Protein AF-A0A7C6U4F6-F1 (afdb_monomer)

Structure (mmCIF, N/CA/C/O backbone):
data_AF-A0A7C6U4F6-F1
#
_entry.id   AF-A0A7C6U4F6-F1
#
loop_
_atom_site.group_PDB
_atom_site.id
_atom_site.type_symbol
_atom_site.label_atom_id
_atom_site.label_alt_id
_atom_site.label_comp_id
_atom_site.label_asym_id
_atom_site.label_entity_id
_atom_site.label_seq_id
_atom_site.pdbx_PDB_ins_code
_atom_site.Cartn_x
_atom_site.Cartn_y
_atom_site.Cartn_z
_atom_site.occupancy
_atom_site.B_iso_or_equiv
_atom_site.auth_seq_id
_atom_site.auth_comp_id
_atom_site.auth_asym_id
_atom_site.auth_atom_id
_atom_site.pdbx_PDB_model_num
ATOM 1 N N . MET A 1 1 ? -35.430 10.775 30.591 1.00 78.00 1 MET A N 1
ATOM 2 C CA . MET A 1 1 ? -34.133 11.196 30.000 1.00 78.00 1 MET A CA 1
ATOM 3 C C . MET A 1 1 ? -33.792 12.557 30.573 1.00 78.00 1 MET A C 1
ATOM 5 O O . MET A 1 1 ? -34.693 13.382 30.633 1.00 78.00 1 MET A O 1
ATOM 9 N N . LYS A 1 2 ? -32.553 12.790 31.022 1.00 88.31 2 LYS A N 1
ATOM 10 C CA . LYS A 1 2 ? -32.214 14.034 31.739 1.00 88.31 2 LYS A CA 1
ATOM 11 C C . LYS A 1 2 ? -32.029 15.222 30.793 1.00 88.31 2 LYS A C 1
ATOM 13 O O . LYS A 1 2 ? -31.572 15.020 29.666 1.00 88.31 2 LYS A O 1
ATOM 18 N N . LYS A 1 3 ? -32.261 16.458 31.260 1.00 86.94 3 LYS A N 1
ATOM 19 C CA . LYS A 1 3 ? -32.104 17.702 30.463 1.00 86.94 3 LYS A CA 1
ATOM 20 C C . LYS A 1 3 ? -30.784 17.754 29.678 1.00 86.94 3 LYS A C 1
ATOM 22 O O . LYS A 1 3 ? -30.763 17.918 28.460 1.00 86.94 3 LYS A O 1
ATOM 27 N N . ASN A 1 4 ? -29.665 17.559 30.377 1.00 88.06 4 ASN A N 1
ATOM 28 C CA . ASN A 1 4 ? -28.325 17.626 29.778 1.00 88.06 4 ASN A CA 1
ATOM 29 C C . ASN A 1 4 ? -28.086 16.537 28.725 1.00 88.06 4 ASN A C 1
ATOM 31 O O . ASN A 1 4 ? -27.311 16.727 27.788 1.00 88.06 4 ASN A O 1
ATOM 35 N N . GLU A 1 5 ? -28.730 15.384 28.884 1.00 89.62 5 GLU A N 1
ATOM 36 C CA . GLU A 1 5 ? -28.644 14.283 27.933 1.00 89.62 5 GLU A CA 1
ATOM 37 C C . GLU A 1 5 ? -29.470 14.580 26.677 1.00 89.62 5 GLU A C 1
ATOM 39 O O . GLU A 1 5 ? -28.942 14.434 25.574 1.00 89.62 5 GLU A O 1
ATOM 44 N N . TYR A 1 6 ? -30.685 15.114 26.855 1.00 90.81 6 TYR A N 1
ATOM 45 C CA . TYR A 1 6 ? -31.574 15.565 25.782 1.00 90.81 6 TYR A CA 1
ATOM 46 C C . TYR A 1 6 ? -30.906 16.605 24.877 1.00 90.81 6 TYR A C 1
ATOM 48 O O . TYR A 1 6 ? -30.760 16.392 23.672 1.00 90.81 6 TYR A O 1
ATOM 56 N N . LEU A 1 7 ? -30.432 17.712 25.459 1.00 90.75 7 LEU A N 1
ATOM 57 C CA . LEU A 1 7 ? -29.821 18.811 24.702 1.00 90.75 7 LEU A CA 1
ATOM 58 C C . LEU A 1 7 ? -28.530 18.366 24.006 1.00 90.75 7 LEU A C 1
ATOM 60 O O . LEU A 1 7 ? -28.239 18.777 22.880 1.00 90.75 7 LEU A O 1
ATOM 64 N N . ARG A 1 8 ? -27.757 17.478 24.641 1.00 93.12 8 ARG A N 1
ATOM 65 C CA . ARG A 1 8 ? -26.553 16.906 24.033 1.00 93.12 8 ARG A CA 1
ATOM 66 C C . ARG A 1 8 ? -26.897 16.037 22.828 1.00 93.12 8 ARG A C 1
ATOM 68 O O . ARG A 1 8 ? -26.242 16.174 21.796 1.00 93.12 8 ARG A O 1
ATOM 75 N N . GLU A 1 9 ? -27.881 15.151 22.943 1.00 91.38 9 GLU A N 1
ATOM 76 C CA . GLU A 1 9 ? -28.300 14.280 21.842 1.00 91.38 9 GLU A CA 1
ATOM 77 C C . GLU A 1 9 ? -28.848 15.100 20.669 1.00 91.38 9 GLU A C 1
ATOM 79 O O . GLU A 1 9 ? -28.415 14.914 19.529 1.00 91.38 9 GLU A O 1
ATOM 84 N N . LEU A 1 10 ? -29.692 16.090 20.957 1.00 90.81 10 LEU A N 1
ATOM 85 C CA . LEU A 1 10 ? -30.232 17.018 19.969 1.00 90.81 10 LEU A CA 1
ATOM 86 C C . LEU A 1 10 ? -29.111 17.775 19.232 1.00 90.81 10 LEU A C 1
ATOM 88 O O . LEU A 1 10 ? -29.056 17.786 17.999 1.00 90.81 10 LEU A O 1
ATOM 92 N N . LYS A 1 11 ? -28.126 18.305 19.969 1.00 91.50 11 LYS A N 1
ATOM 93 C CA . LYS A 1 11 ? -26.947 18.981 19.400 1.00 91.50 11 LYS A CA 1
ATOM 94 C C . LYS A 1 11 ? -26.103 18.050 18.527 1.00 91.50 11 LYS A C 1
ATOM 96 O O . LYS A 1 11 ? -25.573 18.471 17.495 1.00 91.50 11 LYS A O 1
ATOM 101 N N . VAL A 1 12 ? -25.960 16.784 18.921 1.00 91.25 12 VAL A N 1
ATOM 102 C CA . VAL A 1 12 ? -25.249 15.766 18.131 1.00 91.25 12 VAL A CA 1
ATOM 103 C C . VAL A 1 12 ? -25.990 15.477 16.826 1.00 91.25 12 VAL A C 1
ATOM 105 O O . VAL A 1 12 ? -25.338 15.402 15.783 1.00 91.25 12 VAL A O 1
ATOM 108 N N . ILE A 1 13 ? -27.321 15.371 16.851 1.00 90.12 13 ILE A N 1
ATOM 109 C CA . ILE A 1 13 ? -28.146 15.127 15.659 1.00 90.12 13 ILE A CA 1
ATOM 110 C C . ILE A 1 13 ? -28.022 16.284 14.661 1.00 90.12 13 ILE A C 1
ATOM 112 O O . ILE A 1 13 ? -27.715 16.042 13.490 1.00 90.12 13 ILE A O 1
ATOM 116 N N . PHE A 1 14 ? -28.172 17.534 15.103 1.00 89.19 14 PHE A N 1
ATOM 117 C CA . PHE A 1 14 ? -28.025 18.702 14.224 1.00 89.19 14 PHE A CA 1
ATOM 118 C C . PHE A 1 14 ? -26.619 18.795 13.613 1.00 89.19 14 PHE A C 1
ATOM 120 O O . PHE A 1 14 ? -26.462 18.983 12.402 1.00 89.19 14 PHE A O 1
ATOM 127 N N . LYS A 1 15 ? -25.576 18.547 14.416 1.00 85.25 15 LYS A N 1
ATOM 128 C CA . LYS A 1 15 ? -24.184 18.560 13.946 1.00 85.25 15 LYS A CA 1
ATOM 129 C C . LYS A 1 15 ? -23.877 17.423 12.968 1.00 85.25 15 LYS A C 1
ATOM 131 O O . LYS A 1 15 ? -23.161 17.646 11.992 1.00 85.25 15 LYS A O 1
ATOM 136 N N . LYS A 1 16 ? -24.410 16.218 13.205 1.00 86.00 16 LYS A N 1
ATOM 137 C CA . LYS A 1 16 ? -24.263 15.059 12.306 1.00 86.00 16 LYS A CA 1
ATOM 138 C C . LYS A 1 16 ? -24.880 15.336 10.933 1.00 86.00 16 LYS A C 1
ATOM 140 O O . LYS A 1 16 ? -24.339 14.890 9.927 1.00 86.00 16 LYS A O 1
ATOM 145 N N . ASN A 1 17 ? -25.959 16.113 10.894 1.00 85.31 17 ASN A N 1
ATOM 146 C CA . ASN A 1 17 ? -26.672 16.474 9.672 1.00 85.31 17 ASN A CA 1
ATOM 147 C C . ASN A 1 17 ? -26.213 17.804 9.040 1.00 85.31 17 ASN A C 1
ATOM 149 O O . ASN A 1 17 ? -26.905 18.337 8.178 1.00 85.31 17 ASN A O 1
ATOM 153 N N . ASN A 1 18 ? -25.041 18.330 9.420 1.00 81.75 18 ASN A N 1
ATOM 154 C CA . ASN A 1 18 ? -24.435 19.543 8.846 1.00 81.75 18 ASN A CA 1
ATOM 155 C C . ASN A 1 18 ? -25.292 20.820 8.943 1.00 81.75 18 ASN A C 1
ATOM 157 O O . ASN A 1 18 ? -25.179 21.699 8.088 1.00 81.75 18 ASN A O 1
ATOM 161 N N . VAL A 1 19 ? -26.118 20.949 9.979 1.00 86.31 19 VAL A N 1
ATOM 162 C CA . VAL A 1 19 ? -26.841 22.198 10.265 1.00 86.31 19 VAL A CA 1
ATOM 163 C C . VAL A 1 19 ? -25.849 23.290 10.675 1.00 86.31 19 VAL A C 1
ATOM 165 O O . VAL A 1 19 ? -24.764 22.996 11.204 1.00 86.31 19 VAL A O 1
ATOM 168 N N . ASP A 1 20 ? -26.148 24.549 10.353 1.00 87.25 20 ASP A N 1
ATOM 169 C CA . ASP A 1 20 ? -25.264 25.661 10.683 1.00 87.25 20 ASP A CA 1
ATOM 170 C C . ASP A 1 20 ? -25.001 25.734 12.192 1.00 87.25 20 ASP A C 1
ATOM 172 O O . ASP A 1 20 ? -25.862 25.441 13.017 1.00 87.25 20 ASP A O 1
ATOM 176 N N . SER A 1 21 ? -23.770 26.088 12.573 1.00 83.44 21 SER A N 1
ATOM 177 C CA . SER A 1 21 ? -23.377 26.095 13.987 1.00 83.44 21 SER A CA 1
ATOM 178 C C . SER A 1 21 ? -24.087 27.183 14.785 1.00 83.44 21 SER A C 1
ATOM 180 O O . SER A 1 21 ? -24.403 26.930 15.941 1.00 83.44 21 SER A O 1
ATOM 182 N N . LYS A 1 22 ? -24.359 28.350 14.184 1.00 84.81 22 LYS A N 1
ATOM 183 C CA . LYS A 1 22 ? -25.090 29.422 14.869 1.00 84.81 22 LYS A CA 1
ATOM 184 C C . LYS A 1 22 ? -26.554 29.044 15.041 1.00 84.81 22 LYS A C 1
ATOM 186 O O . LYS A 1 22 ? -27.099 29.226 16.117 1.00 84.81 22 LYS A O 1
ATOM 191 N N . GLU A 1 23 ? -27.151 28.456 14.010 1.00 87.62 23 GLU A N 1
ATOM 192 C CA . GLU A 1 23 ? -28.532 27.975 14.073 1.00 87.62 23 GLU A CA 1
ATOM 193 C C . GLU A 1 23 ? -28.688 26.806 15.053 1.00 87.62 23 GLU A C 1
ATOM 195 O O . GLU A 1 23 ? -29.620 26.782 15.845 1.00 87.62 23 GLU A O 1
ATOM 200 N N . THR A 1 24 ? -27.724 25.881 15.090 1.00 90.00 24 THR A N 1
ATOM 201 C CA . THR A 1 24 ? -27.700 24.809 16.096 1.00 90.00 24 THR A CA 1
ATOM 202 C C . THR A 1 24 ? -27.620 25.386 17.510 1.00 90.00 24 THR A C 1
ATOM 204 O O . THR A 1 24 ? -28.281 24.884 18.407 1.00 90.00 24 THR A O 1
ATOM 207 N N . GLU A 1 25 ? -26.800 26.413 17.745 1.00 91.38 25 GLU A N 1
ATOM 208 C CA . GLU A 1 25 ? -26.693 27.047 19.066 1.00 91.38 25 GLU A CA 1
ATOM 209 C C . GLU A 1 25 ? -27.966 27.800 19.459 1.00 91.38 25 GLU A C 1
ATOM 211 O O . GLU A 1 25 ? -28.375 27.692 20.610 1.00 91.38 25 GLU A O 1
ATOM 216 N N . GLN A 1 26 ? -28.617 28.477 18.509 1.00 91.12 26 GLN A N 1
ATOM 217 C CA . GLN A 1 26 ? -29.914 29.129 18.716 1.00 91.12 26 GLN A CA 1
ATOM 218 C C . GLN A 1 26 ? -30.995 28.112 19.088 1.00 91.12 26 GLN A C 1
ATOM 220 O O . GLN A 1 26 ? -31.576 28.215 20.158 1.00 91.12 26 GLN A O 1
ATOM 225 N N . ILE A 1 27 ? -31.166 27.055 18.289 1.00 91.81 27 ILE A N 1
ATOM 226 C CA . ILE A 1 27 ? -32.184 26.025 18.548 1.00 91.81 27 ILE A CA 1
ATOM 227 C C . ILE A 1 27 ? -31.942 25.328 19.889 1.00 91.81 27 ILE A C 1
ATOM 229 O O . ILE A 1 27 ? -32.884 25.019 20.610 1.00 91.81 27 ILE A O 1
ATOM 233 N N . ILE A 1 28 ? -30.685 25.058 20.248 1.00 94.06 28 ILE A N 1
ATOM 234 C CA . ILE A 1 28 ? -30.379 24.442 21.544 1.00 94.06 28 ILE A CA 1
ATOM 235 C C . ILE A 1 28 ? -30.697 25.390 22.704 1.00 94.06 28 ILE A C 1
ATOM 237 O O . ILE A 1 28 ? -31.162 24.904 23.731 1.00 94.06 28 ILE A O 1
ATOM 241 N N . ALA A 1 29 ? -30.481 26.699 22.549 1.00 92.25 29 ALA A N 1
ATOM 242 C CA . ALA A 1 29 ? -30.863 27.689 23.554 1.00 92.25 29 ALA A CA 1
ATOM 243 C C . ALA A 1 29 ? -32.391 27.780 23.704 1.00 92.25 29 ALA A C 1
ATOM 245 O O . ALA A 1 29 ? -32.885 27.708 24.827 1.00 92.25 29 ALA A O 1
ATOM 246 N N . ASP A 1 30 ? -33.130 27.813 22.592 1.00 93.25 30 ASP A N 1
ATOM 247 C CA . ASP A 1 30 ? -34.599 27.850 22.594 1.00 93.25 30 ASP A CA 1
ATOM 248 C C . ASP A 1 30 ? -35.182 26.597 23.278 1.00 93.25 30 ASP A C 1
ATOM 250 O O . ASP A 1 30 ? -36.063 26.677 24.132 1.00 93.25 30 ASP A O 1
ATOM 254 N N . TYR A 1 31 ? -34.647 25.410 22.965 1.00 92.44 31 TYR A N 1
ATOM 255 C CA . TYR A 1 31 ? -35.072 24.164 23.613 1.00 92.44 31 TYR A CA 1
ATOM 256 C C . TYR A 1 31 ? -34.629 24.060 25.073 1.00 92.44 31 TYR A C 1
ATOM 258 O O . TYR A 1 31 ? -35.284 23.371 25.852 1.00 92.44 31 TYR A O 1
ATOM 266 N N . GLU A 1 32 ? -33.524 24.695 25.460 1.00 93.56 32 GLU A N 1
ATOM 267 C CA . GLU A 1 32 ? -33.115 24.781 26.859 1.00 93.56 32 GLU A CA 1
ATOM 268 C C . GLU A 1 32 ? -34.092 25.637 27.674 1.00 93.56 32 GLU A C 1
ATOM 270 O O . GLU A 1 32 ? -34.448 25.240 28.787 1.00 93.56 32 GLU A O 1
ATOM 275 N N . GLU A 1 33 ? -34.553 26.756 27.117 1.00 92.69 33 GLU A N 1
ATOM 276 C CA . GLU A 1 33 ? -35.560 27.628 27.724 1.00 92.69 33 GLU A CA 1
ATOM 277 C C . GLU A 1 33 ? -36.896 26.896 27.893 1.00 92.69 33 GLU A C 1
ATOM 279 O O . GLU A 1 33 ? -37.379 26.776 29.019 1.00 92.69 33 GLU A O 1
ATOM 284 N N . LEU A 1 34 ? -37.409 26.263 26.832 1.00 91.50 34 LEU A N 1
ATOM 285 C CA . LEU A 1 34 ? -38.636 25.453 26.886 1.00 91.50 34 LEU A CA 1
ATOM 286 C C . LEU A 1 34 ? -38.556 24.312 27.910 1.00 91.50 34 LEU A C 1
ATOM 288 O O . LEU A 1 34 ? -39.544 23.964 28.560 1.00 91.50 34 LEU A O 1
ATOM 292 N N . PHE A 1 35 ? -37.376 23.703 28.058 1.00 91.31 35 PHE A N 1
ATOM 293 C CA . PHE A 1 35 ? -37.176 22.651 29.048 1.00 91.31 35 PHE A CA 1
ATOM 294 C C . PHE A 1 35 ? -37.247 23.211 30.475 1.00 91.31 35 PHE A C 1
ATOM 296 O O . PHE A 1 35 ? -37.861 22.589 31.340 1.00 91.31 35 PHE A O 1
ATOM 303 N N . ASN A 1 36 ? -36.639 24.377 30.723 1.00 91.25 36 ASN A N 1
ATOM 304 C CA . ASN A 1 36 ? -36.680 25.042 32.029 1.00 91.25 36 ASN A CA 1
ATOM 305 C C . ASN A 1 36 ? -38.102 25.488 32.389 1.00 91.25 36 ASN A C 1
ATOM 307 O O . ASN A 1 36 ? -38.543 25.221 33.502 1.00 91.25 36 ASN A O 1
ATOM 311 N N . GLU A 1 37 ? -38.848 26.062 31.443 1.00 91.19 37 GLU A N 1
ATOM 312 C C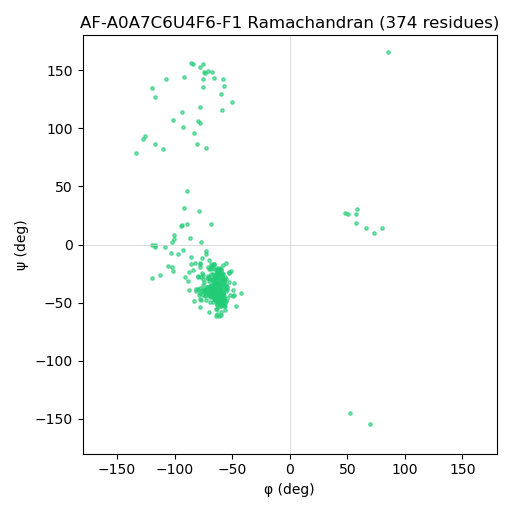A . GLU A 1 37 ? -40.251 26.447 31.652 1.00 91.19 37 GLU A CA 1
ATOM 313 C C . GLU A 1 37 ? -41.120 25.255 32.068 1.00 91.19 37 GLU A C 1
ATOM 315 O O . GLU A 1 37 ? -41.982 25.374 32.939 1.00 91.19 37 GLU A O 1
ATOM 320 N N . GLY A 1 38 ? -40.881 24.081 31.477 1.00 87.81 38 GLY A N 1
ATOM 321 C CA . GLY A 1 38 ? -41.577 22.858 31.865 1.00 87.81 38 GLY A CA 1
ATOM 322 C C . GLY A 1 38 ? -41.291 22.445 33.312 1.00 87.81 38 GLY A C 1
ATOM 323 O O . GLY A 1 38 ? -42.211 22.058 34.035 1.00 87.81 38 GLY A O 1
ATOM 324 N N . LEU A 1 39 ? -40.038 22.571 33.754 1.00 88.62 39 LEU A N 1
ATOM 325 C CA . LEU A 1 39 ? -39.646 22.289 35.138 1.00 88.62 39 LEU A CA 1
ATOM 326 C C . LEU A 1 39 ? -40.248 23.304 36.119 1.00 88.62 39 LEU A C 1
ATOM 328 O O . LEU A 1 39 ? -40.732 22.910 37.180 1.00 88.62 39 LEU A O 1
ATOM 332 N N . ASP A 1 40 ? -40.288 24.584 35.748 1.00 90.06 40 ASP A N 1
ATOM 333 C CA . ASP A 1 40 ? -40.878 25.655 36.561 1.00 90.06 40 ASP A CA 1
ATOM 334 C C . ASP A 1 40 ? -42.401 25.493 36.722 1.00 90.06 40 ASP A C 1
ATOM 336 O O . ASP A 1 40 ? -42.974 25.878 37.742 1.00 90.06 40 ASP A O 1
ATOM 340 N N . GLN A 1 41 ? -43.062 24.847 35.757 1.00 89.12 41 GLN A N 1
ATOM 341 C CA . GLN A 1 41 ? -44.472 24.439 35.835 1.00 89.12 41 GLN A CA 1
ATOM 342 C C . GLN A 1 41 ? -44.704 23.187 36.703 1.00 89.12 41 GLN A C 1
ATOM 344 O O . GLN A 1 41 ? -45.839 22.720 36.819 1.00 89.12 41 GLN A O 1
ATOM 349 N N . GLY A 1 42 ? -43.654 22.637 37.319 1.00 86.06 42 GLY A N 1
ATOM 350 C CA . GLY A 1 42 ? -43.724 21.463 38.189 1.00 86.06 42 GLY A CA 1
ATOM 351 C C . GLY A 1 42 ? -43.779 20.126 37.448 1.00 86.06 42 GLY A C 1
ATOM 352 O O . GLY A 1 42 ? -44.104 19.115 38.069 1.00 86.06 42 GLY A O 1
ATOM 353 N N . LEU A 1 43 ? -43.478 20.099 36.143 1.00 88.75 43 LEU A N 1
ATOM 354 C CA . LEU A 1 43 ? -43.376 18.853 35.383 1.00 88.75 43 LEU A CA 1
ATOM 355 C C . LEU A 1 43 ? -42.075 18.125 35.728 1.00 88.75 43 LEU A C 1
ATOM 357 O O . LEU A 1 43 ? -41.034 18.732 35.991 1.00 88.75 43 LEU A O 1
ATOM 361 N N . THR A 1 44 ? -42.115 16.802 35.664 1.00 89.19 44 THR A N 1
ATOM 362 C CA . THR A 1 44 ? -40.911 15.970 35.747 1.00 89.19 44 THR A CA 1
ATOM 363 C C . THR A 1 44 ? -40.117 16.024 34.435 1.00 89.19 44 THR A C 1
ATOM 365 O O . THR A 1 44 ? -40.675 16.252 33.361 1.00 89.19 44 THR A O 1
ATOM 368 N N . GLU A 1 45 ? -38.803 15.762 34.478 1.00 86.44 45 GLU A N 1
ATOM 369 C CA . GLU A 1 45 ? -37.953 15.761 33.269 1.00 86.44 45 GLU A CA 1
ATOM 370 C C . GLU A 1 45 ? -38.473 14.809 32.171 1.00 86.44 45 GLU A C 1
ATOM 372 O O . GLU A 1 45 ? -38.280 15.049 30.981 1.00 86.44 45 GLU A O 1
ATOM 377 N N . GLU A 1 46 ? -39.146 13.724 32.553 1.00 86.75 46 GLU A N 1
ATOM 378 C CA . GLU A 1 46 ? -39.722 12.742 31.629 1.00 86.75 46 GLU A CA 1
ATOM 379 C C . GLU A 1 46 ? -40.973 13.269 30.919 1.00 86.75 46 GLU A C 1
ATOM 381 O O . GLU A 1 46 ? -41.121 13.072 29.711 1.00 86.75 46 GLU A O 1
ATOM 386 N N . GLU A 1 47 ? -41.830 13.996 31.633 1.00 85.50 47 GLU A N 1
ATOM 387 C CA . GLU A 1 47 ? -43.020 14.643 31.071 1.00 85.50 47 GLU A CA 1
ATOM 388 C C . GLU A 1 47 ? -42.652 15.791 30.128 1.00 85.50 47 GLU A C 1
ATOM 390 O O . GLU A 1 47 ? -43.288 15.965 29.085 1.00 85.50 47 GLU A O 1
ATOM 395 N N . VAL A 1 48 ? -41.594 16.542 30.449 1.00 86.69 48 VAL A N 1
ATOM 396 C CA . VAL A 1 48 ? -41.064 17.595 29.571 1.00 86.69 48 VAL A CA 1
ATOM 397 C C . VAL A 1 48 ? -40.553 16.994 28.257 1.00 86.69 48 VAL A C 1
ATOM 399 O O . VAL A 1 48 ? -40.901 17.481 27.184 1.00 86.69 48 VAL A O 1
ATOM 402 N N . VAL A 1 49 ? -39.809 15.883 28.306 1.00 87.19 49 VAL A N 1
ATOM 403 C CA . VAL A 1 49 ? -39.347 15.178 27.093 1.00 87.19 49 VAL A CA 1
ATOM 404 C C . VAL A 1 49 ? -40.515 14.623 26.271 1.00 87.19 49 VAL A C 1
ATOM 406 O O . VAL A 1 49 ? -40.478 14.693 25.043 1.00 87.19 49 VAL A O 1
ATOM 409 N N . LEU A 1 50 ? -41.564 14.102 26.914 1.00 87.25 50 LEU A N 1
ATOM 410 C CA . LEU A 1 50 ? -42.772 13.642 26.220 1.00 87.25 50 LEU A CA 1
ATOM 411 C C . LEU A 1 50 ? -43.483 14.780 25.474 1.00 87.25 50 LEU A C 1
ATOM 413 O O . LEU A 1 50 ? -43.940 14.566 24.353 1.00 87.25 50 LEU A O 1
ATOM 417 N N . LYS A 1 51 ? -43.543 15.984 26.059 1.00 86.81 51 LYS A N 1
ATOM 418 C CA . LYS A 1 51 ? -44.147 17.168 25.424 1.00 86.81 51 LYS A CA 1
ATOM 419 C C . LYS A 1 51 ? -43.290 17.761 24.305 1.00 86.81 51 LYS A C 1
ATOM 421 O O . LYS A 1 51 ? -43.838 18.189 23.295 1.00 86.81 51 LYS A O 1
ATOM 426 N N . LEU A 1 52 ? -41.969 17.791 24.476 1.00 87.12 52 LEU A N 1
ATOM 427 C CA . LEU A 1 52 ? -41.038 18.331 23.476 1.00 87.12 52 LEU A CA 1
ATOM 428 C C . LEU A 1 52 ? -40.786 17.367 22.304 1.00 87.12 52 LEU A C 1
ATOM 430 O O . LEU A 1 52 ? -40.363 17.804 21.235 1.00 87.12 52 LEU A O 1
ATOM 434 N N . GLY A 1 53 ? -41.067 16.074 22.488 1.00 88.00 53 GLY A N 1
ATOM 435 C CA . GLY A 1 53 ? -40.791 15.019 21.515 1.00 88.00 53 GLY A CA 1
ATOM 436 C C . GLY A 1 53 ? -39.360 14.487 21.620 1.00 88.00 53 GLY A C 1
ATOM 437 O O . GLY A 1 53 ? -38.496 15.074 22.268 1.00 88.00 53 GLY A O 1
ATOM 438 N N . LYS A 1 54 ? -39.071 13.337 20.995 1.00 90.31 54 LYS A N 1
ATOM 439 C CA . LYS A 1 54 ? -37.706 12.786 21.021 1.00 90.31 54 LYS A CA 1
ATOM 440 C C . LYS A 1 54 ? -36.783 13.651 20.149 1.00 90.31 54 LYS A C 1
ATOM 442 O O . LYS A 1 54 ? -37.217 14.134 19.102 1.00 90.31 54 LYS A O 1
ATOM 447 N N . PRO A 1 55 ? -35.479 13.762 20.471 1.00 89.06 55 PRO A N 1
ATOM 448 C CA . PRO A 1 55 ? -34.537 14.579 19.697 1.00 89.06 55 PRO A CA 1
ATOM 449 C C . PRO A 1 55 ? -34.501 14.288 18.185 1.00 89.06 55 PRO A C 1
ATOM 451 O O . PRO A 1 55 ? -34.279 15.187 17.374 1.00 89.06 55 PRO A O 1
ATOM 454 N N . LYS A 1 56 ? -34.736 13.030 17.782 1.00 88.38 56 LYS A N 1
ATOM 455 C CA . LYS A 1 56 ? -34.832 12.638 16.365 1.00 88.38 56 LYS A CA 1
ATOM 456 C C . LYS A 1 56 ? -36.073 13.207 15.674 1.00 88.38 56 LYS A C 1
ATOM 458 O O . LYS A 1 56 ? -35.977 13.624 14.521 1.00 88.38 56 LYS A O 1
ATOM 463 N N . ASP A 1 57 ? -37.203 13.231 16.373 1.00 89.50 57 ASP A N 1
ATOM 464 C CA . ASP A 1 57 ? -38.484 13.702 15.843 1.00 89.50 57 ASP A CA 1
ATOM 465 C C . ASP A 1 57 ? -38.468 15.224 15.695 1.00 89.50 57 ASP A C 1
ATOM 467 O O . ASP A 1 57 ? -38.861 15.742 14.653 1.00 89.50 57 ASP A O 1
ATOM 471 N N . VAL A 1 58 ? -37.880 15.918 16.675 1.00 89.12 58 VAL A N 1
ATOM 472 C CA . VAL A 1 58 ? -37.604 17.363 16.622 1.00 89.12 58 VAL A CA 1
ATOM 473 C C . VAL A 1 58 ? -36.739 17.729 15.416 1.00 89.12 58 VAL A C 1
ATOM 475 O O . VAL A 1 58 ? -37.023 18.680 14.694 1.00 89.12 58 VAL A O 1
ATOM 478 N N . TYR A 1 59 ? -35.683 16.960 15.146 1.00 88.88 59 TYR A N 1
ATOM 479 C CA . TYR A 1 59 ? -34.884 17.189 13.945 1.00 88.88 59 TYR A CA 1
ATOM 480 C C . TYR A 1 59 ? -35.700 16.969 12.664 1.00 88.88 59 TYR A C 1
ATOM 482 O O . TYR A 1 59 ? -35.564 17.737 11.713 1.00 88.88 59 TYR A O 1
ATOM 490 N N . LYS A 1 60 ? -36.537 15.923 12.616 1.00 88.75 60 LYS A N 1
ATOM 491 C CA . LYS A 1 60 ? -37.347 15.589 11.436 1.00 88.75 60 LYS A CA 1
ATOM 492 C C . LYS A 1 60 ? -38.384 16.673 11.137 1.00 88.75 60 LYS A C 1
ATOM 494 O O . LYS A 1 60 ? -38.573 16.975 9.960 1.00 88.75 60 LYS A O 1
ATOM 499 N N . SER A 1 61 ? -39.006 17.257 12.163 1.00 88.56 61 SER A N 1
ATOM 500 C CA . SER A 1 61 ? -39.983 18.341 12.006 1.00 88.56 61 SER A CA 1
ATOM 501 C C . SER A 1 61 ? -39.327 19.640 11.548 1.00 88.56 61 SER A C 1
ATOM 503 O O . SER A 1 61 ? -39.816 20.264 10.614 1.00 88.56 61 SER A O 1
ATOM 505 N N . LEU A 1 62 ? -38.183 20.004 12.131 1.00 89.06 62 LEU A N 1
ATOM 506 C CA . LEU A 1 62 ? -37.483 21.242 11.783 1.00 89.06 62 LEU A CA 1
ATOM 507 C C . LEU A 1 62 ? -36.694 21.139 10.473 1.00 89.06 62 LEU A C 1
ATOM 509 O O . LEU A 1 62 ? -36.341 22.161 9.901 1.00 89.06 62 LEU A O 1
ATOM 513 N N . LYS A 1 63 ? -36.426 19.927 9.967 1.00 86.56 63 LYS A N 1
ATOM 514 C CA . LYS A 1 63 ? -35.533 19.646 8.826 1.00 86.56 63 LYS A CA 1
ATOM 515 C C . LYS A 1 63 ? -35.683 20.610 7.642 1.00 86.56 63 LYS A C 1
ATOM 517 O O . LYS A 1 63 ? -34.685 20.968 7.028 1.00 86.56 63 LYS A O 1
ATOM 522 N N . GLN A 1 64 ? -36.910 20.978 7.283 1.00 81.12 64 GLN A N 1
ATOM 523 C CA . GLN A 1 64 ? -37.169 21.815 6.107 1.00 81.12 64 GLN A CA 1
ATOM 524 C C . GLN A 1 64 ? -36.810 23.292 6.322 1.00 81.12 64 GLN A C 1
ATOM 526 O O . GLN A 1 64 ? -36.439 23.959 5.359 1.00 81.12 64 GLN A O 1
ATOM 531 N N . ASP A 1 65 ? -36.842 23.763 7.568 1.00 85.19 65 ASP A N 1
ATOM 532 C CA . ASP A 1 65 ? -36.638 25.169 7.931 1.00 85.19 65 ASP A CA 1
ATOM 533 C C . ASP A 1 65 ? -35.196 25.473 8.369 1.00 85.19 65 ASP A C 1
ATOM 535 O O . ASP A 1 65 ? -34.821 26.634 8.534 1.00 85.19 65 ASP A O 1
ATOM 539 N N . LEU A 1 66 ? -34.364 24.436 8.525 1.00 87.19 66 LEU A N 1
ATOM 540 C CA . LEU A 1 66 ? -32.968 24.565 8.943 1.00 87.19 66 LEU A CA 1
ATOM 541 C C . LEU A 1 66 ? -32.073 25.092 7.815 1.00 87.19 66 LEU A C 1
ATOM 543 O O . LEU A 1 66 ? -32.054 24.592 6.685 1.00 87.19 66 LEU A O 1
ATOM 547 N N . LYS A 1 67 ? -31.204 26.034 8.158 1.00 81.94 67 LYS A N 1
ATOM 548 C CA . LYS A 1 67 ? -30.039 26.448 7.380 1.00 81.94 67 LYS A CA 1
ATOM 549 C C . LYS A 1 67 ? -28.907 25.441 7.538 1.00 81.94 67 LYS A C 1
ATOM 551 O O . LYS A 1 67 ? -28.119 25.417 8.482 1.00 81.94 67 LYS A O 1
ATOM 556 N N . TYR A 1 68 ? -28.727 24.648 6.497 1.00 80.44 68 TYR A N 1
ATOM 557 C CA . TYR A 1 68 ? -27.567 23.777 6.381 1.00 80.44 68 TYR A CA 1
ATOM 558 C C . TYR A 1 68 ? -26.298 24.559 6.044 1.00 80.44 68 TYR A C 1
ATOM 560 O O . TYR A 1 68 ? -26.314 25.535 5.285 1.00 80.44 68 TYR A O 1
ATOM 568 N N . LYS A 1 69 ? -25.151 24.079 6.534 1.00 68.56 69 LYS A N 1
ATOM 569 C CA . LYS A 1 69 ? -23.855 24.539 6.032 1.00 68.56 69 LYS A CA 1
ATOM 570 C C . LYS A 1 69 ? -23.792 24.242 4.541 1.00 68.56 69 LYS A C 1
ATOM 572 O O . LYS A 1 69 ? -23.777 23.082 4.132 1.00 68.56 69 LYS A O 1
ATOM 577 N N . MET A 1 70 ? -23.723 25.299 3.731 1.00 51.00 70 MET A N 1
ATOM 578 C CA . MET A 1 70 ? -23.453 25.184 2.301 1.00 51.00 70 MET A CA 1
ATOM 579 C C . MET A 1 70 ? -22.222 24.303 2.092 1.00 51.00 70 MET A C 1
ATOM 581 O O . MET A 1 70 ? -21.139 24.587 2.612 1.00 51.00 70 MET A O 1
ATOM 585 N N . LYS A 1 71 ? -22.388 23.226 1.322 1.00 53.22 71 LYS A N 1
ATOM 586 C CA . LYS A 1 71 ? -21.301 22.320 0.959 1.00 53.22 71 LYS A CA 1
ATOM 587 C C . LYS A 1 71 ? -20.402 23.038 -0.056 1.00 53.22 71 LYS A C 1
ATOM 589 O O . LYS A 1 71 ? -20.556 22.885 -1.265 1.00 53.22 71 LYS A O 1
ATOM 594 N N . TYR A 1 72 ? -19.476 23.865 0.438 1.00 52.75 72 TYR A N 1
ATOM 595 C CA . TYR A 1 72 ? -18.493 24.614 -0.368 1.00 52.75 72 TYR A CA 1
ATOM 596 C C . TYR A 1 72 ? -17.644 23.713 -1.287 1.00 52.75 72 TYR A C 1
ATOM 598 O O . TYR A 1 72 ? -17.045 24.198 -2.245 1.00 52.75 72 TYR A O 1
ATOM 606 N N . GLU A 1 73 ? -17.650 22.403 -1.032 1.00 57.50 73 GLU A N 1
ATOM 607 C CA . GLU A 1 73 ? -17.000 21.354 -1.820 1.00 57.50 73 GLU A CA 1
ATOM 608 C C . GLU A 1 73 ? -17.366 21.405 -3.311 1.00 57.50 73 GLU A C 1
ATOM 610 O O . GLU A 1 73 ? -16.477 21.327 -4.153 1.00 57.50 73 GLU A O 1
ATOM 615 N N . GLY A 1 74 ? -18.642 21.608 -3.660 1.00 63.19 74 GLY A N 1
ATOM 616 C CA . GLY A 1 74 ? -19.071 21.579 -5.064 1.00 63.19 74 GLY A CA 1
ATOM 617 C C . GLY A 1 74 ? -18.614 22.795 -5.876 1.00 63.19 74 GLY A C 1
ATOM 618 O O . GLY A 1 74 ? -18.243 22.666 -7.040 1.00 63.19 74 GLY A O 1
ATOM 619 N N . LYS A 1 75 ? -18.594 23.983 -5.256 1.00 79.06 75 LYS A N 1
ATOM 620 C CA . LYS A 1 75 ? -18.263 25.238 -5.951 1.00 79.06 75 LYS A CA 1
ATOM 621 C C . LYS A 1 75 ? -16.777 25.336 -6.288 1.00 79.06 75 LYS A C 1
ATOM 623 O O . LYS A 1 75 ? -16.435 25.715 -7.403 1.00 79.06 75 LYS A O 1
ATOM 628 N N . ALA A 1 76 ? -15.906 24.974 -5.344 1.00 85.25 76 ALA A N 1
ATOM 629 C CA . ALA A 1 76 ? -14.459 25.003 -5.555 1.00 85.25 76 ALA A CA 1
ATOM 630 C C . ALA A 1 76 ? -14.023 23.994 -6.628 1.00 85.25 76 ALA A C 1
ATOM 632 O O . ALA A 1 76 ? -13.257 24.339 -7.524 1.00 85.25 76 ALA A O 1
ATOM 633 N N . VAL A 1 77 ? -14.560 22.769 -6.579 1.00 86.06 77 VAL A N 1
ATOM 634 C CA . VAL A 1 77 ? -14.279 21.738 -7.588 1.00 86.06 77 VAL A CA 1
ATOM 635 C C . VAL A 1 77 ? -14.804 22.162 -8.959 1.00 86.06 77 VAL A C 1
ATOM 637 O O . VAL A 1 77 ? -14.069 22.058 -9.936 1.00 86.06 77 VAL A O 1
ATOM 640 N N . GLY A 1 78 ? -16.023 22.709 -9.030 1.00 84.88 78 GLY A N 1
ATOM 641 C CA . GLY A 1 78 ? -16.599 23.220 -10.277 1.00 84.88 78 GLY A CA 1
ATOM 642 C C . GLY A 1 78 ? -15.758 24.329 -10.916 1.00 84.88 78 GLY A C 1
ATOM 643 O O . GLY A 1 78 ? -15.474 24.266 -12.108 1.00 84.88 78 GLY A O 1
ATOM 644 N N . LEU A 1 79 ? -15.281 25.299 -10.126 1.00 91.69 79 LEU A N 1
ATOM 645 C CA . LEU A 1 79 ? -14.366 26.342 -10.608 1.00 91.69 79 LEU A CA 1
ATOM 646 C C . LEU A 1 79 ? -13.050 25.744 -11.133 1.00 91.69 79 LEU A C 1
ATOM 648 O O . LEU A 1 79 ? -12.524 26.197 -12.151 1.00 91.69 79 LEU A O 1
ATOM 652 N N . MET A 1 80 ? -12.541 24.701 -10.468 1.00 94.62 80 MET A N 1
ATOM 653 C CA . MET A 1 80 ? -11.296 24.048 -10.864 1.00 94.62 80 MET A CA 1
ATOM 654 C C . MET A 1 80 ? -11.380 23.390 -12.240 1.00 94.62 80 MET A C 1
ATOM 656 O O . MET A 1 80 ? -10.375 23.351 -12.940 1.00 94.62 80 MET A O 1
ATOM 660 N N . VAL A 1 81 ? -12.557 22.911 -12.653 1.00 91.50 81 VAL A N 1
ATOM 661 C CA . VAL A 1 81 ? -12.757 22.351 -13.999 1.00 91.50 81 VAL A CA 1
ATOM 662 C C . VAL A 1 81 ? -12.466 23.405 -15.067 1.00 91.50 81 VAL A C 1
ATOM 664 O O . VAL A 1 81 ? -11.697 23.148 -15.991 1.00 91.50 81 VAL A O 1
ATOM 667 N N . PHE A 1 82 ? -13.017 24.613 -14.915 1.00 94.44 82 PHE A N 1
ATOM 668 C CA . PHE A 1 82 ? -12.761 25.714 -15.847 1.00 94.44 82 PHE A CA 1
ATOM 669 C C . PHE A 1 82 ? -11.296 26.141 -15.826 1.00 94.44 82 PHE A C 1
ATOM 671 O O . PHE A 1 82 ? -10.696 26.331 -16.881 1.00 94.44 82 PHE A O 1
ATOM 678 N N . PHE A 1 83 ? -10.697 26.240 -14.637 1.00 95.62 83 PHE A N 1
ATOM 679 C CA . PHE A 1 83 ? -9.283 26.585 -14.517 1.00 95.62 83 PHE A CA 1
ATOM 680 C C . PHE A 1 83 ? -8.371 25.537 -15.174 1.00 95.62 83 PHE A C 1
ATOM 682 O O . PHE A 1 83 ? -7.454 25.898 -15.906 1.00 95.62 83 PHE A O 1
ATOM 689 N N . ALA A 1 84 ? -8.647 24.246 -14.969 1.00 95.94 84 ALA A N 1
ATOM 690 C CA . ALA A 1 84 ? -7.911 23.146 -15.588 1.00 95.94 84 ALA A CA 1
ATOM 691 C C . ALA A 1 84 ? -8.029 23.163 -17.119 1.00 95.94 84 ALA A C 1
ATOM 693 O O . ALA A 1 84 ? -7.031 22.949 -17.801 1.00 95.94 84 ALA A O 1
ATOM 694 N N . LEU A 1 85 ? -9.216 23.461 -17.658 1.00 95.19 85 LEU A N 1
ATOM 695 C CA . LEU A 1 85 ? -9.434 23.611 -19.101 1.00 95.19 85 LEU A CA 1
ATOM 696 C C . LEU A 1 85 ? -8.650 24.789 -19.684 1.00 95.19 85 LEU A C 1
ATOM 698 O O . LEU A 1 85 ? -7.990 24.639 -20.709 1.00 95.19 85 LEU A O 1
ATOM 702 N N . ILE A 1 86 ? -8.697 25.951 -19.027 1.00 96.31 86 ILE A N 1
ATOM 703 C CA . ILE A 1 86 ? -7.926 27.125 -19.454 1.00 96.31 86 ILE A CA 1
ATOM 704 C C . ILE A 1 86 ? -6.434 26.787 -19.450 1.00 96.31 86 ILE A C 1
ATOM 706 O O . ILE A 1 86 ? -5.752 27.033 -20.442 1.00 96.31 86 ILE A O 1
ATOM 710 N N . LEU A 1 87 ? -5.938 26.171 -18.374 1.00 96.31 87 LEU A N 1
ATOM 711 C CA . LEU A 1 87 ? -4.535 25.784 -18.255 1.00 96.31 87 LEU A CA 1
ATOM 712 C C . LEU A 1 87 ? -4.127 24.774 -19.338 1.00 96.31 87 LEU A C 1
ATOM 714 O O . LEU A 1 87 ? -3.077 24.943 -19.950 1.00 96.31 87 LEU A O 1
ATOM 718 N N . PHE A 1 88 ? -4.977 23.787 -19.632 1.00 95.88 88 PHE A N 1
ATOM 719 C CA . PHE A 1 88 ? -4.764 22.812 -20.703 1.00 95.88 88 PHE A CA 1
ATOM 720 C C . PHE A 1 88 ? -4.560 23.491 -22.065 1.00 95.88 88 PHE A C 1
ATOM 722 O O . PHE A 1 88 ? -3.572 23.217 -22.742 1.00 95.88 88 PHE A O 1
ATOM 729 N N . PHE A 1 89 ? -5.441 24.417 -22.457 1.00 96.31 89 PHE A N 1
ATOM 730 C CA . PHE A 1 89 ? -5.310 25.113 -23.742 1.00 96.31 89 PHE A CA 1
ATOM 731 C C . PHE A 1 89 ? -4.152 26.112 -23.765 1.00 96.31 89 PHE A C 1
ATOM 733 O O . PHE A 1 89 ? -3.482 26.232 -24.787 1.00 96.31 89 PHE A O 1
ATOM 740 N N . VAL A 1 90 ? -3.885 26.810 -22.659 1.00 96.25 90 VAL A N 1
ATOM 741 C CA . VAL A 1 90 ? -2.749 27.738 -22.567 1.00 96.25 90 VAL A CA 1
ATOM 742 C C . VAL A 1 90 ? -1.427 26.984 -22.708 1.00 96.25 90 VAL A C 1
ATOM 744 O O . VAL A 1 90 ? -0.572 27.415 -23.477 1.00 96.25 90 VAL A O 1
ATOM 747 N N . LEU A 1 91 ? -1.264 25.846 -22.029 1.00 95.06 91 LEU A N 1
ATOM 748 C CA . LEU A 1 91 ? -0.064 25.012 -22.140 1.00 95.06 91 LEU A CA 1
ATOM 749 C C . LEU A 1 91 ? 0.059 24.361 -23.526 1.00 95.06 91 LEU A C 1
ATOM 751 O O . LEU A 1 91 ? 1.132 24.409 -24.127 1.00 95.06 91 LEU A O 1
ATOM 755 N N . GLY A 1 92 ? -1.032 23.811 -24.059 1.00 94.19 92 GLY A N 1
ATOM 756 C CA . GLY A 1 92 ? -1.031 23.107 -25.340 1.00 94.19 92 GLY A CA 1
ATOM 757 C C . GLY A 1 92 ? -0.838 24.051 -26.520 1.00 94.19 92 GLY A C 1
ATOM 758 O O . GLY A 1 92 ? 0.126 23.933 -27.269 1.00 94.19 92 GLY A O 1
ATOM 759 N N . GLN A 1 93 ? -1.725 25.034 -26.667 1.00 92.50 93 GLN A N 1
ATOM 760 C CA . GLN A 1 93 ? -1.701 25.959 -27.800 1.00 92.50 93 GLN A CA 1
ATOM 761 C C . GLN A 1 93 ? -0.656 27.067 -27.632 1.00 92.50 93 GLN A C 1
ATOM 763 O O . GLN A 1 93 ? -0.031 27.465 -28.611 1.00 92.50 93 GLN A O 1
ATOM 768 N N . GLY A 1 94 ? -0.482 27.589 -26.414 1.00 94.38 94 GLY A N 1
ATOM 769 C CA . GLY A 1 94 ? 0.421 28.712 -26.151 1.00 94.38 94 GLY A CA 1
ATOM 770 C C . GLY A 1 94 ? 1.895 28.311 -26.105 1.00 94.38 94 GLY A C 1
ATOM 771 O O . GLY A 1 94 ? 2.738 29.060 -26.591 1.00 94.38 94 GLY A O 1
ATOM 772 N N . PHE A 1 95 ? 2.203 27.130 -25.558 1.00 92.56 95 PHE A N 1
ATOM 773 C CA . PHE A 1 95 ? 3.582 26.656 -25.371 1.00 92.56 95 PHE A CA 1
ATOM 774 C C . PHE A 1 95 ? 3.919 25.382 -26.160 1.00 92.56 95 PHE A C 1
ATOM 776 O O . PHE A 1 95 ? 5.056 24.923 -26.107 1.00 92.56 95 PHE A O 1
ATOM 783 N N . GLY A 1 96 ? 2.963 24.796 -26.891 1.00 93.38 96 GLY A N 1
ATOM 784 C CA . GLY A 1 96 ? 3.175 23.550 -27.637 1.00 93.38 96 GLY A CA 1
ATOM 785 C C . GLY A 1 96 ? 3.267 22.297 -26.757 1.00 93.38 96 GLY A C 1
ATOM 786 O O . GLY A 1 96 ? 3.620 21.233 -27.255 1.00 93.38 96 GLY A O 1
ATOM 787 N N . LEU A 1 97 ? 2.953 22.389 -25.460 1.00 92.94 97 LEU A N 1
ATOM 788 C CA . LEU A 1 97 ? 3.168 21.329 -24.466 1.00 92.94 97 LEU A CA 1
ATOM 789 C C . LEU A 1 97 ? 1.970 20.373 -24.360 1.00 92.94 97 LEU A C 1
ATOM 791 O O . LEU A 1 97 ? 1.505 20.068 -23.257 1.00 92.94 97 LEU A O 1
ATOM 795 N N . TRP A 1 98 ? 1.428 19.911 -25.487 1.00 92.12 98 TRP A N 1
ATOM 796 C CA . TRP A 1 98 ? 0.239 19.042 -25.509 1.00 92.12 98 TRP A CA 1
ATOM 797 C C . TRP A 1 98 ? 0.413 17.773 -24.667 1.00 92.12 98 TRP A C 1
ATOM 799 O O . TRP A 1 98 ? -0.497 17.400 -23.924 1.00 92.12 98 TRP A O 1
ATOM 809 N N . ASP A 1 99 ? 1.613 17.196 -24.689 1.00 87.88 99 ASP A N 1
ATOM 810 C CA . ASP A 1 99 ? 1.960 15.975 -23.958 1.00 87.88 99 ASP A CA 1
ATOM 811 C C . ASP A 1 99 ? 1.890 16.131 -22.428 1.00 87.88 99 ASP A C 1
ATOM 813 O O . ASP A 1 99 ? 1.635 15.161 -21.715 1.00 87.88 99 ASP A O 1
ATOM 817 N N . TYR A 1 100 ? 2.056 17.354 -21.913 1.00 90.69 100 TYR A N 1
ATOM 818 C CA . TYR A 1 100 ? 1.957 17.676 -20.482 1.00 90.69 100 TYR A CA 1
ATOM 819 C C . TYR A 1 100 ? 0.628 18.312 -20.103 1.00 90.69 100 TYR A C 1
ATOM 821 O O . TYR A 1 100 ? 0.218 18.266 -18.943 1.00 90.69 100 TYR A O 1
ATOM 829 N N . SER A 1 101 ? -0.053 18.923 -21.070 1.00 92.81 101 SER A N 1
ATOM 830 C CA . SER A 1 101 ? -1.225 19.758 -20.822 1.00 92.81 101 SER A CA 1
ATOM 831 C C . SER A 1 101 ? -2.330 18.995 -20.101 1.00 92.81 101 SER A C 1
ATOM 833 O O . SER A 1 101 ? -2.996 19.568 -19.236 1.00 92.81 101 SER A O 1
ATOM 835 N N . TRP A 1 102 ? -2.496 17.696 -20.383 1.00 91.25 102 TRP A N 1
ATOM 836 C CA . TRP A 1 102 ? -3.507 16.849 -19.741 1.00 91.25 102 TRP A CA 1
ATOM 837 C C . TRP A 1 102 ? -3.323 16.726 -18.218 1.00 91.25 102 TRP A C 1
ATOM 839 O O . TRP A 1 102 ? -4.311 16.541 -17.504 1.00 91.25 102 TRP A O 1
ATOM 849 N N . LEU A 1 103 ? -2.104 16.911 -17.687 1.00 93.94 103 LEU A N 1
ATOM 850 C CA . LEU A 1 103 ? -1.853 16.940 -16.239 1.00 93.94 103 LEU A CA 1
ATOM 851 C C . LEU A 1 103 ? -2.622 18.077 -15.548 1.00 93.94 103 LEU A C 1
ATOM 853 O O . LEU A 1 103 ? -2.893 17.992 -14.353 1.00 93.94 103 LEU A O 1
ATOM 857 N N . SER A 1 104 ? -3.063 19.103 -16.283 1.00 95.25 104 SER A N 1
ATOM 858 C CA . SER A 1 104 ? -3.943 20.156 -15.757 1.00 95.25 104 SER A CA 1
ATOM 859 C C . SER A 1 104 ? -5.243 19.592 -15.172 1.00 95.25 104 SER A C 1
ATOM 861 O O . SER A 1 104 ? -5.751 20.117 -14.183 1.00 95.25 104 SER A O 1
ATOM 863 N N . PHE A 1 105 ? -5.767 18.488 -15.715 1.00 95.25 105 PHE A N 1
ATOM 864 C CA . PHE A 1 105 ? -7.006 17.873 -15.228 1.00 95.25 105 PHE A CA 1
ATOM 865 C C . PHE A 1 105 ? -6.859 17.209 -13.855 1.00 95.25 105 PHE A C 1
ATOM 867 O O . PHE A 1 105 ? -7.850 17.081 -13.136 1.00 95.25 105 PHE A O 1
ATOM 874 N N . ILE A 1 106 ? -5.636 16.870 -13.432 1.00 95.25 106 ILE A N 1
ATOM 875 C CA . ILE A 1 106 ? -5.350 16.354 -12.083 1.00 95.25 106 ILE A CA 1
ATOM 876 C C . ILE A 1 106 ? -5.693 17.388 -10.997 1.00 95.25 106 ILE A C 1
ATOM 878 O O . ILE A 1 106 ? -6.005 17.027 -9.859 1.00 95.25 106 ILE A O 1
ATOM 882 N N . LEU A 1 107 ? -5.727 18.676 -11.337 1.00 94.62 107 LEU A N 1
ATOM 883 C CA . LEU A 1 107 ? -6.133 19.720 -10.404 1.00 94.62 107 LEU A CA 1
ATOM 884 C C . LEU A 1 107 ? -7.560 19.528 -9.872 1.00 94.62 107 LEU A C 1
ATOM 886 O O . LEU A 1 107 ? -7.841 19.906 -8.736 1.00 94.62 107 LEU A O 1
ATOM 890 N N . ILE A 1 108 ? -8.452 18.917 -10.656 1.00 91.75 108 ILE A N 1
ATOM 891 C CA . ILE A 1 108 ? -9.850 18.681 -10.276 1.00 91.75 108 ILE A CA 1
ATOM 892 C C . ILE A 1 108 ? -9.934 17.741 -9.057 1.00 91.75 108 ILE A C 1
ATOM 894 O O . ILE A 1 108 ? -10.440 18.172 -8.014 1.00 91.75 108 ILE A O 1
ATOM 898 N N . PRO A 1 109 ? -9.420 16.493 -9.109 1.00 91.50 109 PRO A N 1
ATOM 899 C CA . PRO A 1 109 ? -9.440 15.608 -7.951 1.00 91.50 109 PRO A CA 1
ATOM 900 C C . PRO A 1 109 ? -8.533 16.090 -6.805 1.00 91.50 109 PRO A C 1
ATOM 902 O O . PRO A 1 109 ? -8.887 15.874 -5.645 1.00 91.50 109 PRO A O 1
ATOM 905 N N . ILE A 1 110 ? -7.426 16.800 -7.079 1.00 94.44 110 ILE A N 1
ATOM 906 C CA . ILE A 1 110 ? -6.620 17.447 -6.023 1.00 94.44 110 ILE A CA 1
ATOM 907 C C . ILE A 1 110 ? -7.483 18.428 -5.223 1.00 94.44 110 ILE A C 1
ATOM 909 O O . ILE A 1 110 ? -7.543 18.338 -3.994 1.00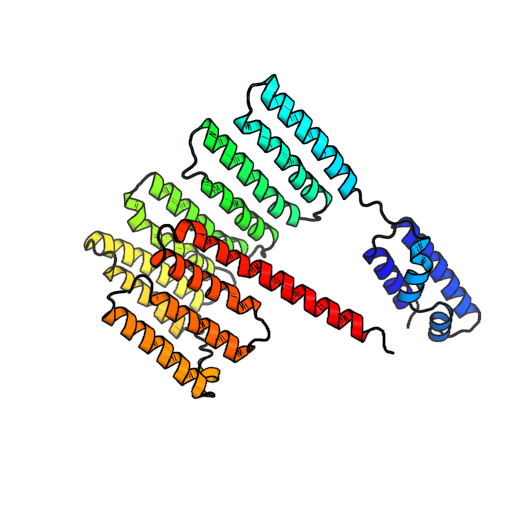 94.44 110 ILE A O 1
ATOM 913 N N . THR A 1 111 ? -8.185 19.337 -5.902 1.00 91.75 111 THR A N 1
ATOM 914 C CA . THR A 1 111 ? -9.066 20.314 -5.251 1.00 91.75 111 THR A CA 1
ATOM 915 C C . THR A 1 111 ? -10.192 19.613 -4.496 1.00 91.75 111 THR A C 1
ATOM 917 O O . THR A 1 111 ? -10.479 19.975 -3.354 1.00 91.75 111 THR A O 1
ATOM 920 N N . ALA A 1 112 ? -10.771 18.551 -5.062 1.00 87.50 112 ALA A N 1
ATOM 921 C CA . ALA A 1 112 ? -11.785 17.755 -4.375 1.00 87.50 112 ALA A CA 1
ATOM 922 C C . ALA A 1 112 ? -11.263 17.174 -3.054 1.00 87.50 112 ALA A C 1
ATOM 924 O O . ALA A 1 112 ? -11.949 17.265 -2.038 1.00 87.50 112 ALA A O 1
ATOM 925 N N . ILE A 1 113 ? -10.041 16.642 -3.022 1.00 87.12 113 ILE A N 1
ATOM 926 C CA . ILE A 1 113 ? -9.430 16.095 -1.801 1.00 87.12 113 ILE A CA 1
ATOM 927 C C . ILE A 1 113 ? -9.103 17.194 -0.795 1.00 87.12 113 ILE A C 1
ATOM 929 O O . ILE A 1 113 ? -9.379 17.031 0.392 1.00 87.12 113 ILE A O 1
ATOM 933 N N . ILE A 1 114 ? -8.542 18.319 -1.243 1.00 91.12 114 ILE A N 1
ATOM 934 C CA . ILE A 1 114 ? -8.181 19.436 -0.357 1.00 91.12 114 ILE A CA 1
ATOM 935 C C . ILE A 1 114 ? -9.411 19.966 0.381 1.00 91.12 114 ILE A C 1
ATOM 937 O O . ILE A 1 114 ? -9.316 20.292 1.568 1.00 91.12 114 ILE A O 1
ATOM 941 N N . VAL A 1 115 ? -10.549 20.038 -0.313 1.00 86.69 115 VAL A N 1
ATOM 942 C CA . VAL A 1 115 ? -11.780 20.623 0.224 1.00 86.69 115 VAL A CA 1
ATOM 943 C C . VAL A 1 115 ? -12.622 19.594 0.989 1.00 86.69 115 VAL A C 1
ATOM 945 O O . VAL A 1 115 ? -13.152 19.931 2.046 1.00 86.69 115 VAL A O 1
ATOM 948 N N . SER A 1 116 ? -12.721 18.345 0.515 1.00 79.12 116 SER A N 1
ATOM 949 C CA . SER A 1 116 ? -13.585 17.319 1.133 1.00 79.12 116 SER A CA 1
ATOM 950 C C . SER A 1 116 ? -12.898 16.509 2.239 1.00 79.12 116 SER A C 1
ATOM 952 O O . SER A 1 116 ? -13.543 16.110 3.213 1.00 79.12 116 SER A O 1
ATOM 954 N N . VAL A 1 117 ? -11.580 16.286 2.155 1.00 81.56 117 VAL A N 1
ATOM 955 C CA . VAL A 1 117 ? -10.864 15.423 3.102 1.00 81.56 117 VAL A CA 1
ATOM 956 C C . VAL A 1 117 ? -10.273 16.246 4.243 1.00 81.56 117 VAL A C 1
ATOM 958 O O . VAL A 1 117 ? -9.346 17.04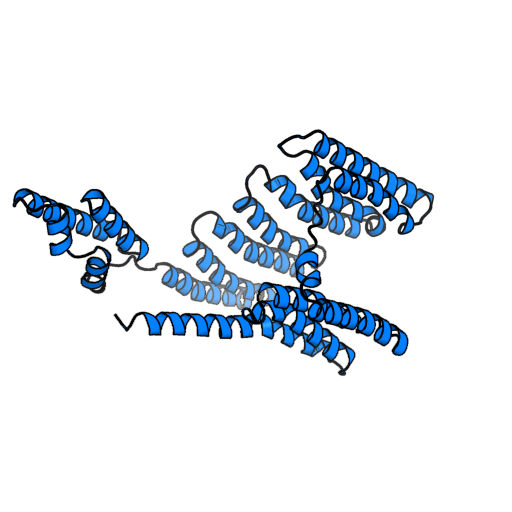8 4.090 1.00 81.56 117 VAL A O 1
ATOM 961 N N . LYS A 1 118 ? -10.792 16.007 5.449 1.00 79.00 118 LYS A N 1
ATOM 962 C CA . LYS A 1 118 ? -10.319 16.654 6.676 1.00 79.00 118 LYS A CA 1
ATOM 963 C C . LYS A 1 118 ? -9.131 15.914 7.291 1.00 79.00 118 LYS A C 1
ATOM 965 O O . LYS A 1 118 ? -8.946 14.711 7.126 1.00 79.00 118 LYS A O 1
ATOM 970 N N . GLY A 1 119 ? -8.342 16.654 8.069 1.00 84.81 119 GLY A N 1
ATOM 971 C CA . GLY A 1 119 ? -7.241 16.093 8.848 1.00 84.81 119 GLY A CA 1
ATOM 972 C C . GLY A 1 119 ? -6.074 15.603 7.992 1.00 84.81 119 GLY A C 1
ATOM 973 O O . GLY A 1 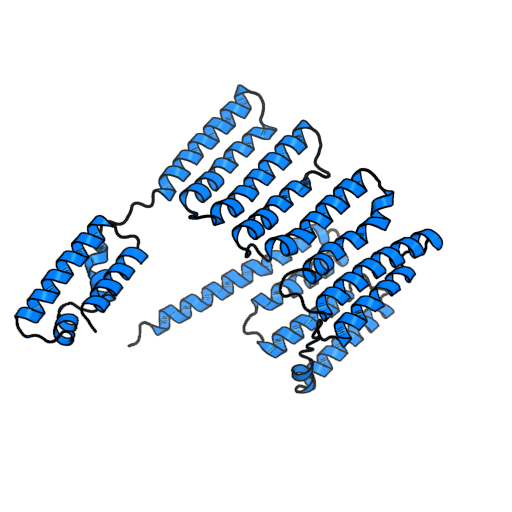119 ? -5.829 16.109 6.899 1.00 84.81 119 GLY A O 1
ATOM 974 N N . LYS A 1 120 ? -5.319 14.639 8.524 1.00 85.25 120 LYS A N 1
ATOM 975 C CA . LYS A 1 120 ? -4.078 14.148 7.908 1.00 85.25 120 LYS A CA 1
ATOM 976 C C . LYS A 1 120 ? -4.316 13.183 6.741 1.00 85.25 120 LYS A C 1
ATOM 978 O O . LYS A 1 120 ? -3.426 13.002 5.921 1.00 85.25 120 LYS A O 1
ATOM 983 N N . ASN A 1 121 ? -5.521 12.632 6.605 1.00 81.75 121 ASN A N 1
ATOM 984 C CA . ASN A 1 121 ? -5.835 11.653 5.558 1.00 81.75 121 ASN A CA 1
ATOM 985 C C . ASN A 1 121 ? -5.775 12.254 4.147 1.00 81.75 121 ASN A C 1
ATOM 987 O O . ASN A 1 121 ? -5.539 11.534 3.180 1.00 81.75 121 ASN A O 1
ATOM 991 N N . LYS A 1 122 ? -5.891 13.585 4.023 1.00 89.81 122 LYS A N 1
ATOM 992 C CA . LYS A 1 122 ? -5.698 14.275 2.743 1.00 89.81 122 LYS A CA 1
ATOM 993 C C . LYS A 1 122 ? -4.293 14.065 2.172 1.00 89.81 122 LYS A C 1
ATOM 995 O O . LYS A 1 122 ? -4.145 14.025 0.959 1.00 89.81 122 LYS A O 1
ATOM 1000 N N . PHE A 1 123 ? -3.272 13.891 3.019 1.00 91.00 123 PHE A N 1
ATOM 1001 C CA . PHE A 1 123 ? -1.893 13.691 2.563 1.00 91.00 123 PHE A CA 1
ATOM 1002 C C . PHE A 1 123 ? -1.723 12.371 1.806 1.00 91.00 123 PHE A C 1
ATOM 1004 O O . PHE A 1 123 ? -0.996 12.335 0.821 1.00 91.00 123 PHE A O 1
ATOM 1011 N N . THR A 1 124 ? -2.432 11.315 2.215 1.00 86.88 124 THR A N 1
ATOM 1012 C CA . THR A 1 124 ? -2.432 10.027 1.505 1.00 86.88 124 THR A CA 1
ATOM 1013 C C . THR A 1 124 ? -3.136 10.126 0.151 1.00 86.88 124 THR A C 1
ATOM 1015 O O . THR A 1 124 ? -2.692 9.521 -0.813 1.00 86.88 124 THR A O 1
ATOM 1018 N N . GLY A 1 125 ? -4.209 10.916 0.048 1.00 86.44 125 GLY A N 1
ATOM 1019 C CA . GLY A 1 125 ? -4.866 11.166 -1.240 1.00 86.44 125 GLY A CA 1
ATOM 1020 C C . GLY A 1 125 ? -4.016 12.028 -2.179 1.00 86.44 125 GLY A C 1
ATOM 1021 O O . GLY A 1 125 ? -3.899 11.737 -3.365 1.00 86.44 125 GLY A O 1
ATOM 1022 N N . LEU A 1 126 ? -3.374 13.070 -1.647 1.00 93.50 126 LEU A N 1
ATOM 1023 C CA . LEU A 1 126 ? -2.530 13.982 -2.423 1.00 93.50 126 LEU A CA 1
ATOM 1024 C C . LEU A 1 126 ? -1.225 13.336 -2.907 1.00 93.50 126 LEU A C 1
ATOM 1026 O O . LEU A 1 126 ? -0.732 13.712 -3.970 1.00 93.50 126 LEU A O 1
ATOM 1030 N N . SER A 1 127 ? -0.677 12.359 -2.176 1.00 93.75 127 SER A N 1
ATOM 1031 C CA . SER A 1 127 ? 0.547 11.658 -2.587 1.00 93.75 127 SER A CA 1
ATOM 1032 C C . SER A 1 127 ? 0.369 10.849 -3.872 1.00 93.75 127 SER A C 1
ATOM 1034 O O . SER A 1 127 ? 1.330 10.713 -4.627 1.00 93.75 127 SER A O 1
ATOM 1036 N N . VAL A 1 128 ? -0.853 10.391 -4.179 1.00 93.38 128 VAL A N 1
ATOM 1037 C CA . VAL A 1 128 ? -1.183 9.742 -5.460 1.00 93.38 128 VAL A CA 1
ATOM 1038 C C . VAL A 1 128 ? -0.917 10.696 -6.619 1.00 93.38 128 VAL A C 1
ATOM 1040 O O . VAL A 1 128 ? -0.157 10.377 -7.529 1.00 93.38 128 VAL A O 1
ATOM 1043 N N . PHE A 1 129 ? -1.485 11.899 -6.559 1.00 94.69 129 PHE A N 1
ATOM 1044 C CA . PHE A 1 129 ? -1.337 12.888 -7.624 1.00 94.69 129 PHE A CA 1
ATOM 1045 C C . PHE A 1 129 ? 0.078 13.441 -7.707 1.00 94.69 129 PHE A C 1
ATOM 1047 O O . PHE A 1 129 ? 0.607 13.586 -8.805 1.00 94.69 129 PHE A O 1
ATOM 1054 N N . LEU A 1 130 ? 0.724 13.671 -6.561 1.00 95.38 130 LEU A N 1
ATOM 1055 C CA . LEU A 1 130 ? 2.134 14.043 -6.529 1.00 95.38 130 LEU A CA 1
ATOM 1056 C C . LEU A 1 130 ? 3.008 12.977 -7.209 1.00 95.38 130 LEU A C 1
ATOM 1058 O O . LEU A 1 130 ? 3.896 13.326 -7.982 1.00 95.38 130 LEU A O 1
ATOM 1062 N N . SER A 1 131 ? 2.724 11.691 -6.973 1.00 95.31 131 SER A N 1
ATOM 1063 C CA . SER A 1 131 ? 3.452 10.592 -7.615 1.00 95.31 131 SER A CA 1
ATOM 1064 C C . SER A 1 131 ? 3.264 10.581 -9.124 1.00 95.31 131 SER A C 1
ATOM 1066 O O . SER A 1 131 ? 4.243 10.441 -9.848 1.00 95.31 131 SER A O 1
ATOM 1068 N N . ILE A 1 132 ? 2.026 10.764 -9.596 1.00 94.06 132 ILE A N 1
ATOM 1069 C CA . ILE A 1 132 ? 1.706 10.819 -11.029 1.00 94.06 132 ILE A CA 1
ATOM 1070 C C . ILE A 1 132 ? 2.452 11.978 -11.694 1.00 94.06 132 ILE A C 1
ATOM 1072 O O . ILE A 1 132 ? 3.087 11.772 -12.724 1.00 94.06 132 ILE A O 1
ATOM 1076 N N . ILE A 1 133 ? 2.420 13.170 -11.091 1.00 94.62 133 ILE A N 1
ATOM 1077 C CA . ILE A 1 133 ? 3.097 14.358 -11.627 1.00 94.62 133 ILE A CA 1
ATOM 1078 C C . ILE A 1 133 ? 4.602 14.106 -11.742 1.00 94.62 133 ILE A C 1
ATOM 1080 O O . ILE A 1 133 ? 5.165 14.287 -12.816 1.00 94.62 133 ILE A O 1
ATOM 1084 N N . ILE A 1 134 ? 5.252 13.646 -10.668 1.00 95.25 134 ILE A N 1
ATOM 1085 C CA . ILE A 1 134 ? 6.696 13.369 -10.682 1.00 95.25 134 ILE A CA 1
ATOM 1086 C C . ILE A 1 134 ? 7.025 12.278 -11.709 1.00 95.25 134 ILE A C 1
ATOM 1088 O O . ILE A 1 134 ? 7.955 12.444 -12.494 1.00 95.25 134 ILE A O 1
ATOM 1092 N N . PHE A 1 135 ? 6.264 11.182 -11.728 1.00 94.88 135 PHE A N 1
ATOM 1093 C CA . PHE A 1 135 ? 6.505 10.061 -12.633 1.00 94.88 135 PHE A CA 1
ATOM 1094 C C . PHE A 1 135 ? 6.414 10.475 -14.105 1.00 94.88 135 PHE A C 1
ATOM 1096 O O . PHE A 1 135 ? 7.316 10.159 -14.875 1.00 94.88 135 PHE A O 1
ATOM 1103 N N . TYR A 1 136 ? 5.375 11.221 -14.487 1.00 93.19 136 TYR A N 1
ATOM 1104 C CA . TYR A 1 136 ? 5.196 11.654 -15.873 1.00 93.19 136 TYR A CA 1
ATOM 1105 C C . TYR A 1 136 ? 6.167 12.755 -16.283 1.00 93.19 136 TYR A C 1
ATOM 1107 O O . TYR A 1 136 ? 6.756 12.655 -17.353 1.00 93.19 136 TYR A O 1
ATOM 1115 N N . VAL A 1 137 ? 6.373 13.778 -15.448 1.00 92.81 137 VAL A N 1
ATOM 1116 C CA . VAL A 1 137 ? 7.278 14.887 -15.793 1.00 92.81 137 VAL A CA 1
ATOM 1117 C C . VAL A 1 137 ? 8.695 14.363 -16.010 1.00 92.81 137 VAL A C 1
ATOM 1119 O O . VAL A 1 137 ? 9.291 14.619 -17.049 1.00 92.81 137 VAL A O 1
ATOM 1122 N N . PHE A 1 138 ? 9.226 13.563 -15.084 1.00 93.56 138 PHE A N 1
ATOM 1123 C CA . PHE A 1 138 ? 10.581 13.033 -15.240 1.00 93.56 138 PHE A CA 1
ATOM 1124 C C . PHE A 1 138 ? 10.665 11.869 -16.240 1.00 93.56 138 PHE A C 1
ATOM 1126 O O . PHE A 1 138 ? 11.712 11.671 -16.857 1.00 93.56 138 PHE A O 1
ATOM 1133 N N . GLY A 1 139 ? 9.589 11.097 -16.411 1.00 92.81 139 GLY A N 1
ATOM 1134 C CA . GLY A 1 139 ? 9.511 10.044 -17.422 1.00 92.81 139 GLY A CA 1
ATOM 1135 C C . GLY A 1 139 ? 9.598 10.601 -18.842 1.00 92.81 139 GLY A C 1
ATOM 1136 O O . GLY A 1 139 ? 10.349 10.072 -19.655 1.00 92.81 139 GLY A O 1
ATOM 1137 N N . MET A 1 140 ? 8.896 11.700 -19.119 1.00 89.56 140 MET A N 1
ATOM 1138 C CA . MET A 1 140 ? 8.870 12.328 -20.442 1.00 89.56 140 MET A CA 1
ATOM 1139 C C . MET A 1 140 ? 10.131 13.161 -20.714 1.00 89.56 140 MET A C 1
ATOM 1141 O O . MET A 1 140 ? 10.756 12.975 -21.753 1.00 89.56 140 MET A O 1
ATOM 1145 N N . GLU A 1 141 ? 10.557 14.011 -19.770 1.00 91.00 141 GLU A N 1
ATOM 1146 C CA . GLU A 1 141 ? 11.721 14.898 -19.956 1.00 91.00 141 GLU A CA 1
ATOM 1147 C C . GLU A 1 141 ? 13.055 14.139 -20.003 1.00 91.00 141 GLU A C 1
ATOM 1149 O O . GLU A 1 141 ? 13.959 14.489 -20.758 1.00 91.00 141 GLU A O 1
ATOM 1154 N N . PHE A 1 142 ? 13.200 13.093 -19.183 1.00 91.94 142 PHE A N 1
ATOM 1155 C CA . PHE A 1 142 ? 14.484 12.411 -18.990 1.00 91.94 142 PHE A CA 1
ATOM 1156 C C . PHE A 1 142 ? 14.461 10.930 -19.388 1.00 91.94 142 PHE A C 1
ATOM 1158 O O . PHE A 1 142 ? 15.471 10.243 -19.230 1.00 91.94 142 PHE A O 1
ATOM 1165 N N . GLY A 1 143 ? 13.326 10.396 -19.855 1.00 92.38 143 GLY A N 1
ATOM 1166 C CA . GLY A 1 143 ? 13.187 8.970 -20.169 1.00 92.38 143 GLY A CA 1
ATOM 1167 C C . GLY A 1 143 ? 13.286 8.051 -18.944 1.00 92.38 143 GLY A C 1
ATOM 1168 O O . GLY A 1 143 ? 13.464 6.842 -19.095 1.00 92.38 143 GLY A O 1
ATOM 1169 N N . LEU A 1 144 ? 13.192 8.592 -17.722 1.00 90.50 144 LEU A N 1
ATOM 1170 C CA . LEU A 1 144 ? 13.526 7.893 -16.473 1.00 90.50 144 LEU A CA 1
ATOM 1171 C C . LEU A 1 144 ? 12.441 6.922 -15.982 1.00 90.50 144 LEU A C 1
ATOM 1173 O O . LEU A 1 144 ? 12.356 6.661 -14.790 1.00 90.50 144 LEU A O 1
ATOM 1177 N N . TRP A 1 145 ? 11.627 6.335 -16.857 1.00 90.50 145 TRP A N 1
ATOM 1178 C CA . TRP A 1 145 ? 10.518 5.436 -16.491 1.00 90.50 145 TRP A CA 1
ATOM 1179 C C . TRP A 1 145 ? 10.924 4.326 -15.506 1.00 90.50 145 TRP A C 1
ATOM 1181 O O . TRP A 1 145 ? 10.212 4.030 -14.539 1.00 90.50 145 TRP A O 1
ATOM 1191 N N . HIS A 1 146 ? 12.125 3.776 -15.695 1.00 88.62 146 HIS A N 1
ATOM 1192 C CA . HIS A 1 146 ? 12.775 2.869 -14.758 1.00 88.62 146 HIS A CA 1
ATOM 1193 C C . HIS A 1 146 ? 14.078 3.500 -14.242 1.00 88.62 146 HIS A C 1
ATOM 1195 O O . HIS A 1 146 ? 14.907 3.896 -15.058 1.00 88.62 146 HIS A O 1
ATOM 1201 N N . PRO A 1 147 ? 14.296 3.591 -12.913 1.00 91.94 147 PRO A N 1
ATOM 1202 C CA . PRO A 1 147 ? 13.496 3.043 -11.808 1.00 91.94 147 PRO A CA 1
ATOM 1203 C C . PRO A 1 147 ? 12.461 4.020 -11.204 1.00 91.94 147 PRO A C 1
ATOM 1205 O O . PRO A 1 147 ? 11.976 3.776 -10.099 1.00 91.94 147 PRO A O 1
ATOM 1208 N N . LEU A 1 148 ? 12.115 5.128 -11.872 1.00 94.06 148 LEU A N 1
ATOM 1209 C CA . LEU A 1 148 ? 11.309 6.204 -11.273 1.00 94.06 148 LEU A CA 1
ATOM 1210 C C . LEU A 1 148 ? 9.904 5.785 -10.824 1.00 94.06 148 LEU A C 1
ATOM 1212 O O . LEU A 1 148 ? 9.343 6.423 -9.937 1.00 94.06 148 LEU A O 1
ATOM 1216 N N . TRP A 1 149 ? 9.345 4.690 -11.344 1.00 93.75 149 TRP A N 1
ATOM 1217 C CA . TRP A 1 149 ? 8.091 4.126 -10.824 1.00 93.75 149 TRP A CA 1
ATOM 1218 C C . TRP A 1 149 ? 8.110 3.907 -9.296 1.00 93.75 149 TRP A C 1
ATOM 1220 O O . TRP A 1 149 ? 7.056 3.916 -8.661 1.00 93.75 149 TRP A O 1
ATOM 1230 N N . LEU A 1 150 ? 9.290 3.789 -8.670 1.00 94.88 150 LEU A N 1
ATOM 1231 C CA . LEU A 1 150 ? 9.456 3.766 -7.213 1.00 94.88 150 LEU A CA 1
ATOM 1232 C C . LEU A 1 150 ? 8.789 4.950 -6.492 1.00 94.88 150 LEU A C 1
ATOM 1234 O O . LEU A 1 150 ? 8.430 4.820 -5.322 1.00 94.88 150 LEU A O 1
ATOM 1238 N N . VAL A 1 151 ? 8.574 6.083 -7.166 1.00 96.38 151 VAL A N 1
ATOM 1239 C CA . VAL A 1 151 ? 7.846 7.236 -6.617 1.00 96.38 151 VAL A CA 1
ATOM 1240 C C . VAL A 1 151 ? 6.427 6.854 -6.171 1.00 96.38 151 VAL A C 1
ATOM 1242 O O . VAL A 1 151 ? 5.944 7.389 -5.173 1.00 96.38 151 VAL A O 1
ATOM 1245 N N . PHE A 1 152 ? 5.781 5.866 -6.800 1.00 94.81 152 PHE A N 1
ATOM 1246 C CA . PHE A 1 152 ? 4.465 5.378 -6.365 1.00 94.81 152 PHE A CA 1
ATOM 1247 C C . PHE A 1 152 ? 4.480 4.746 -4.965 1.00 94.81 152 PHE A C 1
ATOM 1249 O O . PHE A 1 152 ? 3.444 4.716 -4.299 1.00 94.81 152 PHE A O 1
ATOM 1256 N N . LEU A 1 153 ? 5.642 4.318 -4.453 1.00 95.88 153 LEU A N 1
ATOM 1257 C CA . LEU A 1 153 ? 5.767 3.849 -3.069 1.00 95.88 153 LEU A CA 1
ATOM 1258 C C . LEU A 1 153 ? 5.525 4.971 -2.050 1.00 95.88 153 LEU A C 1
ATOM 1260 O O . LEU A 1 153 ? 5.222 4.685 -0.891 1.00 95.88 153 LEU A O 1
ATOM 1264 N N . THR A 1 154 ? 5.577 6.244 -2.455 1.00 94.69 154 THR A N 1
ATOM 1265 C CA . THR A 1 154 ? 5.206 7.359 -1.571 1.00 94.69 154 THR A CA 1
ATOM 1266 C C . THR A 1 154 ? 3.741 7.285 -1.124 1.00 94.69 154 THR A C 1
ATOM 1268 O O . THR A 1 154 ? 3.420 7.751 -0.030 1.00 94.69 154 THR A O 1
ATOM 1271 N N . ILE A 1 155 ? 2.855 6.632 -1.884 1.00 93.50 155 ILE A N 1
ATOM 1272 C CA . ILE A 1 155 ? 1.439 6.448 -1.531 1.00 93.50 155 ILE A CA 1
ATOM 1273 C C . ILE A 1 155 ? 1.290 5.595 -0.257 1.00 93.50 155 ILE A C 1
ATOM 1275 O O . ILE A 1 155 ? 0.812 6.116 0.757 1.00 93.50 155 ILE A O 1
ATOM 1279 N N . PRO A 1 156 ? 1.738 4.324 -0.218 1.00 93.81 156 PRO A N 1
ATOM 1280 C CA . PRO A 1 156 ? 1.676 3.533 1.007 1.00 93.81 156 PRO A CA 1
ATOM 1281 C C . PRO A 1 156 ? 2.575 4.093 2.120 1.00 93.81 156 PRO A C 1
ATOM 1283 O O . PRO A 1 156 ? 2.176 4.048 3.282 1.00 93.81 156 PRO A O 1
ATOM 1286 N N . ILE A 1 157 ? 3.733 4.692 1.801 1.00 96.50 157 ILE A N 1
ATOM 1287 C CA . ILE A 1 157 ? 4.606 5.333 2.804 1.00 96.50 157 ILE A CA 1
ATOM 1288 C C . ILE A 1 157 ? 3.870 6.473 3.519 1.00 96.50 157 ILE A C 1
ATOM 1290 O O . ILE A 1 157 ? 3.856 6.520 4.750 1.00 96.50 157 ILE A O 1
ATOM 1294 N N . THR A 1 158 ? 3.220 7.377 2.780 1.00 93.88 158 THR A N 1
ATOM 1295 C CA . THR A 1 158 ? 2.427 8.462 3.384 1.00 93.88 158 THR A CA 1
ATOM 1296 C C . THR A 1 158 ? 1.242 7.916 4.171 1.00 93.88 158 THR A C 1
ATOM 1298 O O . THR A 1 158 ? 0.985 8.392 5.275 1.00 93.88 158 THR A O 1
ATOM 1301 N N . GLY A 1 159 ? 0.565 6.880 3.666 1.00 91.88 159 GLY A N 1
ATOM 1302 C CA . GLY A 1 159 ? -0.477 6.160 4.400 1.00 91.88 159 GLY A CA 1
ATOM 1303 C C . GLY A 1 159 ? 0.004 5.637 5.757 1.00 91.88 159 GLY A C 1
ATOM 1304 O O . GLY A 1 159 ? -0.659 5.860 6.770 1.00 91.88 159 GLY A O 1
ATOM 1305 N N . ILE A 1 160 ? 1.181 5.014 5.802 1.00 94.12 160 ILE A N 1
ATOM 1306 C CA . ILE A 1 160 ? 1.784 4.485 7.032 1.00 94.12 160 ILE A CA 1
ATOM 1307 C C . ILE A 1 160 ? 2.166 5.613 7.987 1.00 94.12 160 ILE A C 1
ATOM 1309 O O . ILE A 1 160 ? 1.800 5.577 9.158 1.00 94.12 160 ILE A O 1
ATOM 1313 N N . VAL A 1 161 ? 2.864 6.639 7.500 1.00 95.12 161 VAL A N 1
ATOM 1314 C CA . VAL A 1 161 ? 3.317 7.764 8.335 1.00 95.12 161 VAL A CA 1
ATOM 1315 C C . VAL A 1 161 ? 2.139 8.514 8.965 1.00 95.12 161 VAL A C 1
ATOM 1317 O O . VAL A 1 161 ? 2.251 9.012 10.087 1.00 95.12 161 VAL A O 1
ATOM 1320 N N . VAL A 1 162 ? 1.009 8.597 8.260 1.00 91.31 162 VAL A N 1
ATOM 1321 C CA . VAL A 1 162 ? -0.195 9.279 8.744 1.00 91.31 162 VAL A CA 1
ATOM 1322 C C . VAL A 1 162 ? -0.991 8.428 9.736 1.00 91.31 162 VAL A C 1
ATOM 1324 O O . VAL A 1 162 ? -1.453 8.975 10.740 1.00 91.31 162 VAL A O 1
ATOM 1327 N N . ASN A 1 163 ? -1.163 7.130 9.462 1.00 89.25 163 ASN A N 1
ATOM 1328 C CA . ASN A 1 163 ? -2.147 6.291 10.158 1.00 89.25 163 ASN A CA 1
ATOM 1329 C C . ASN A 1 163 ? -1.551 5.313 11.182 1.00 89.25 163 ASN A C 1
ATOM 1331 O O . ASN A 1 163 ? -2.282 4.823 12.039 1.00 89.25 163 ASN A O 1
ATOM 1335 N N . VAL A 1 164 ? -0.251 5.011 11.120 1.00 91.12 164 VAL A N 1
ATOM 1336 C CA . VAL A 1 164 ? 0.394 4.043 12.023 1.00 91.12 164 VAL A CA 1
ATOM 1337 C C . VAL A 1 164 ? 0.958 4.746 13.257 1.00 91.12 164 VAL A C 1
ATOM 1339 O O . VAL A 1 164 ? 1.474 5.864 13.200 1.00 91.12 164 VAL A O 1
ATOM 1342 N N . GLU A 1 165 ? 0.894 4.075 14.408 1.00 89.94 165 GLU A N 1
ATOM 1343 C CA . GLU A 1 165 ? 1.500 4.570 15.641 1.00 89.94 165 GLU A CA 1
ATOM 1344 C C . GLU A 1 165 ? 3.003 4.819 15.475 1.00 89.94 165 GLU A C 1
ATOM 1346 O O . GLU A 1 165 ? 3.736 3.961 14.983 1.00 89.94 165 GLU A O 1
ATOM 1351 N N . LYS A 1 166 ? 3.509 5.947 15.997 1.00 87.81 166 LYS A N 1
ATOM 1352 C CA . LYS A 1 166 ? 4.925 6.354 15.872 1.00 87.81 166 LYS A CA 1
ATOM 1353 C C . LYS A 1 166 ? 5.937 5.250 16.215 1.00 87.81 166 LYS A C 1
ATOM 1355 O O . LYS A 1 166 ? 7.010 5.206 15.625 1.00 87.81 166 LYS A O 1
ATOM 1360 N N . LYS A 1 167 ? 5.610 4.364 17.165 1.00 86.69 167 LYS A N 1
ATOM 1361 C CA . LYS A 1 167 ? 6.481 3.250 17.585 1.00 86.69 167 LYS A CA 1
ATOM 1362 C C . LYS A 1 167 ? 6.595 2.138 16.534 1.00 86.69 167 LYS A C 1
ATOM 1364 O O . LYS A 1 167 ? 7.601 1.438 16.518 1.00 86.69 167 LYS A O 1
ATOM 1369 N N . GLN A 1 168 ? 5.579 1.969 15.692 1.00 90.00 168 GLN A N 1
ATOM 1370 C CA . GLN A 1 168 ? 5.484 0.908 14.686 1.00 90.00 168 GLN A CA 1
ATOM 1371 C C . GLN A 1 168 ? 5.800 1.406 13.270 1.00 90.00 168 GLN A C 1
ATOM 1373 O O . GLN A 1 168 ? 6.163 0.595 12.421 1.00 90.00 168 GLN A O 1
ATOM 1378 N N . VAL A 1 169 ? 5.736 2.726 13.029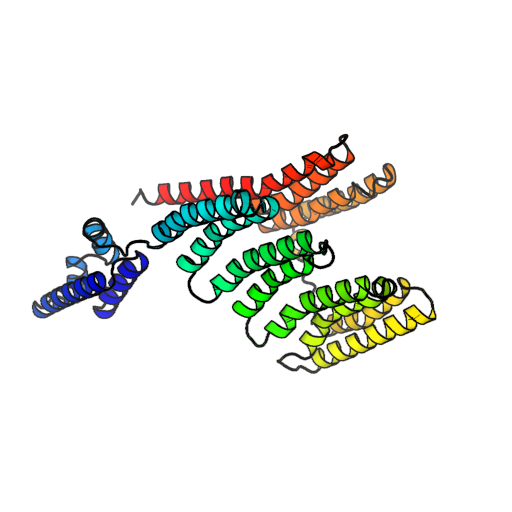 1.00 93.94 169 VAL A N 1
ATOM 1379 C CA . VAL A 1 169 ? 6.051 3.348 11.727 1.00 93.94 169 VAL A CA 1
ATOM 1380 C C . VAL A 1 169 ? 7.393 2.858 11.185 1.00 93.94 169 VAL A C 1
ATOM 1382 O O . VAL A 1 169 ? 7.475 2.489 10.021 1.00 93.94 169 VAL A O 1
ATOM 1385 N N . LEU A 1 170 ? 8.429 2.780 12.028 1.00 93.12 170 LEU A N 1
ATOM 1386 C CA . LEU A 1 170 ? 9.751 2.329 11.589 1.00 93.12 170 LEU A CA 1
ATOM 1387 C C . LEU A 1 170 ? 9.712 0.915 10.988 1.00 93.12 170 LEU A C 1
ATOM 1389 O O . LEU A 1 170 ? 10.261 0.700 9.916 1.00 93.12 170 LEU A O 1
ATOM 1393 N N . VAL A 1 171 ? 9.038 -0.031 11.650 1.00 93.56 171 VAL A N 1
ATOM 1394 C CA . VAL A 1 171 ? 8.913 -1.421 11.175 1.00 93.56 171 VAL A CA 1
ATOM 1395 C C . VAL A 1 171 ? 8.067 -1.480 9.907 1.00 93.56 171 VAL A C 1
ATOM 1397 O O . VAL A 1 171 ? 8.439 -2.159 8.955 1.00 93.56 171 VAL A O 1
ATOM 1400 N N . ALA A 1 172 ? 6.960 -0.736 9.875 1.00 94.19 172 ALA A N 1
ATOM 1401 C CA . ALA A 1 172 ? 6.043 -0.701 8.740 1.00 94.19 172 ALA A CA 1
ATOM 1402 C C . ALA A 1 172 ? 6.684 -0.123 7.464 1.00 94.19 172 ALA A C 1
ATOM 1404 O O . ALA A 1 172 ? 6.299 -0.503 6.361 1.00 94.19 172 ALA A O 1
ATOM 1405 N N . LEU A 1 173 ? 7.681 0.759 7.596 1.00 96.56 173 LEU A N 1
ATOM 1406 C CA . LEU A 1 173 ? 8.412 1.334 6.463 1.00 96.56 173 LEU A CA 1
ATOM 1407 C C . LEU A 1 173 ? 9.529 0.430 5.915 1.00 96.56 173 LEU A C 1
ATOM 1409 O O . LEU A 1 173 ? 9.981 0.659 4.792 1.00 96.56 173 LEU A O 1
ATOM 1413 N N . MET A 1 174 ? 9.964 -0.596 6.657 1.00 96.44 174 MET A N 1
ATOM 1414 C CA . MET A 1 174 ? 11.086 -1.452 6.244 1.00 96.44 174 MET A CA 1
ATOM 1415 C C . MET A 1 174 ? 10.879 -2.152 4.895 1.00 96.44 174 MET A C 1
ATOM 1417 O O . MET A 1 174 ? 11.809 -2.098 4.095 1.00 96.44 174 MET A O 1
ATOM 1421 N N . PRO A 1 175 ? 9.707 -2.735 4.564 1.00 95.88 175 PRO A N 1
ATOM 1422 C CA . PRO A 1 175 ? 9.508 -3.358 3.256 1.00 95.88 175 PRO A CA 1
ATOM 1423 C C . PRO A 1 175 ? 9.737 -2.380 2.099 1.00 95.88 175 PRO A C 1
ATOM 1425 O O . PRO A 1 175 ? 10.401 -2.722 1.127 1.00 95.88 175 PRO A O 1
ATOM 1428 N N . PHE A 1 176 ? 9.252 -1.141 2.223 1.00 96.44 176 PHE A N 1
ATOM 1429 C CA . PHE A 1 176 ? 9.414 -0.111 1.194 1.00 96.44 176 PHE A CA 1
ATOM 1430 C C . PHE A 1 176 ? 10.867 0.326 1.058 1.00 96.44 176 PHE A C 1
ATOM 1432 O O . PHE A 1 176 ? 11.371 0.442 -0.056 1.00 96.44 176 PHE A O 1
ATOM 1439 N N . LEU A 1 177 ? 11.558 0.508 2.185 1.00 96.19 177 LEU A N 1
ATOM 1440 C CA . LEU A 1 177 ? 12.982 0.817 2.186 1.00 96.19 177 LEU A CA 1
ATOM 1441 C C . LEU A 1 177 ? 13.794 -0.311 1.533 1.00 96.19 177 LEU A C 1
ATOM 1443 O O . LEU A 1 177 ? 14.640 -0.034 0.685 1.00 96.19 177 LEU A O 1
ATOM 1447 N N . SER A 1 178 ? 13.502 -1.572 1.865 1.00 96.19 178 SER A N 1
ATOM 1448 C CA . SER A 1 178 ? 14.137 -2.740 1.249 1.00 96.19 178 SER A CA 1
ATOM 1449 C C . SER A 1 178 ? 13.905 -2.776 -0.259 1.00 96.19 178 SER A C 1
ATOM 1451 O O . SER A 1 178 ? 14.858 -3.000 -0.994 1.00 96.19 178 SER A O 1
ATOM 1453 N N . ILE A 1 179 ? 12.682 -2.508 -0.729 1.00 95.69 179 ILE A N 1
ATOM 1454 C CA . ILE A 1 179 ? 12.340 -2.466 -2.162 1.00 95.69 179 ILE A CA 1
ATOM 1455 C C . ILE A 1 179 ? 13.115 -1.353 -2.879 1.00 95.69 179 ILE A C 1
ATOM 1457 O O . ILE A 1 179 ? 13.717 -1.607 -3.921 1.00 95.69 179 ILE A O 1
ATOM 1461 N N . ILE A 1 180 ? 13.143 -0.142 -2.312 1.00 96.06 180 ILE A N 1
ATOM 1462 C CA . ILE A 1 180 ? 13.858 1.008 -2.885 1.00 96.06 180 ILE A CA 1
ATOM 1463 C C . ILE A 1 180 ? 15.350 0.697 -3.008 1.00 96.06 180 ILE A C 1
ATOM 1465 O O . ILE A 1 180 ? 15.915 0.841 -4.091 1.00 96.06 180 ILE A O 1
ATOM 1469 N N . ILE A 1 181 ? 15.984 0.230 -1.927 1.00 96.00 181 ILE A N 1
ATOM 1470 C CA . ILE A 1 181 ? 17.409 -0.127 -1.939 1.00 96.00 181 ILE A CA 1
ATOM 1471 C C . ILE A 1 181 ? 17.650 -1.266 -2.929 1.00 96.00 181 ILE A C 1
ATOM 1473 O O . ILE A 1 181 ? 18.563 -1.180 -3.746 1.00 96.00 181 ILE A O 1
ATOM 1477 N N . TYR A 1 182 ? 16.823 -2.313 -2.891 1.00 95.88 182 TYR A N 1
ATOM 1478 C CA . TYR A 1 182 ? 16.967 -3.469 -3.767 1.00 95.88 182 TYR A CA 1
ATOM 1479 C C . TYR A 1 182 ? 16.957 -3.062 -5.239 1.00 95.88 182 TYR A C 1
ATOM 1481 O O . TYR A 1 182 ? 17.863 -3.443 -5.975 1.00 95.88 182 TYR A O 1
ATOM 1489 N N . ILE A 1 183 ? 15.991 -2.247 -5.660 1.00 95.19 183 ILE A N 1
ATOM 1490 C CA . ILE A 1 183 ? 15.853 -1.837 -7.059 1.00 95.19 183 ILE A CA 1
ATOM 1491 C C . ILE A 1 183 ? 16.930 -0.836 -7.459 1.00 95.19 183 ILE A C 1
ATOM 1493 O O . ILE A 1 183 ? 17.568 -1.044 -8.485 1.00 95.19 183 ILE A O 1
ATOM 1497 N N . LEU A 1 184 ? 17.175 0.215 -6.671 1.00 94.88 184 LEU A N 1
ATOM 1498 C CA . LEU A 1 184 ? 18.161 1.240 -7.032 1.00 94.88 184 LEU A CA 1
ATOM 1499 C C . LEU A 1 184 ? 19.580 0.670 -7.089 1.00 94.88 184 LEU A C 1
ATOM 1501 O O . LEU A 1 184 ? 20.312 0.931 -8.041 1.00 94.88 184 LEU A O 1
ATOM 1505 N N . VAL A 1 185 ? 19.964 -0.147 -6.106 1.00 95.88 185 VAL A N 1
ATOM 1506 C CA . VAL A 1 185 ? 21.296 -0.760 -6.092 1.00 95.88 185 VAL A CA 1
ATOM 1507 C C . VAL A 1 185 ? 21.406 -1.829 -7.179 1.00 95.88 185 VAL A C 1
ATOM 1509 O O . VAL A 1 185 ? 22.437 -1.878 -7.838 1.00 95.88 185 VAL A O 1
ATOM 1512 N N . SER A 1 186 ? 20.362 -2.629 -7.438 1.00 94.81 186 SER A N 1
ATOM 1513 C CA . SER A 1 186 ? 20.382 -3.606 -8.547 1.00 94.81 186 SER A CA 1
ATOM 1514 C C . SER A 1 186 ? 20.424 -2.941 -9.921 1.00 94.81 186 SER A C 1
ATOM 1516 O O . SER A 1 186 ? 21.022 -3.493 -10.840 1.00 94.81 186 SER A O 1
ATOM 1518 N N . TYR A 1 187 ? 19.810 -1.765 -10.062 1.00 92.75 187 TYR A N 1
ATOM 1519 C CA . TYR A 1 187 ? 19.838 -0.984 -11.296 1.00 92.75 187 TYR A CA 1
ATOM 1520 C C . TYR A 1 187 ? 21.253 -0.485 -11.617 1.00 92.75 187 TYR A C 1
ATOM 1522 O O . TYR A 1 187 ? 21.668 -0.517 -12.770 1.00 92.75 187 TYR A O 1
ATOM 1530 N N . ILE A 1 188 ? 22.018 -0.080 -10.597 1.00 94.31 188 ILE A N 1
ATOM 1531 C CA . ILE A 1 188 ? 23.410 0.376 -10.755 1.00 94.31 188 ILE A CA 1
ATOM 1532 C C . ILE A 1 188 ? 24.381 -0.817 -10.832 1.00 94.31 188 ILE A C 1
ATOM 1534 O O . ILE A 1 188 ? 25.336 -0.798 -11.604 1.00 94.31 188 ILE A O 1
ATOM 1538 N N . TYR A 1 189 ? 24.134 -1.868 -10.047 1.00 95.00 189 TYR A N 1
ATOM 1539 C CA . TYR A 1 189 ? 24.992 -3.045 -9.915 1.00 95.00 189 TYR A CA 1
ATOM 1540 C C . TYR A 1 189 ? 24.193 -4.330 -10.192 1.00 95.00 189 TYR A C 1
ATOM 1542 O O . TYR A 1 189 ? 23.646 -4.920 -9.259 1.00 95.00 189 TYR A O 1
ATOM 1550 N N . PRO A 1 190 ? 24.175 -4.849 -11.435 1.00 90.25 190 PRO A N 1
ATOM 1551 C CA . PRO A 1 190 ? 23.361 -6.015 -11.802 1.00 90.25 190 PRO A CA 1
ATOM 1552 C C . PRO A 1 190 ? 23.631 -7.274 -10.964 1.00 90.25 190 PRO A C 1
ATOM 1554 O O . PRO A 1 190 ? 22.725 -8.062 -10.694 1.00 90.25 190 PRO A O 1
ATOM 1557 N N . PHE A 1 191 ? 24.868 -7.457 -10.485 1.00 89.06 191 PHE A N 1
ATOM 1558 C CA . PHE A 1 191 ? 25.219 -8.567 -9.592 1.00 89.06 191 PHE A CA 1
ATOM 1559 C C . PHE A 1 191 ? 24.479 -8.506 -8.244 1.00 89.06 191 PHE A C 1
ATOM 1561 O O . PHE A 1 191 ? 24.185 -9.544 -7.644 1.00 89.06 191 PHE A O 1
ATOM 1568 N N . PHE A 1 192 ? 24.111 -7.303 -7.792 1.00 91.69 192 PHE A N 1
ATOM 1569 C CA . PHE A 1 192 ? 23.370 -7.102 -6.552 1.00 91.69 192 PHE A CA 1
ATOM 1570 C C . PHE A 1 192 ? 21.984 -7.749 -6.584 1.00 91.69 192 PHE A C 1
ATOM 1572 O O . PHE A 1 192 ? 21.484 -8.129 -5.532 1.00 91.69 192 PHE A O 1
ATOM 1579 N N . TYR A 1 193 ? 21.400 -7.994 -7.761 1.00 88.25 193 TYR A N 1
ATOM 1580 C CA . TYR A 1 193 ? 20.117 -8.692 -7.872 1.00 88.25 193 TYR A CA 1
ATOM 1581 C C . TYR A 1 193 ? 20.125 -10.054 -7.153 1.00 88.25 193 TYR A C 1
ATOM 1583 O O . TYR A 1 193 ? 19.146 -10.407 -6.489 1.00 88.25 193 TYR A O 1
ATOM 1591 N N . LYS A 1 194 ? 21.248 -10.790 -7.225 1.00 86.31 194 LYS A N 1
ATOM 1592 C CA . LYS A 1 194 ? 21.443 -12.084 -6.541 1.00 86.31 194 LYS A CA 1
ATOM 1593 C C . LYS A 1 194 ? 21.681 -11.916 -5.036 1.00 86.31 194 LYS A C 1
ATOM 1595 O O . LYS A 1 194 ? 21.180 -12.700 -4.233 1.00 86.31 194 LYS A O 1
ATOM 1600 N N . LEU A 1 195 ? 22.426 -10.878 -4.659 1.00 88.31 195 LEU A N 1
ATOM 1601 C CA . LEU A 1 195 ? 22.834 -10.602 -3.279 1.00 88.31 195 LEU A CA 1
ATOM 1602 C C . LEU A 1 195 ? 21.799 -9.844 -2.448 1.00 88.31 195 LEU A C 1
ATOM 1604 O O . LEU A 1 195 ? 21.889 -9.875 -1.228 1.00 88.31 195 LEU A O 1
ATOM 1608 N N . GLY A 1 196 ? 20.875 -9.124 -3.077 1.00 90.00 196 GLY A N 1
ATOM 1609 C CA . GLY A 1 196 ? 20.061 -8.103 -2.425 1.00 90.00 196 GLY A CA 1
ATOM 1610 C C . GLY A 1 196 ? 18.799 -8.630 -1.745 1.00 90.00 196 GLY A C 1
ATOM 1611 O O . GLY A 1 196 ? 18.251 -7.950 -0.885 1.00 90.00 196 GLY A O 1
ATOM 1612 N N . TRP A 1 197 ? 18.346 -9.846 -2.064 1.00 89.12 197 TRP A N 1
ATOM 1613 C CA . TRP A 1 197 ? 17.144 -10.448 -1.462 1.00 89.12 197 TRP A CA 1
ATOM 1614 C C . TRP A 1 197 ? 17.150 -10.524 0.081 1.00 89.12 197 TRP A C 1
ATOM 1616 O O . TRP A 1 197 ? 16.103 -10.298 0.690 1.00 89.12 197 TRP A O 1
ATOM 1626 N N . PRO A 1 198 ? 18.281 -10.754 0.773 1.00 93.31 198 PRO A N 1
ATOM 1627 C CA . PRO A 1 198 ? 18.339 -10.678 2.227 1.00 93.31 198 PRO A CA 1
ATOM 1628 C C . PRO A 1 198 ? 17.927 -9.323 2.828 1.00 93.31 198 PRO A C 1
ATOM 1630 O O . PRO A 1 198 ? 17.581 -9.284 4.008 1.00 93.31 198 PRO A O 1
ATOM 1633 N N . LEU A 1 199 ? 17.888 -8.227 2.053 1.00 94.62 199 LEU A N 1
ATOM 1634 C CA . LEU A 1 199 ? 17.369 -6.929 2.514 1.00 94.62 199 LEU A CA 1
ATOM 1635 C C . LEU A 1 199 ? 15.930 -7.014 3.026 1.00 94.62 199 LEU A C 1
ATOM 1637 O O . LEU A 1 199 ? 15.543 -6.228 3.890 1.00 94.62 199 LEU A O 1
ATOM 1641 N N . PHE A 1 200 ? 15.122 -7.953 2.537 1.00 94.25 200 PHE A N 1
ATOM 1642 C CA . PHE A 1 200 ? 13.744 -8.115 3.003 1.00 94.25 200 PHE A CA 1
ATOM 1643 C C . PHE A 1 200 ? 13.661 -8.608 4.459 1.00 94.25 200 PHE A C 1
ATOM 1645 O O . PHE A 1 200 ? 12.652 -8.373 5.130 1.00 94.25 200 PHE A O 1
ATOM 1652 N N . PHE A 1 201 ? 14.745 -9.176 5.008 1.00 94.12 201 PHE A N 1
ATOM 1653 C CA . PHE A 1 201 ? 14.845 -9.483 6.437 1.00 94.12 201 PHE A CA 1
ATOM 1654 C C . PHE A 1 201 ? 15.029 -8.242 7.322 1.00 94.12 201 PHE A C 1
ATOM 1656 O O . PHE A 1 201 ? 14.900 -8.364 8.540 1.00 94.12 201 PHE A O 1
ATOM 1663 N N . LEU A 1 202 ? 15.241 -7.041 6.765 1.00 93.88 202 LEU A N 1
ATOM 1664 C CA . LEU A 1 202 ? 15.256 -5.804 7.557 1.00 93.88 202 LEU A CA 1
ATOM 1665 C C . LEU A 1 202 ? 13.970 -5.635 8.371 1.00 93.88 202 LEU A C 1
ATOM 1667 O O . LEU A 1 202 ? 14.034 -5.221 9.524 1.00 93.88 202 LEU A O 1
ATOM 1671 N N . THR A 1 203 ? 12.819 -6.030 7.823 1.00 93.12 203 THR A N 1
ATOM 1672 C CA . THR A 1 203 ? 11.533 -5.947 8.528 1.00 93.12 203 THR A CA 1
ATOM 1673 C C . THR A 1 203 ? 11.525 -6.773 9.822 1.00 93.12 203 THR A C 1
ATOM 1675 O O . THR A 1 203 ? 11.376 -6.178 10.894 1.00 93.12 203 THR A O 1
ATOM 1678 N N . PRO A 1 204 ? 11.728 -8.109 9.795 1.00 92.38 204 PRO A N 1
ATOM 1679 C CA . PRO A 1 204 ? 11.775 -8.900 11.024 1.00 92.38 204 PRO A CA 1
ATOM 1680 C C . PRO A 1 204 ? 12.981 -8.570 11.919 1.00 92.38 204 PRO A C 1
ATOM 1682 O O . PRO A 1 204 ? 12.859 -8.665 13.143 1.00 92.38 204 PRO A O 1
ATOM 1685 N N . ILE A 1 205 ? 14.119 -8.136 11.361 1.00 94.38 205 ILE A N 1
ATOM 1686 C CA . ILE A 1 205 ? 15.280 -7.693 12.150 1.00 94.38 205 ILE A CA 1
ATOM 1687 C C . ILE A 1 205 ? 14.914 -6.453 12.969 1.00 94.38 205 ILE A C 1
ATOM 1689 O O . ILE A 1 205 ? 15.015 -6.481 14.192 1.00 94.38 205 ILE A O 1
ATOM 1693 N N . VAL A 1 206 ? 14.422 -5.387 12.337 1.00 93.88 206 VAL A N 1
ATOM 1694 C CA . VAL A 1 206 ? 14.038 -4.157 13.046 1.00 93.88 206 VAL A CA 1
ATOM 1695 C C . VAL A 1 206 ? 12.899 -4.435 14.024 1.00 93.88 206 VAL A C 1
ATOM 1697 O O . VAL A 1 206 ? 12.970 -4.001 15.174 1.00 93.88 206 VAL A O 1
ATOM 1700 N N . ALA A 1 207 ? 11.902 -5.235 13.629 1.00 91.12 207 ALA A N 1
ATOM 1701 C CA . ALA A 1 207 ? 10.814 -5.654 14.514 1.00 91.12 207 ALA A CA 1
ATOM 1702 C C . ALA A 1 207 ? 11.326 -6.339 15.794 1.00 91.12 207 ALA A C 1
ATOM 1704 O O . ALA A 1 207 ? 10.824 -6.058 16.886 1.00 91.12 207 ALA A O 1
ATOM 1705 N N . SER A 1 208 ? 12.361 -7.175 15.684 1.00 91.69 208 SER A N 1
ATOM 1706 C CA . SER A 1 208 ? 12.975 -7.890 16.812 1.00 91.69 208 SER A CA 1
ATOM 1707 C C . SER A 1 208 ? 13.602 -6.959 17.856 1.00 91.69 208 SER A C 1
ATOM 1709 O O . SER A 1 208 ? 13.656 -7.302 19.039 1.00 91.69 208 SER A O 1
ATOM 1711 N N . PHE A 1 209 ? 14.022 -5.760 17.450 1.00 90.38 209 PHE A N 1
ATOM 1712 C CA . PHE A 1 209 ? 14.603 -4.750 18.337 1.00 90.38 209 PHE A CA 1
ATOM 1713 C C . PHE A 1 209 ? 13.616 -3.646 18.742 1.00 90.38 209 PHE A C 1
ATOM 1715 O O . PHE A 1 209 ? 13.994 -2.728 19.466 1.00 90.38 209 PHE A O 1
ATOM 1722 N N . THR A 1 210 ? 12.341 -3.733 18.350 1.00 88.81 210 THR A N 1
ATOM 1723 C CA . THR A 1 210 ? 11.306 -2.789 18.808 1.00 88.81 210 THR A CA 1
ATOM 1724 C C . THR A 1 210 ? 10.706 -3.160 20.166 1.00 88.81 210 THR A C 1
ATOM 1726 O O . THR A 1 210 ? 10.703 -4.320 20.584 1.00 88.81 210 THR A O 1
ATOM 1729 N N . LYS A 1 211 ? 10.178 -2.156 20.881 1.00 81.69 211 LYS A N 1
ATOM 1730 C CA . LYS A 1 211 ? 9.533 -2.348 22.189 1.00 81.69 211 LYS A CA 1
ATOM 1731 C C . LYS A 1 211 ? 8.236 -3.175 22.060 1.00 81.69 211 LYS A C 1
ATOM 1733 O O . LYS A 1 211 ? 7.485 -2.953 21.114 1.00 81.69 211 LYS A O 1
ATOM 1738 N N . PRO A 1 212 ? 7.913 -4.055 23.030 1.00 84.75 212 PRO A N 1
ATOM 1739 C CA . PRO A 1 212 ? 8.699 -4.385 24.221 1.00 84.75 212 PRO A CA 1
ATOM 1740 C C . PRO A 1 212 ? 9.902 -5.280 23.893 1.00 84.75 212 PRO A C 1
ATOM 1742 O O . PRO A 1 212 ? 9.804 -6.191 23.070 1.00 84.75 212 PRO A O 1
ATOM 1745 N N . HIS A 1 213 ? 11.023 -5.028 24.573 1.00 85.44 213 HIS A N 1
ATOM 1746 C CA . HIS A 1 213 ? 12.239 -5.825 24.433 1.00 85.44 213 HIS A CA 1
ATOM 1747 C C . HIS A 1 213 ? 12.110 -7.111 25.252 1.00 85.44 213 HIS A C 1
ATOM 1749 O O . HIS A 1 213 ? 12.194 -7.098 26.478 1.00 85.44 213 HIS A O 1
ATOM 1755 N N . THR A 1 214 ? 11.906 -8.233 24.571 1.00 89.88 214 THR A N 1
ATOM 1756 C CA . THR A 1 214 ? 11.901 -9.566 25.185 1.00 89.88 214 THR A CA 1
ATOM 1757 C C . THR A 1 214 ? 13.176 -10.297 24.783 1.00 89.88 214 THR A C 1
ATOM 1759 O O . THR A 1 214 ? 13.585 -10.202 23.626 1.00 89.88 214 THR A O 1
ATOM 1762 N N . LYS A 1 215 ? 13.777 -11.080 25.695 1.00 90.38 215 LYS A N 1
ATOM 1763 C CA . LYS A 1 215 ? 14.970 -11.903 25.394 1.00 90.38 215 LYS A CA 1
ATOM 1764 C C . LYS A 1 215 ? 14.788 -12.714 24.107 1.00 90.38 215 LYS A C 1
ATOM 1766 O O . LYS A 1 215 ? 15.665 -12.727 23.255 1.00 90.38 215 LYS A O 1
ATOM 1771 N N . VAL A 1 216 ? 13.609 -13.313 23.941 1.00 90.00 216 VAL A N 1
ATOM 1772 C CA . VAL A 1 216 ? 13.247 -14.104 22.760 1.00 90.00 216 VAL A CA 1
ATOM 1773 C C . VAL A 1 216 ? 13.348 -13.288 21.465 1.00 90.00 216 VAL A C 1
ATOM 1775 O O . VAL A 1 216 ? 13.964 -13.753 20.508 1.00 90.00 216 VAL A O 1
ATOM 1778 N N . LYS A 1 217 ? 12.798 -12.065 21.437 1.00 89.12 217 LYS A N 1
ATOM 1779 C CA . LYS A 1 217 ? 12.852 -11.181 20.263 1.00 89.12 217 LYS A CA 1
ATOM 1780 C C . LYS A 1 217 ? 14.287 -10.788 19.923 1.00 89.12 217 LYS A C 1
ATOM 1782 O O . LYS A 1 217 ? 14.692 -10.937 18.780 1.00 89.12 217 LYS A O 1
ATOM 1787 N N . ILE A 1 218 ? 15.076 -10.382 20.920 1.00 92.31 218 ILE A N 1
ATOM 1788 C CA . ILE A 1 218 ? 16.483 -9.998 20.720 1.00 92.31 218 ILE A CA 1
ATOM 1789 C C . ILE A 1 218 ? 17.275 -11.154 20.095 1.00 92.31 218 ILE A C 1
ATOM 1791 O O . ILE A 1 218 ? 17.945 -10.963 19.083 1.00 92.31 218 ILE A O 1
ATOM 1795 N N . TRP A 1 219 ? 17.140 -12.365 20.641 1.00 93.75 219 TRP A N 1
ATOM 1796 C CA . TRP A 1 219 ? 17.773 -13.558 20.073 1.00 93.75 219 TRP A CA 1
ATOM 1797 C C . TRP A 1 219 ? 17.293 -13.863 18.652 1.00 93.75 219 TRP A C 1
ATOM 1799 O O . TRP A 1 219 ? 18.106 -14.232 17.812 1.00 93.75 219 TRP A O 1
ATOM 1809 N N . THR A 1 220 ? 16.010 -13.644 18.353 1.00 92.00 220 THR A N 1
ATOM 1810 C CA . THR A 1 220 ? 15.471 -13.800 16.987 1.00 92.00 220 THR A CA 1
ATOM 1811 C C . THR A 1 220 ? 16.176 -12.855 16.015 1.00 92.00 220 THR A C 1
ATOM 1813 O O . THR A 1 220 ? 16.636 -13.287 14.961 1.00 92.00 220 THR A O 1
ATOM 1816 N N . GLY A 1 221 ? 16.336 -11.584 16.398 1.00 93.19 221 GLY A N 1
ATOM 1817 C CA . GLY A 1 221 ? 17.052 -10.586 15.603 1.00 93.19 221 GLY A CA 1
ATOM 1818 C C . GLY A 1 221 ? 18.521 -10.952 15.374 1.00 93.19 221 GLY A C 1
ATOM 1819 O O . GLY A 1 221 ? 18.996 -10.884 14.243 1.00 93.19 221 GLY A O 1
ATOM 1820 N N . ILE A 1 222 ? 19.227 -11.401 16.418 1.00 95.12 222 ILE A N 1
ATOM 1821 C CA . ILE A 1 222 ? 20.632 -11.837 16.321 1.00 95.12 222 ILE A CA 1
ATOM 1822 C C . ILE A 1 222 ? 20.768 -13.045 15.385 1.00 95.12 222 ILE A C 1
ATOM 1824 O O . ILE A 1 222 ? 21.608 -13.031 14.487 1.00 95.12 222 ILE A O 1
ATOM 1828 N N . ILE A 1 223 ? 19.928 -14.071 15.554 1.00 95.50 223 ILE A N 1
ATOM 1829 C CA . ILE A 1 223 ? 19.954 -15.277 14.714 1.00 95.50 223 ILE A CA 1
ATOM 1830 C C . ILE A 1 223 ? 19.653 -14.922 13.254 1.00 95.50 223 ILE A C 1
ATOM 1832 O O . ILE A 1 223 ? 20.315 -15.444 12.359 1.00 95.50 223 ILE A O 1
ATOM 1836 N N . LEU A 1 224 ? 18.710 -14.009 12.994 1.00 95.12 224 LEU A N 1
ATOM 1837 C CA . LEU A 1 224 ? 18.424 -13.525 11.640 1.00 95.12 224 LEU A CA 1
ATOM 1838 C C . LEU A 1 224 ? 19.632 -12.823 11.011 1.00 95.12 224 LEU A C 1
ATOM 1840 O O . LEU A 1 224 ? 19.982 -13.140 9.877 1.00 95.12 224 LEU A O 1
ATOM 1844 N N . ILE A 1 225 ? 20.305 -11.928 11.741 1.00 96.06 225 ILE A N 1
ATOM 1845 C CA . ILE A 1 225 ? 21.511 -11.235 11.253 1.00 96.06 225 ILE A CA 1
ATOM 1846 C C . ILE A 1 225 ? 22.623 -12.242 10.932 1.00 96.06 225 ILE A C 1
ATOM 1848 O O . ILE A 1 225 ? 23.209 -12.192 9.849 1.00 96.06 225 ILE A O 1
ATOM 1852 N N . LEU A 1 226 ? 22.879 -13.194 11.834 1.00 96.44 226 LEU A N 1
ATOM 1853 C CA . LEU A 1 226 ? 23.869 -14.253 11.614 1.00 96.44 226 LEU A CA 1
ATOM 1854 C C . LEU A 1 226 ? 23.508 -15.129 10.410 1.00 96.44 226 LEU A C 1
ATOM 1856 O O . LEU A 1 226 ? 24.387 -15.490 9.632 1.00 96.44 226 LEU A O 1
ATOM 1860 N N . SER A 1 227 ? 22.222 -15.423 10.218 1.00 95.44 227 SER A N 1
ATOM 1861 C CA . SER A 1 227 ? 21.735 -16.206 9.077 1.00 95.44 227 SER A CA 1
ATOM 1862 C C . SER A 1 227 ? 21.929 -15.466 7.757 1.00 95.44 227 SER A C 1
ATOM 1864 O O . SER A 1 227 ? 22.350 -16.076 6.781 1.00 95.44 227 SER A O 1
ATOM 1866 N N . VAL A 1 228 ? 21.694 -14.150 7.722 1.00 94.94 228 VAL A N 1
ATOM 1867 C CA . VAL A 1 228 ? 21.966 -13.308 6.544 1.00 94.94 228 VAL A CA 1
ATOM 1868 C C . VAL A 1 228 ? 23.462 -13.284 6.216 1.00 94.94 228 VAL A C 1
ATOM 1870 O O . VAL A 1 228 ? 23.840 -13.464 5.053 1.00 94.94 228 VAL A O 1
ATOM 1873 N N . ALA A 1 229 ? 24.321 -13.121 7.226 1.00 94.62 229 ALA A N 1
ATOM 1874 C CA . ALA A 1 229 ? 25.772 -13.135 7.045 1.00 94.62 229 ALA A CA 1
ATOM 1875 C C . ALA A 1 229 ? 26.266 -14.501 6.537 1.00 94.62 229 ALA A C 1
ATOM 1877 O O . ALA A 1 229 ? 27.023 -14.568 5.567 1.00 94.62 229 ALA A O 1
ATOM 1878 N N . LEU A 1 230 ? 25.784 -15.590 7.142 1.00 94.44 230 LEU A N 1
ATOM 1879 C CA . LEU A 1 230 ? 26.138 -16.957 6.766 1.00 94.44 230 LEU A CA 1
ATOM 1880 C C . LEU A 1 230 ? 25.629 -17.317 5.363 1.00 94.44 230 LEU A C 1
ATOM 1882 O O . LEU A 1 230 ? 26.387 -17.877 4.573 1.00 94.44 230 LEU A O 1
ATOM 1886 N N . TYR A 1 231 ? 24.389 -16.949 5.024 1.00 93.75 231 TYR A N 1
ATOM 1887 C CA . TYR A 1 231 ? 23.835 -17.105 3.676 1.00 93.75 231 TYR A CA 1
ATOM 1888 C C . TYR A 1 231 ? 24.729 -16.424 2.640 1.00 93.75 231 TYR A C 1
ATOM 1890 O O . TYR A 1 231 ? 25.106 -17.045 1.647 1.00 93.75 231 TYR A O 1
ATOM 1898 N N . THR A 1 232 ? 25.120 -15.174 2.891 1.00 91.94 232 THR A N 1
ATOM 1899 C CA . THR A 1 232 ? 25.948 -14.397 1.959 1.00 91.94 232 THR A CA 1
ATOM 1900 C C . THR A 1 232 ? 27.333 -15.019 1.793 1.00 91.94 232 THR A C 1
ATOM 1902 O O . THR A 1 232 ? 27.780 -15.242 0.669 1.00 91.94 232 THR A O 1
ATOM 1905 N N . ALA A 1 233 ? 27.994 -15.375 2.898 1.00 92.88 233 ALA A N 1
ATOM 1906 C CA . ALA A 1 233 ? 29.329 -15.966 2.875 1.00 92.88 233 ALA A CA 1
ATOM 1907 C C . ALA A 1 233 ? 29.363 -17.331 2.164 1.00 92.88 233 ALA A C 1
ATOM 1909 O O . ALA A 1 233 ? 30.245 -17.581 1.342 1.00 92.88 233 ALA A O 1
ATOM 1910 N N . LEU A 1 234 ? 28.392 -18.210 2.443 1.00 92.94 234 LEU A N 1
ATOM 1911 C CA . LEU A 1 234 ? 28.311 -19.522 1.797 1.00 92.94 234 LEU A CA 1
ATOM 1912 C C . LEU A 1 234 ? 27.936 -19.408 0.317 1.00 92.94 234 LEU A C 1
ATOM 1914 O O . LEU A 1 234 ? 28.493 -20.139 -0.501 1.00 92.94 234 LEU A O 1
ATOM 1918 N N . SER A 1 235 ? 27.035 -18.484 -0.033 1.00 91.38 235 SER A N 1
ATOM 1919 C CA . SER A 1 235 ? 26.609 -18.285 -1.426 1.00 91.38 235 SER A CA 1
ATOM 1920 C C . SER A 1 235 ? 27.762 -17.790 -2.292 1.00 91.38 235 SER A C 1
ATOM 1922 O O . SER A 1 235 ? 27.933 -18.281 -3.401 1.00 91.38 235 SER A O 1
ATOM 1924 N N . LEU A 1 236 ? 28.605 -16.894 -1.765 1.00 90.19 236 LEU A N 1
ATOM 1925 C CA . LEU A 1 236 ? 29.811 -16.431 -2.457 1.00 90.19 236 LEU A CA 1
ATOM 1926 C C . LEU A 1 236 ? 30.889 -17.518 -2.563 1.00 90.19 236 LEU A C 1
ATOM 1928 O O . LEU A 1 236 ? 31.591 -17.580 -3.567 1.00 90.19 236 LEU A O 1
ATOM 1932 N N . LYS A 1 237 ? 31.030 -18.380 -1.548 1.00 93.31 237 LYS A N 1
ATOM 1933 C CA . LYS A 1 237 ? 32.062 -19.428 -1.530 1.00 93.31 237 LYS A CA 1
ATOM 1934 C C . LYS A 1 237 ? 31.758 -20.599 -2.471 1.00 93.31 237 LYS A C 1
ATOM 1936 O O . LYS A 1 237 ? 32.679 -21.128 -3.083 1.00 93.31 237 LYS A O 1
ATOM 1941 N N . TYR A 1 238 ? 30.502 -21.042 -2.532 1.00 90.50 238 TYR A N 1
ATOM 1942 C CA . TYR A 1 238 ? 30.107 -22.266 -3.246 1.00 90.50 238 TYR A CA 1
ATOM 1943 C C . TYR A 1 238 ? 29.320 -22.007 -4.541 1.00 90.50 238 TYR A C 1
ATOM 1945 O O . TYR A 1 238 ? 28.922 -22.968 -5.193 1.00 90.50 238 TYR A O 1
ATOM 1953 N N . ASP A 1 239 ? 29.041 -20.740 -4.873 1.00 87.38 239 ASP A N 1
ATOM 1954 C CA . ASP A 1 239 ? 28.198 -20.291 -6.000 1.00 87.38 239 ASP A CA 1
ATOM 1955 C C . ASP A 1 239 ? 26.837 -21.013 -6.108 1.00 87.38 239 ASP A C 1
ATOM 1957 O O . ASP A 1 239 ? 26.227 -21.135 -7.170 1.00 87.38 239 ASP A O 1
ATOM 1961 N N . ASN A 1 240 ? 26.322 -21.505 -4.977 1.00 86.50 240 ASN A N 1
ATOM 1962 C CA . ASN A 1 240 ? 25.058 -22.230 -4.914 1.00 86.50 240 ASN A CA 1
ATOM 1963 C C . ASN A 1 240 ? 24.042 -21.487 -4.050 1.00 86.50 240 ASN A C 1
ATOM 1965 O O . ASN A 1 240 ? 23.870 -21.763 -2.868 1.00 86.50 240 ASN A O 1
ATOM 1969 N N . TRP A 1 241 ? 23.326 -20.572 -4.691 1.00 84.56 241 TRP A N 1
ATOM 1970 C CA . TRP A 1 241 ? 22.326 -19.697 -4.078 1.00 84.56 241 TRP A CA 1
ATOM 1971 C C . TRP A 1 241 ? 21.067 -20.425 -3.599 1.00 84.56 241 TRP A C 1
ATOM 1973 O O . TRP A 1 241 ? 20.328 -19.902 -2.773 1.00 84.56 241 TRP A O 1
ATOM 1983 N N . ARG A 1 242 ? 20.787 -21.622 -4.130 1.00 86.25 242 ARG A N 1
ATOM 1984 C CA . ARG A 1 242 ? 19.569 -22.376 -3.800 1.00 86.25 242 ARG A CA 1
ATOM 1985 C C . ARG A 1 242 ? 19.740 -23.171 -2.514 1.00 86.25 242 ARG A C 1
ATOM 1987 O O . ARG A 1 242 ? 18.883 -23.100 -1.640 1.00 86.25 242 ARG A O 1
ATOM 1994 N N . LEU A 1 243 ? 20.842 -23.911 -2.384 1.00 85.69 243 LEU A N 1
ATOM 1995 C CA . LEU A 1 243 ? 21.096 -24.722 -1.188 1.00 85.69 243 LEU A CA 1
ATOM 1996 C C . LEU A 1 243 ? 21.395 -23.858 0.039 1.00 85.69 243 LEU A C 1
ATOM 1998 O O . LEU A 1 243 ? 21.027 -24.226 1.152 1.00 85.69 243 LEU A O 1
ATOM 2002 N N . THR A 1 244 ? 22.009 -22.691 -0.143 1.00 88.94 244 THR A N 1
ATOM 2003 C CA . THR A 1 244 ? 22.318 -21.781 0.967 1.00 88.94 244 THR A CA 1
ATOM 2004 C C . THR A 1 244 ? 21.077 -21.165 1.602 1.00 88.94 244 THR A C 1
ATOM 2006 O O . THR A 1 244 ? 21.142 -20.773 2.767 1.00 88.94 244 THR A O 1
ATOM 2009 N N . LEU A 1 245 ? 19.921 -21.159 0.923 1.00 88.19 245 LEU A N 1
ATOM 2010 C CA . LEU A 1 245 ? 18.643 -20.756 1.525 1.00 88.19 245 LEU A CA 1
ATOM 2011 C C . LEU A 1 245 ? 18.277 -21.604 2.750 1.00 88.19 245 LEU A C 1
ATOM 2013 O O . LEU A 1 245 ? 17.588 -21.109 3.642 1.00 88.19 245 LEU A O 1
ATOM 2017 N N . LEU A 1 246 ? 18.777 -22.843 2.843 1.00 90.56 246 LEU A N 1
ATOM 2018 C CA . LEU A 1 246 ? 18.562 -23.717 4.000 1.00 90.56 246 LEU A CA 1
ATOM 2019 C C . LEU A 1 246 ? 19.092 -23.113 5.309 1.00 90.56 246 LEU A C 1
ATOM 2021 O O . LEU A 1 246 ? 18.604 -23.470 6.377 1.00 90.56 246 LEU A O 1
ATOM 2025 N N . VAL A 1 247 ? 20.021 -22.152 5.251 1.00 93.12 247 VAL A N 1
ATOM 2026 C CA . VAL A 1 247 ? 20.482 -21.397 6.429 1.00 93.12 247 VAL A CA 1
ATOM 2027 C C . VAL A 1 247 ? 19.315 -20.715 7.151 1.00 93.12 247 VAL A C 1
ATOM 2029 O O . VAL A 1 247 ? 19.288 -20.675 8.381 1.00 93.12 247 VAL A O 1
ATOM 2032 N N . TYR A 1 248 ? 18.303 -20.244 6.418 1.00 92.62 248 TYR A N 1
ATOM 2033 C CA . TYR A 1 248 ? 17.131 -19.589 7.003 1.00 92.62 248 TYR A CA 1
ATOM 2034 C C . TYR A 1 248 ? 16.167 -20.552 7.716 1.00 92.62 248 TYR A C 1
ATOM 2036 O O . TYR A 1 248 ? 15.255 -20.095 8.407 1.00 92.62 248 TYR A O 1
ATOM 2044 N N . LEU A 1 249 ? 16.397 -21.870 7.654 1.00 91.00 249 LEU A N 1
ATOM 2045 C CA . LEU A 1 249 ? 15.689 -22.823 8.513 1.00 91.00 249 LEU A CA 1
ATOM 2046 C C . LEU A 1 249 ? 16.031 -22.613 9.994 1.00 91.00 249 LEU A C 1
ATOM 2048 O O . LEU A 1 249 ? 15.174 -22.826 10.846 1.00 91.00 249 LEU A O 1
ATOM 2052 N N . ILE A 1 250 ? 17.241 -22.142 10.313 1.00 92.88 250 ILE A N 1
ATOM 2053 C CA . ILE A 1 250 ? 17.680 -21.880 11.693 1.00 92.88 250 ILE A CA 1
ATOM 2054 C C . ILE A 1 250 ? 16.776 -20.838 12.387 1.00 92.88 250 ILE A C 1
ATOM 2056 O O . ILE A 1 250 ? 16.169 -21.173 13.410 1.00 92.88 250 ILE A O 1
ATOM 2060 N N . PRO A 1 251 ? 16.618 -19.599 11.867 1.00 92.25 251 PRO A N 1
ATOM 2061 C CA . PRO A 1 251 ? 15.729 -18.609 12.472 1.00 92.25 251 PRO A CA 1
ATOM 2062 C C . PRO A 1 251 ? 14.264 -19.046 12.427 1.00 92.25 251 PRO A C 1
ATOM 2064 O O . PRO A 1 251 ? 13.524 -18.748 13.362 1.00 92.25 251 PRO A O 1
ATOM 2067 N N . PHE A 1 252 ? 13.846 -19.782 11.391 1.00 88.38 252 PHE A N 1
ATOM 2068 C CA . PHE A 1 252 ? 12.486 -20.309 11.288 1.00 88.38 252 PHE A CA 1
ATOM 2069 C C . PHE A 1 252 ? 12.158 -21.297 12.418 1.00 88.38 252 PHE A C 1
ATOM 2071 O O . PHE A 1 252 ? 11.179 -21.104 13.141 1.00 88.38 252 PHE A O 1
ATOM 2078 N N . PHE A 1 253 ? 12.996 -22.317 12.629 1.00 89.44 253 PHE A N 1
ATOM 2079 C CA . PHE A 1 253 ? 12.796 -23.283 13.709 1.00 89.44 253 PHE A CA 1
ATOM 2080 C C . PHE A 1 253 ? 12.890 -22.617 15.079 1.00 89.44 253 PHE A C 1
ATOM 2082 O O . PHE A 1 253 ? 12.062 -22.893 15.944 1.00 89.44 253 PHE A O 1
ATOM 2089 N N . TYR A 1 254 ? 13.828 -21.687 15.275 1.00 89.81 254 TYR A N 1
ATOM 2090 C CA . TYR A 1 254 ? 13.904 -20.916 16.515 1.00 89.81 254 TYR A CA 1
ATOM 2091 C C . TYR A 1 254 ? 12.608 -20.130 16.790 1.00 89.81 254 TYR A C 1
ATOM 2093 O O . TYR A 1 254 ? 12.081 -20.165 17.906 1.00 89.81 254 TYR A O 1
ATOM 2101 N N . ALA A 1 255 ? 12.042 -19.468 15.777 1.00 86.81 255 ALA A N 1
ATOM 2102 C CA . ALA A 1 255 ? 10.774 -18.747 15.896 1.00 86.81 255 ALA A CA 1
ATOM 2103 C C . ALA A 1 255 ? 9.582 -19.681 16.198 1.00 86.81 255 ALA A C 1
ATOM 2105 O O . ALA A 1 255 ? 8.678 -19.305 16.951 1.00 86.81 255 ALA A O 1
ATOM 2106 N N . LEU A 1 256 ? 9.599 -20.910 15.668 1.00 85.75 256 LEU A N 1
ATOM 2107 C CA . LEU A 1 256 ? 8.600 -21.943 15.956 1.00 85.75 256 LEU A CA 1
ATOM 2108 C C . LEU A 1 256 ? 8.709 -22.454 17.404 1.00 85.75 256 LEU A C 1
ATOM 2110 O O . LEU A 1 256 ? 7.717 -22.454 18.134 1.00 85.75 256 LEU A O 1
ATOM 2114 N N . PHE A 1 257 ? 9.915 -22.822 17.856 1.00 87.75 257 PHE A N 1
ATOM 2115 C CA . PHE A 1 257 ? 10.165 -23.298 19.226 1.00 87.75 257 PHE A CA 1
ATOM 2116 C C . PHE A 1 257 ? 9.801 -22.256 20.282 1.00 87.75 257 PHE A C 1
ATOM 2118 O O . PHE A 1 257 ? 9.295 -22.586 21.354 1.00 87.75 257 PHE A O 1
ATOM 2125 N N . THR A 1 258 ? 10.021 -20.984 19.966 1.00 86.44 258 THR A N 1
ATOM 2126 C CA . THR A 1 258 ? 9.719 -19.868 20.864 1.00 86.44 258 THR A CA 1
ATOM 2127 C C . THR A 1 258 ? 8.278 -19.365 20.765 1.00 86.44 258 THR A C 1
ATOM 2129 O O . THR A 1 258 ? 7.930 -18.388 21.430 1.00 86.44 258 THR A O 1
ATOM 2132 N N . LYS A 1 259 ? 7.425 -20.043 19.981 1.00 82.94 259 LYS A N 1
ATOM 2133 C CA . LYS A 1 259 ? 6.001 -19.724 19.774 1.00 82.94 259 LYS A CA 1
ATOM 2134 C C . LYS A 1 259 ? 5.747 -18.308 19.238 1.00 82.94 259 LYS A C 1
ATOM 2136 O O . LYS A 1 259 ? 4.673 -17.755 19.458 1.00 82.94 259 LYS A O 1
ATOM 2141 N N . GLN A 1 260 ? 6.709 -17.717 18.526 1.00 78.00 260 GLN A N 1
ATOM 2142 C CA . GLN A 1 260 ? 6.483 -16.456 17.808 1.00 78.00 260 GLN A CA 1
ATOM 2143 C C . GLN A 1 260 ? 5.643 -16.667 16.549 1.00 78.00 260 GLN A C 1
ATOM 2145 O O . GLN A 1 260 ? 4.864 -15.796 16.173 1.00 78.00 260 GLN A O 1
ATOM 2150 N N . ILE A 1 261 ? 5.785 -17.835 15.920 1.00 76.31 261 ILE A N 1
ATOM 2151 C CA . ILE A 1 261 ? 4.940 -18.268 14.812 1.00 76.31 261 ILE A CA 1
ATOM 2152 C C . ILE A 1 261 ? 3.918 -19.252 15.375 1.00 76.31 261 ILE A C 1
ATOM 2154 O O . ILE A 1 261 ? 4.250 -20.386 15.724 1.00 76.31 261 ILE A O 1
ATOM 2158 N N . LEU A 1 262 ? 2.667 -18.808 15.474 1.00 72.81 262 LEU A N 1
ATOM 2159 C CA . LEU A 1 262 ? 1.538 -19.673 15.794 1.00 72.81 262 LEU A CA 1
ATOM 2160 C C . LEU A 1 262 ? 0.923 -20.150 14.485 1.00 72.81 262 LEU A C 1
ATOM 2162 O O . LEU A 1 262 ? 0.179 -19.421 13.832 1.00 72.81 262 LEU A O 1
ATOM 2166 N N . ILE A 1 263 ? 1.237 -21.381 14.095 1.00 66.81 263 ILE A N 1
ATOM 2167 C CA . ILE A 1 263 ? 0.587 -22.004 12.947 1.00 66.81 263 ILE A CA 1
ATOM 2168 C C . ILE A 1 263 ? -0.764 -22.537 13.421 1.00 66.81 263 ILE A C 1
ATOM 2170 O O . ILE A 1 263 ? -0.888 -23.680 13.861 1.00 66.81 263 ILE A O 1
ATOM 2174 N N . ASN A 1 264 ? -1.777 -21.673 13.395 1.00 64.94 264 ASN A N 1
ATOM 2175 C CA . ASN A 1 264 ? -3.142 -22.094 13.660 1.00 64.94 264 ASN A CA 1
ATOM 2176 C C . ASN A 1 264 ? -3.728 -22.649 12.365 1.00 64.94 264 ASN A C 1
ATOM 2178 O O . ASN A 1 264 ? -4.185 -21.899 11.509 1.00 64.94 264 ASN A O 1
ATOM 2182 N N . PHE A 1 265 ? -3.685 -23.967 12.200 1.00 62.00 265 PHE A N 1
ATOM 2183 C CA . PHE A 1 265 ? -4.400 -24.598 11.106 1.00 62.00 265 PHE A CA 1
ATOM 2184 C C . PHE A 1 265 ? -5.890 -24.694 11.465 1.00 62.00 265 PHE A C 1
ATOM 2186 O O . PHE A 1 265 ? -6.237 -25.457 12.375 1.00 62.00 265 PHE A O 1
ATOM 2193 N N . PRO A 1 266 ? -6.806 -24.057 10.708 1.00 62.53 266 PRO A N 1
ATOM 2194 C CA . PRO A 1 266 ? -8.248 -24.294 10.834 1.00 62.53 266 PRO A CA 1
ATOM 2195 C C . PRO A 1 266 ? -8.666 -25.703 10.353 1.00 62.53 266 PRO A C 1
ATOM 2197 O O . PRO A 1 266 ? -9.840 -25.992 10.142 1.00 62.53 266 PRO A O 1
ATOM 2200 N N . ILE A 1 267 ? -7.718 -26.641 10.233 1.00 63.41 267 ILE A N 1
ATOM 2201 C CA . ILE A 1 267 ? -7.936 -28.044 9.866 1.00 63.41 267 ILE A CA 1
ATOM 2202 C C . ILE A 1 267 ? -8.886 -28.745 10.848 1.00 63.41 267 ILE A C 1
ATOM 2204 O O . ILE A 1 267 ? -9.604 -29.655 10.444 1.00 63.41 267 ILE A O 1
ATOM 2208 N N . LYS A 1 268 ? -8.976 -28.304 12.114 1.00 66.12 268 LYS A N 1
ATOM 2209 C CA . LYS A 1 268 ? -9.945 -28.864 13.078 1.00 66.12 268 LYS A CA 1
ATOM 2210 C C . LYS A 1 268 ? -11.394 -28.764 12.595 1.00 66.12 268 LYS A C 1
ATOM 2212 O O . LYS A 1 268 ? -12.197 -29.622 12.951 1.00 66.12 268 LYS A O 1
ATOM 2217 N N . TYR A 1 269 ? -11.736 -27.746 11.808 1.00 67.94 269 TYR A N 1
ATOM 2218 C CA . TYR A 1 269 ? -13.081 -27.596 11.259 1.00 67.94 269 TYR A CA 1
ATOM 2219 C C . TYR A 1 269 ? -13.321 -28.537 10.067 1.00 67.94 269 TYR A C 1
ATOM 2221 O O . TYR A 1 269 ? -14.366 -29.182 9.993 1.00 67.94 269 TYR A O 1
ATOM 2229 N N . LEU A 1 270 ? -12.322 -28.699 9.191 1.00 65.56 270 LEU A N 1
ATOM 2230 C CA . LEU A 1 270 ? -12.356 -29.654 8.074 1.00 65.56 270 LEU A CA 1
ATOM 2231 C C . LEU A 1 270 ? -12.379 -31.116 8.548 1.00 65.56 270 LEU A C 1
ATOM 2233 O O . LEU A 1 270 ? -13.156 -31.912 8.033 1.00 65.56 270 LEU A O 1
ATOM 2237 N N . LEU A 1 271 ? -11.598 -31.463 9.577 1.00 66.38 271 LEU A N 1
ATOM 2238 C CA . LEU A 1 271 ? -11.564 -32.804 10.182 1.00 66.38 271 LEU A CA 1
ATOM 2239 C C . LEU A 1 271 ? -12.919 -33.236 10.759 1.00 66.38 271 LEU A C 1
ATOM 2241 O O . LEU A 1 271 ? -13.221 -34.424 10.785 1.00 66.38 271 LEU A O 1
ATOM 2245 N N . LYS A 1 272 ? -13.749 -32.285 11.207 1.00 77.69 272 LYS A N 1
ATOM 2246 C CA . LYS A 1 272 ? -15.102 -32.568 11.716 1.00 77.69 272 LYS A CA 1
ATOM 2247 C C . LYS A 1 272 ? -16.120 -32.856 10.606 1.00 77.69 272 LYS A C 1
ATOM 2249 O O . LYS A 1 272 ? -17.230 -33.284 10.909 1.00 77.69 272 LYS A O 1
ATOM 2254 N N . ARG A 1 273 ? -15.780 -32.600 9.338 1.00 81.62 273 ARG A N 1
ATOM 2255 C CA . ARG A 1 273 ? -16.676 -32.735 8.181 1.00 81.62 273 ARG A CA 1
ATOM 2256 C C . ARG A 1 273 ? -16.016 -33.616 7.114 1.00 81.62 273 ARG A C 1
ATOM 2258 O O . ARG A 1 273 ? -15.335 -33.089 6.233 1.00 81.62 273 ARG A O 1
ATOM 2265 N N . PRO A 1 274 ? -16.237 -34.945 7.144 1.00 82.88 274 PRO A N 1
ATOM 2266 C CA . PRO A 1 274 ? -15.509 -35.888 6.291 1.00 82.88 274 PRO A CA 1
ATOM 2267 C C . PRO A 1 274 ? -15.691 -35.611 4.792 1.00 82.88 274 PRO A C 1
ATOM 2269 O O . PRO A 1 274 ? -14.767 -35.827 4.018 1.00 82.88 274 PRO A O 1
ATOM 2272 N N . TYR A 1 275 ? -16.836 -35.052 4.384 1.00 86.00 275 TYR A N 1
ATOM 2273 C CA . TYR A 1 275 ? -17.093 -34.677 2.992 1.00 86.00 275 TYR A CA 1
ATOM 2274 C C . TYR A 1 275 ? -16.204 -33.519 2.496 1.00 86.00 275 TYR A C 1
ATOM 2276 O O . TYR A 1 275 ? -15.752 -33.549 1.356 1.00 86.00 275 TYR A O 1
ATOM 2284 N N . LEU A 1 276 ? -15.898 -32.522 3.340 1.00 85.25 276 LEU A N 1
ATOM 2285 C CA . LEU A 1 276 ? -14.994 -31.422 2.968 1.00 85.25 276 LEU A CA 1
ATOM 2286 C C . LEU A 1 276 ? -13.546 -31.900 2.882 1.00 85.25 276 LEU A C 1
ATOM 2288 O O . LEU A 1 276 ? -12.799 -31.470 2.007 1.00 85.25 276 LEU A O 1
ATOM 2292 N N . LEU A 1 277 ? -13.160 -32.809 3.778 1.00 84.31 277 LEU A N 1
ATOM 2293 C CA . LEU A 1 277 ? -11.839 -33.425 3.767 1.00 84.31 277 LEU A CA 1
ATOM 2294 C C . LEU A 1 277 ? -11.656 -34.323 2.534 1.00 84.31 277 LEU A C 1
ATOM 2296 O O . LEU A 1 277 ? -10.610 -34.264 1.892 1.00 84.31 277 LEU A O 1
ATOM 2300 N N . ALA A 1 278 ? -12.688 -35.078 2.146 1.00 88.62 278 ALA A N 1
ATOM 2301 C CA . ALA A 1 278 ? -12.701 -35.813 0.885 1.00 88.62 278 ALA A CA 1
ATOM 2302 C C . ALA A 1 278 ? -12.565 -34.870 -0.322 1.00 88.62 278 ALA A C 1
ATOM 2304 O O . ALA A 1 278 ? -11.741 -35.135 -1.193 1.00 88.62 278 ALA A O 1
ATOM 2305 N N . LEU A 1 279 ? -13.290 -33.740 -0.351 1.00 89.62 279 LEU A N 1
ATOM 2306 C CA . LEU A 1 279 ? -13.164 -32.758 -1.436 1.00 89.62 279 LEU A CA 1
ATOM 2307 C C . LEU A 1 279 ? -11.746 -32.171 -1.519 1.00 89.62 279 LEU A C 1
ATOM 2309 O O . LEU A 1 279 ? -11.200 -32.043 -2.610 1.00 89.62 279 LEU A O 1
ATOM 2313 N N . LEU A 1 280 ? -11.125 -31.865 -0.375 1.00 89.50 280 LEU A N 1
ATOM 2314 C CA . LEU A 1 280 ? -9.743 -31.386 -0.315 1.00 89.50 280 LEU A CA 1
ATOM 2315 C C . LEU A 1 280 ? -8.764 -32.411 -0.904 1.00 89.50 280 LEU A C 1
ATOM 2317 O O . LEU A 1 280 ? -7.904 -32.050 -1.706 1.00 89.50 280 LEU A O 1
ATOM 2321 N N . ILE A 1 281 ? -8.907 -33.687 -0.534 1.00 90.12 281 ILE A N 1
ATOM 2322 C CA . ILE A 1 281 ? -8.086 -34.770 -1.089 1.00 90.12 281 ILE A CA 1
ATOM 2323 C C . ILE A 1 281 ? -8.313 -34.879 -2.598 1.00 90.12 281 ILE A C 1
ATOM 2325 O O . ILE A 1 281 ? -7.341 -34.965 -3.340 1.00 90.12 281 ILE A O 1
ATOM 2329 N N . ILE A 1 282 ? -9.562 -34.813 -3.066 1.00 93.56 282 ILE A N 1
ATOM 2330 C CA . ILE A 1 282 ? -9.892 -34.849 -4.498 1.00 93.56 282 ILE A CA 1
ATOM 2331 C C . ILE A 1 282 ? -9.227 -33.687 -5.247 1.00 93.56 282 ILE A C 1
ATOM 2333 O O . ILE A 1 282 ? -8.640 -33.911 -6.302 1.00 93.56 282 ILE A O 1
ATOM 2337 N N . ILE A 1 283 ? -9.243 -32.467 -4.704 1.00 93.31 283 ILE A N 1
ATOM 2338 C CA . ILE A 1 283 ? -8.567 -31.304 -5.302 1.00 93.31 283 ILE A CA 1
ATOM 2339 C C . ILE A 1 283 ? -7.060 -31.560 -5.424 1.00 93.31 283 ILE A C 1
ATOM 2341 O O . ILE A 1 283 ? -6.489 -31.379 -6.496 1.00 93.31 283 ILE A O 1
ATOM 2345 N N . ILE A 1 284 ? -6.414 -32.047 -4.361 1.00 92.00 284 ILE A N 1
ATOM 2346 C CA . ILE A 1 284 ? -4.971 -32.333 -4.373 1.00 92.00 284 ILE A CA 1
ATOM 2347 C C . ILE A 1 284 ? -4.644 -33.456 -5.368 1.00 92.00 284 ILE A C 1
ATOM 2349 O O . ILE A 1 284 ? -3.729 -33.318 -6.179 1.00 92.00 284 ILE A O 1
ATOM 2353 N N . VAL A 1 285 ? -5.404 -34.553 -5.339 1.00 93.69 285 VAL A N 1
ATOM 2354 C CA . VAL A 1 285 ? -5.217 -35.697 -6.241 1.00 93.69 285 VAL A CA 1
ATOM 2355 C C . VAL A 1 285 ? -5.440 -35.279 -7.692 1.00 93.69 285 VAL A C 1
ATOM 2357 O O . VAL A 1 285 ? -4.620 -35.614 -8.541 1.00 93.69 285 VAL A O 1
ATOM 2360 N N . SER A 1 286 ? -6.493 -34.511 -7.983 1.00 91.62 286 SER A N 1
ATOM 2361 C CA . SER A 1 286 ? -6.778 -34.011 -9.333 1.00 91.62 286 SER A CA 1
ATOM 2362 C C . SER A 1 286 ? -5.683 -33.076 -9.848 1.00 91.62 286 SER A C 1
ATOM 2364 O O . SER A 1 286 ? -5.274 -33.223 -10.997 1.00 91.62 286 SER A O 1
ATOM 2366 N N . TYR A 1 287 ? -5.130 -32.198 -9.001 1.00 92.81 287 TYR A N 1
ATOM 2367 C CA . TYR A 1 287 ? -3.979 -31.368 -9.358 1.00 92.81 287 TYR A CA 1
ATOM 2368 C C . TYR A 1 287 ? -2.785 -32.224 -9.794 1.00 92.81 287 TYR A C 1
ATOM 2370 O O . TYR A 1 287 ? -2.261 -32.019 -10.889 1.00 92.81 287 TYR A O 1
ATOM 2378 N N . PHE A 1 288 ? -2.368 -33.204 -8.987 1.00 93.00 288 PHE A N 1
ATOM 2379 C CA . PHE A 1 288 ? -1.229 -34.057 -9.338 1.00 93.00 288 PHE A CA 1
ATOM 2380 C C . PHE A 1 288 ? -1.519 -34.943 -10.552 1.00 93.00 288 PHE A C 1
ATOM 2382 O O . PHE A 1 288 ? -0.691 -35.017 -11.457 1.00 93.00 288 PHE A O 1
ATOM 2389 N N . ALA A 1 289 ? -2.696 -35.569 -10.609 1.00 93.06 289 ALA A N 1
ATOM 2390 C CA . ALA A 1 289 ? -3.090 -36.431 -11.718 1.00 93.06 289 ALA A CA 1
ATOM 2391 C C . ALA A 1 289 ? -3.087 -35.667 -13.048 1.00 93.06 289 ALA A C 1
ATOM 2393 O O . ALA A 1 289 ? -2.430 -36.093 -13.994 1.00 93.06 289 ALA A O 1
ATOM 2394 N N . LEU A 1 290 ? -3.742 -34.504 -13.111 1.00 91.00 290 LEU A N 1
ATOM 2395 C CA . LEU A 1 290 ? -3.796 -33.692 -14.328 1.00 91.00 290 LEU A CA 1
ATOM 2396 C C . LEU A 1 290 ? -2.426 -33.106 -14.689 1.00 91.00 290 LEU A C 1
ATOM 2398 O O . LEU A 1 290 ? -2.063 -33.091 -15.864 1.00 91.00 290 LEU A O 1
ATOM 2402 N N . SER A 1 291 ? -1.631 -32.688 -13.697 1.00 92.12 291 SER A N 1
ATOM 2403 C CA . SER A 1 291 ? -0.277 -32.167 -13.942 1.00 92.12 291 SER A CA 1
ATOM 2404 C C . SER A 1 291 ? 0.649 -33.218 -14.550 1.00 92.12 291 SER A C 1
ATOM 2406 O O . SER A 1 291 ? 1.437 -32.891 -15.434 1.00 92.12 291 SER A O 1
ATOM 2408 N N . ILE A 1 292 ? 0.541 -34.475 -14.111 1.00 92.00 292 ILE A N 1
ATOM 2409 C CA . ILE A 1 292 ? 1.356 -35.585 -14.619 1.00 92.00 292 ILE A CA 1
ATOM 2410 C C . ILE A 1 292 ? 0.851 -36.050 -15.990 1.00 92.00 292 ILE A C 1
ATOM 2412 O O . ILE A 1 292 ? 1.654 -36.172 -16.911 1.00 92.00 292 ILE A O 1
ATOM 2416 N N . ILE A 1 293 ? -0.460 -36.270 -16.150 1.00 93.94 293 ILE A N 1
ATOM 2417 C CA . ILE A 1 293 ? -1.053 -36.792 -17.396 1.00 93.94 293 ILE A CA 1
ATOM 2418 C C . ILE A 1 293 ? -0.821 -35.831 -18.567 1.00 93.94 293 ILE A C 1
ATOM 2420 O O . ILE A 1 293 ? -0.465 -36.265 -19.659 1.00 93.94 293 ILE A O 1
ATOM 2424 N N . PHE A 1 294 ? -0.997 -34.527 -18.342 1.00 89.38 294 PHE A N 1
ATOM 2425 C CA . PHE A 1 294 ? -0.936 -33.517 -19.402 1.00 89.38 294 PHE A CA 1
ATOM 2426 C C . PHE A 1 294 ? 0.377 -32.726 -19.429 1.00 89.38 294 PHE A C 1
ATOM 2428 O O . PHE A 1 294 ? 0.504 -31.797 -20.221 1.00 89.38 294 PHE A O 1
ATOM 2435 N N . SER A 1 295 ? 1.343 -33.038 -18.551 1.00 86.19 295 SER A N 1
ATOM 2436 C CA . SER A 1 295 ? 2.548 -32.209 -18.328 1.00 86.19 295 SER A CA 1
ATOM 2437 C C . SER A 1 295 ? 2.227 -30.721 -18.079 1.00 86.19 295 SER A C 1
ATOM 2439 O O . SER A 1 295 ? 3.033 -29.833 -18.348 1.00 86.19 295 SER A O 1
ATOM 2441 N N . GLY A 1 296 ? 1.024 -30.444 -17.565 1.00 81.12 296 GLY A N 1
ATOM 2442 C CA . GLY A 1 296 ? 0.361 -29.139 -17.589 1.00 81.12 296 GLY A CA 1
ATOM 2443 C C . GLY A 1 296 ? 0.610 -28.251 -16.373 1.00 81.12 296 GLY A C 1
ATOM 2444 O O . GLY A 1 296 ? -0.275 -27.483 -16.007 1.00 81.12 296 GLY A O 1
ATOM 2445 N N . TRP A 1 297 ? 1.785 -28.340 -15.738 1.00 86.25 297 TRP A N 1
ATOM 2446 C CA . TRP A 1 297 ? 2.107 -27.641 -14.478 1.00 86.25 297 TRP A CA 1
ATOM 2447 C C . TRP A 1 297 ? 1.844 -26.124 -14.502 1.00 86.25 297 TRP A C 1
ATOM 2449 O O . TRP A 1 297 ? 1.652 -25.509 -13.455 1.00 86.25 297 TRP A O 1
ATOM 2459 N N . THR A 1 298 ? 1.828 -25.514 -15.689 1.00 84.12 298 THR A N 1
ATOM 2460 C CA . THR A 1 298 ? 1.616 -24.077 -15.906 1.00 84.12 298 THR A CA 1
ATOM 2461 C C . THR A 1 298 ? 0.182 -23.608 -15.667 1.00 84.12 298 THR A C 1
ATOM 2463 O O . THR A 1 298 ? -0.007 -22.459 -15.267 1.00 84.12 298 THR A O 1
ATOM 2466 N N . TRP A 1 299 ? -0.820 -24.467 -15.871 1.00 87.12 299 TRP A N 1
ATOM 2467 C CA . TRP A 1 299 ? -2.240 -24.115 -15.733 1.00 87.12 299 TRP A CA 1
ATOM 2468 C C . TRP A 1 299 ? -2.957 -24.951 -14.673 1.00 87.12 299 TRP A C 1
ATOM 2470 O O . TRP A 1 299 ? -3.888 -24.459 -14.035 1.00 87.12 299 TRP A O 1
ATOM 2480 N N . THR A 1 300 ? -2.515 -26.185 -14.420 1.00 92.12 300 THR A N 1
ATOM 2481 C CA . THR A 1 300 ? -3.165 -27.096 -13.464 1.00 92.12 300 THR A CA 1
ATOM 2482 C C . THR A 1 300 ? -3.111 -26.590 -12.029 1.00 92.12 300 THR A C 1
ATOM 2484 O O . THR A 1 300 ? -4.000 -26.905 -11.244 1.00 92.12 300 THR A O 1
ATOM 2487 N N . TRP A 1 301 ? -2.126 -25.763 -11.665 1.00 91.25 301 TRP A N 1
ATOM 2488 C CA . TRP A 1 301 ? -2.037 -25.180 -10.320 1.00 91.25 301 TRP A CA 1
ATOM 2489 C C . TRP A 1 301 ? -3.264 -24.332 -9.953 1.00 91.25 301 TRP A C 1
ATOM 2491 O O . TRP A 1 301 ? -3.558 -24.187 -8.768 1.00 91.25 301 TRP A O 1
ATOM 2501 N N . THR A 1 302 ? -4.023 -23.835 -10.938 1.00 93.50 302 THR A N 1
ATOM 2502 C CA . THR A 1 302 ? -5.292 -23.121 -10.705 1.00 93.50 302 THR A CA 1
ATOM 2503 C C . THR A 1 302 ? -6.313 -23.977 -9.949 1.00 93.50 302 THR A C 1
ATOM 2505 O O . THR A 1 302 ? -7.114 -23.438 -9.191 1.00 93.50 302 THR A O 1
ATOM 2508 N N . ILE A 1 303 ? -6.226 -25.310 -10.040 1.00 93.56 303 ILE A N 1
ATOM 2509 C CA . ILE A 1 303 ? -7.038 -26.260 -9.261 1.00 93.56 303 ILE A CA 1
ATOM 2510 C C . ILE A 1 303 ? -6.818 -26.071 -7.752 1.00 93.56 303 ILE A C 1
ATOM 2512 O O . ILE A 1 303 ? -7.745 -26.211 -6.956 1.00 93.56 303 ILE A O 1
ATOM 2516 N N . LEU A 1 304 ? -5.612 -25.687 -7.329 1.00 93.25 304 LEU A N 1
ATOM 2517 C CA . LEU A 1 304 ? -5.315 -25.449 -5.915 1.00 93.25 304 LEU A CA 1
ATOM 2518 C C . LEU A 1 304 ? -6.068 -24.232 -5.356 1.00 93.25 304 LEU A C 1
ATOM 2520 O O . LEU A 1 304 ? -6.237 -24.137 -4.141 1.00 93.25 304 LEU A O 1
ATOM 2524 N N . LEU A 1 305 ? -6.588 -23.338 -6.206 1.00 94.19 305 LEU A N 1
ATOM 2525 C CA . LEU A 1 305 ? -7.415 -22.203 -5.779 1.00 94.19 305 LEU A CA 1
ATOM 2526 C C . LEU A 1 305 ? -8.799 -22.632 -5.267 1.00 94.19 305 LEU A C 1
ATOM 2528 O O . LEU A 1 305 ? -9.445 -21.865 -4.556 1.00 94.19 305 LEU A O 1
ATOM 2532 N N . PHE A 1 306 ? -9.224 -23.878 -5.503 1.00 93.56 306 PHE A N 1
ATOM 2533 C CA . PHE A 1 306 ? -10.409 -24.433 -4.844 1.00 93.56 306 PHE A CA 1
ATOM 2534 C C . PHE A 1 306 ? -10.191 -24.708 -3.347 1.00 93.56 306 PHE A C 1
ATOM 2536 O O . PHE A 1 306 ? -11.162 -24.786 -2.597 1.00 93.56 306 PHE A O 1
ATOM 2543 N N . ILE A 1 307 ? -8.942 -24.816 -2.876 1.00 90.62 307 ILE A N 1
ATOM 2544 C CA . ILE A 1 307 ? -8.627 -25.012 -1.452 1.00 90.62 307 ILE A CA 1
ATOM 2545 C C . ILE A 1 307 ? -9.092 -23.817 -0.599 1.00 90.62 307 ILE A C 1
ATOM 2547 O O . ILE A 1 307 ? -9.859 -24.032 0.340 1.00 90.62 307 ILE A O 1
ATOM 2551 N N . PRO A 1 308 ? -8.695 -22.560 -0.874 1.00 89.50 308 PRO A N 1
ATOM 2552 C CA . PRO A 1 308 ? -9.209 -21.418 -0.121 1.00 89.50 308 PRO A CA 1
ATOM 2553 C C . PRO A 1 308 ? -10.726 -21.239 -0.287 1.00 89.50 308 PRO A C 1
ATOM 2555 O O . PRO A 1 308 ? -11.396 -20.930 0.694 1.00 89.50 308 PRO A O 1
ATOM 2558 N N . MET A 1 309 ? -11.298 -21.528 -1.464 1.00 90.88 309 MET A N 1
ATOM 2559 C CA . MET A 1 309 ? -12.759 -21.522 -1.651 1.00 90.88 309 MET A CA 1
ATOM 2560 C C . MET A 1 309 ? -13.464 -22.538 -0.739 1.00 90.88 309 MET A C 1
ATOM 2562 O O . MET A 1 309 ? -14.507 -22.235 -0.163 1.00 90.88 309 MET A O 1
ATOM 2566 N N . LEU A 1 310 ? -12.880 -23.724 -0.549 1.00 89.62 310 LEU A N 1
ATOM 2567 C CA . LEU A 1 310 ? -13.367 -24.717 0.407 1.00 89.62 310 LEU A CA 1
ATOM 2568 C C . LEU A 1 310 ? -13.348 -24.202 1.847 1.00 89.62 310 LEU A C 1
ATOM 2570 O O . LEU A 1 310 ? -14.284 -24.480 2.595 1.00 89.62 310 LEU A O 1
ATOM 2574 N N . PHE A 1 311 ? -12.299 -23.479 2.243 1.00 85.44 311 PHE A N 1
ATOM 2575 C CA . PHE A 1 311 ? -12.210 -22.881 3.577 1.00 85.44 311 PHE A CA 1
ATOM 2576 C C . PHE A 1 311 ? -13.283 -21.809 3.790 1.00 85.44 311 PHE A C 1
ATOM 2578 O O . PHE A 1 311 ? -13.959 -21.836 4.816 1.00 85.44 311 PHE A O 1
ATOM 2585 N N . ILE A 1 312 ? -13.518 -20.945 2.799 1.00 86.25 312 ILE A N 1
ATOM 2586 C CA . ILE A 1 312 ? -14.599 -19.945 2.846 1.00 86.25 312 ILE A CA 1
ATOM 2587 C C . ILE A 1 312 ? -15.957 -20.643 2.971 1.00 86.25 312 ILE A C 1
ATOM 2589 O O . ILE A 1 312 ? -16.770 -20.293 3.826 1.00 86.25 312 ILE A O 1
ATOM 2593 N N . TYR A 1 313 ? -16.184 -21.698 2.184 1.00 87.12 313 TYR A N 1
ATOM 2594 C CA . TYR A 1 313 ? -17.410 -22.489 2.268 1.00 87.12 313 TYR A CA 1
ATOM 2595 C C . TYR A 1 313 ? -17.582 -23.159 3.632 1.00 87.12 313 TYR A C 1
ATOM 2597 O O . TYR A 1 313 ? -18.697 -23.286 4.147 1.00 87.12 313 TYR A O 1
ATOM 2605 N N . ALA A 1 314 ? -16.477 -23.591 4.232 1.00 83.38 314 ALA A N 1
ATOM 2606 C CA . ALA A 1 314 ? -16.480 -24.185 5.548 1.00 83.38 314 ALA A CA 1
ATOM 2607 C C . ALA A 1 314 ? -16.957 -23.168 6.602 1.00 83.38 314 ALA A C 1
ATOM 2609 O O . ALA A 1 314 ? -17.847 -23.502 7.386 1.00 83.38 314 ALA A O 1
ATOM 2610 N N . GLU A 1 315 ? -16.429 -21.946 6.589 1.00 81.50 315 GLU A N 1
ATOM 2611 C CA . GLU A 1 315 ? -16.717 -20.911 7.590 1.00 81.50 315 GLU A CA 1
ATOM 2612 C C . GLU A 1 315 ? -18.072 -20.223 7.374 1.00 81.50 315 GLU A C 1
ATOM 2614 O O . GLU A 1 315 ? -18.915 -20.226 8.272 1.00 81.50 315 GLU A O 1
ATOM 2619 N N . GLU A 1 316 ? -18.322 -19.693 6.177 1.00 82.31 316 GLU A N 1
ATOM 2620 C CA . GLU A 1 316 ? -19.456 -18.796 5.903 1.00 82.31 316 GLU A CA 1
ATOM 2621 C C . GLU A 1 316 ? -20.458 -19.366 4.885 1.00 82.31 316 GLU A C 1
ATOM 2623 O O . GLU A 1 316 ? -21.490 -18.748 4.602 1.00 82.31 316 GLU A O 1
ATOM 2628 N N . LYS A 1 317 ? -20.209 -20.572 4.350 1.00 84.19 317 LYS A N 1
ATOM 2629 C CA . LYS A 1 317 ? -20.953 -21.141 3.209 1.00 84.19 317 LYS A CA 1
ATOM 2630 C C . LYS A 1 317 ? -20.968 -20.142 2.036 1.00 84.19 317 LYS A C 1
ATOM 2632 O O . LYS A 1 317 ? -19.997 -19.429 1.810 1.00 84.19 317 LYS A O 1
ATOM 2637 N N . PHE A 1 318 ? -22.057 -20.087 1.271 1.00 81.62 318 PHE A N 1
ATOM 2638 C CA . PHE A 1 318 ? -22.232 -19.152 0.155 1.00 81.62 318 PHE A CA 1
ATOM 2639 C C . PHE A 1 318 ? -22.854 -17.810 0.565 1.00 81.62 318 PHE A C 1
ATOM 2641 O O . PHE A 1 318 ? -23.346 -17.094 -0.298 1.00 81.62 318 PHE A O 1
ATOM 2648 N N . LYS A 1 319 ? -22.853 -17.458 1.861 1.00 78.88 319 LYS A N 1
ATOM 2649 C CA . LYS A 1 319 ? -23.417 -16.174 2.312 1.00 78.88 319 LYS A CA 1
ATOM 2650 C C . LYS A 1 319 ? -22.672 -14.983 1.717 1.00 78.88 319 LYS A C 1
ATOM 2652 O O . LYS A 1 319 ? -23.295 -14.017 1.311 1.00 78.88 319 LYS A O 1
ATOM 2657 N N . ASN A 1 320 ? -21.348 -15.079 1.636 1.00 83.19 320 ASN A N 1
ATOM 2658 C CA . ASN A 1 320 ? -20.507 -14.023 1.102 1.00 83.19 320 ASN A CA 1
ATOM 2659 C C . ASN A 1 320 ? -19.915 -14.446 -0.246 1.00 83.19 320 ASN A C 1
ATOM 2661 O O . ASN A 1 320 ? -18.788 -14.939 -0.331 1.00 83.19 320 ASN A O 1
ATOM 2665 N N . ILE A 1 321 ? -20.704 -1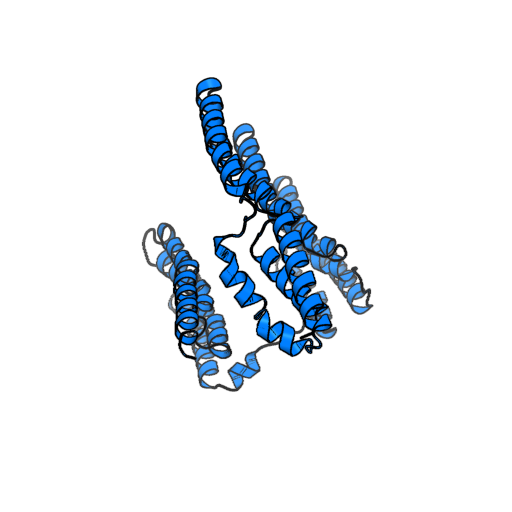4.292 -1.312 1.00 86.81 321 ILE A N 1
ATOM 2666 C CA . ILE A 1 321 ? -20.282 -14.649 -2.674 1.00 86.81 321 ILE A CA 1
ATOM 2667 C C . ILE A 1 321 ? -19.070 -13.821 -3.142 1.00 86.81 321 ILE A C 1
ATOM 2669 O O . ILE A 1 321 ? -18.247 -14.310 -3.919 1.00 86.81 321 ILE A O 1
ATOM 2673 N N . ILE A 1 322 ? -18.902 -12.608 -2.600 1.00 87.25 322 ILE A N 1
ATOM 2674 C CA . ILE A 1 322 ? -17.798 -11.690 -2.909 1.00 87.25 322 ILE A CA 1
ATOM 2675 C C . ILE A 1 322 ? -16.449 -12.340 -2.570 1.00 87.25 322 ILE A C 1
ATOM 2677 O O . ILE A 1 322 ? -15.508 -12.251 -3.361 1.00 87.25 322 ILE A O 1
ATOM 2681 N N . SER A 1 323 ? -16.365 -13.079 -1.459 1.00 88.50 323 SER A N 1
ATOM 2682 C CA . SER A 1 323 ? -15.142 -13.765 -1.010 1.00 88.50 323 SER A CA 1
ATOM 2683 C C . SER A 1 323 ? -14.617 -14.816 -2.000 1.00 88.50 323 SER A C 1
ATOM 2685 O O . SER A 1 323 ? -13.425 -15.125 -1.997 1.00 88.50 323 SER A O 1
ATOM 2687 N N . TYR A 1 324 ? -15.470 -15.352 -2.881 1.00 92.56 324 TYR A N 1
ATOM 2688 C CA . TYR A 1 324 ? -15.081 -16.346 -3.890 1.00 92.56 324 TYR A CA 1
ATOM 2689 C C . TYR A 1 324 ? -14.569 -15.717 -5.192 1.00 92.56 324 TYR A C 1
ATOM 2691 O O . TYR A 1 324 ? -13.821 -16.361 -5.933 1.00 92.56 324 TYR A O 1
ATOM 2699 N N . MET A 1 325 ? -14.952 -14.469 -5.482 1.00 93.88 325 MET A N 1
ATOM 2700 C CA . MET A 1 325 ? -14.688 -13.825 -6.772 1.00 93.88 325 MET A CA 1
ATOM 2701 C C . MET A 1 325 ? -13.205 -13.685 -7.125 1.00 93.88 325 MET A C 1
ATOM 2703 O O . MET A 1 325 ? -12.884 -13.923 -8.289 1.00 93.88 325 MET A O 1
ATOM 2707 N N . PRO A 1 326 ? -12.273 -13.377 -6.199 1.00 93.88 326 PRO A N 1
ATOM 2708 C CA . PRO A 1 326 ? -10.849 -13.336 -6.531 1.00 93.88 326 PRO A CA 1
ATOM 2709 C C . PRO A 1 326 ? -10.329 -14.673 -7.071 1.00 93.88 326 PRO A C 1
ATOM 2711 O O . PRO A 1 326 ? -9.61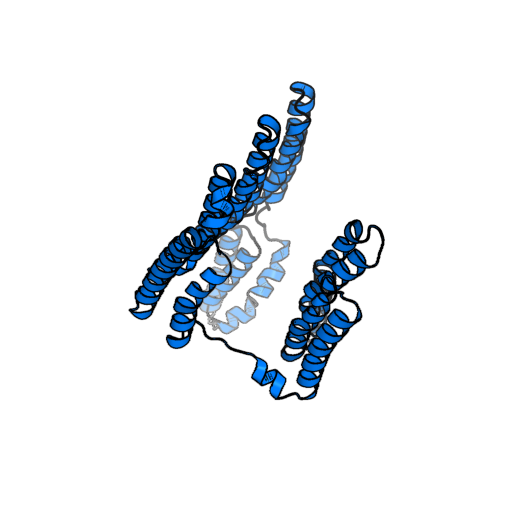4 -14.699 -8.069 1.00 93.88 326 PRO A O 1
ATOM 2714 N N . PHE A 1 327 ? -10.732 -15.792 -6.462 1.00 95.31 327 PHE A N 1
ATOM 2715 C CA . PHE A 1 327 ? -10.305 -17.129 -6.883 1.00 95.31 327 PHE A CA 1
ATOM 2716 C C . PHE A 1 327 ? -10.913 -17.508 -8.231 1.00 95.31 327 PHE A C 1
ATOM 2718 O O . PHE A 1 327 ? -10.192 -17.949 -9.122 1.00 95.31 327 PHE A O 1
ATOM 2725 N N . ILE A 1 328 ? -12.215 -17.264 -8.410 1.00 95.00 328 ILE A N 1
ATOM 2726 C CA . ILE A 1 328 ? -12.916 -17.522 -9.675 1.00 95.00 328 ILE A CA 1
ATOM 2727 C C . ILE A 1 328 ? -12.319 -16.678 -10.807 1.00 95.00 328 ILE A C 1
ATOM 2729 O O . ILE A 1 328 ? -12.051 -17.207 -11.882 1.00 95.00 328 ILE A O 1
ATOM 2733 N N . SER A 1 329 ? -12.039 -15.397 -10.555 1.00 95.12 329 SER A N 1
ATOM 2734 C CA . SER A 1 329 ? -11.437 -14.494 -11.544 1.00 95.12 329 SER A CA 1
ATOM 2735 C C . SER A 1 329 ? -10.067 -14.992 -11.994 1.00 95.12 329 SER A C 1
ATOM 2737 O O . SER A 1 329 ? -9.790 -15.010 -13.187 1.00 95.12 329 SER A O 1
ATOM 2739 N N . VAL A 1 330 ? -9.225 -15.450 -11.060 1.00 93.12 330 VAL A N 1
ATOM 2740 C CA . VAL A 1 330 ? -7.894 -15.989 -11.383 1.00 93.12 330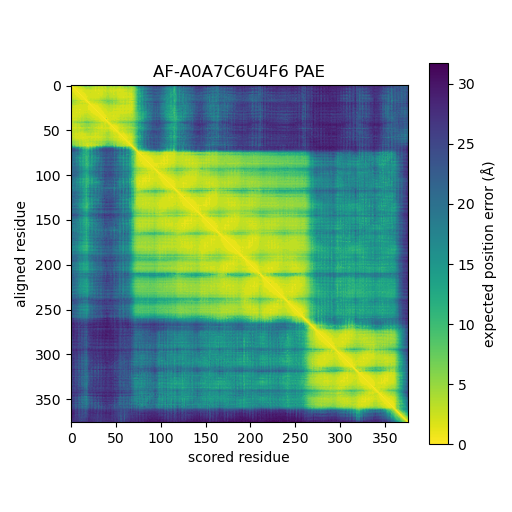 VAL A CA 1
ATOM 2741 C C . VAL A 1 330 ? -7.993 -17.318 -12.137 1.00 93.12 330 VAL A C 1
ATOM 2743 O O . VAL A 1 330 ? -7.256 -17.519 -13.101 1.00 93.12 330 VAL A O 1
ATOM 2746 N N . ILE A 1 331 ? -8.909 -18.211 -11.746 1.00 95.25 331 ILE A N 1
ATOM 2747 C CA . ILE A 1 331 ? -9.153 -19.468 -12.470 1.00 95.25 331 ILE A CA 1
ATOM 2748 C C . ILE A 1 331 ? -9.554 -19.161 -13.919 1.00 95.25 331 ILE A C 1
ATOM 2750 O O . ILE A 1 331 ? -8.933 -19.678 -14.845 1.00 95.25 331 ILE A O 1
ATOM 2754 N N . LEU A 1 332 ? -10.541 -18.286 -14.125 1.00 94.81 332 LEU A N 1
ATOM 2755 C CA . LEU A 1 332 ? -11.007 -17.906 -15.461 1.00 94.81 332 LEU A CA 1
ATOM 2756 C C . LEU A 1 332 ? -9.927 -17.172 -16.263 1.00 94.81 332 LEU A C 1
ATOM 2758 O O . LEU A 1 332 ? -9.781 -17.439 -17.454 1.00 94.81 332 LEU A O 1
ATOM 2762 N N . PHE A 1 333 ? -9.139 -16.309 -15.612 1.00 94.62 333 PHE A N 1
ATOM 2763 C CA . PHE A 1 333 ? -8.026 -15.598 -16.236 1.00 94.62 333 PHE A CA 1
ATOM 2764 C C . PHE A 1 333 ? -7.031 -16.573 -16.874 1.00 94.62 333 PHE A C 1
ATOM 2766 O O . PHE A 1 333 ? -6.726 -16.478 -18.061 1.00 94.62 333 PHE A O 1
ATOM 2773 N N . TYR A 1 334 ? -6.564 -17.554 -16.100 1.00 93.00 334 TYR A N 1
ATOM 2774 C CA . TYR A 1 334 ? -5.578 -18.518 -16.581 1.00 93.00 334 TYR A CA 1
ATOM 2775 C C . TYR A 1 334 ? -6.167 -19.559 -17.532 1.00 93.00 334 TYR A C 1
ATOM 2777 O O . TYR A 1 334 ? -5.510 -19.901 -18.511 1.00 93.00 334 TYR A O 1
ATOM 2785 N N . LEU A 1 335 ? -7.385 -20.056 -17.289 1.00 92.38 335 LEU A N 1
ATOM 2786 C CA . LEU A 1 335 ? -8.020 -20.999 -18.212 1.00 92.38 335 LEU A CA 1
ATOM 2787 C C . LEU A 1 335 ? -8.237 -20.349 -19.581 1.00 92.38 335 LEU A C 1
ATOM 2789 O O . LEU A 1 335 ? -7.837 -20.907 -20.597 1.00 92.38 335 LEU A O 1
ATOM 2793 N N . LEU A 1 336 ? -8.798 -19.142 -19.626 1.00 93.44 336 LEU A N 1
ATOM 2794 C CA . LEU A 1 336 ? -9.003 -18.459 -20.898 1.00 93.44 336 LEU A CA 1
ATOM 2795 C C . LEU A 1 336 ? -7.670 -18.051 -21.540 1.00 93.44 336 LEU A C 1
ATOM 2797 O O . LEU A 1 336 ? -7.503 -18.211 -22.743 1.00 93.44 336 LEU A O 1
ATOM 2801 N N . GLY A 1 337 ? -6.702 -17.598 -20.739 1.00 91.56 337 GLY A N 1
ATOM 2802 C CA . GLY A 1 337 ? -5.376 -17.216 -21.217 1.00 91.56 337 GLY A CA 1
ATOM 2803 C C . GLY A 1 337 ? -4.590 -18.351 -21.877 1.00 91.56 337 GLY A C 1
ATOM 2804 O O . GLY A 1 337 ? -3.911 -18.114 -22.872 1.00 91.56 337 GLY A O 1
ATOM 2805 N N . TYR A 1 338 ? -4.689 -19.579 -21.359 1.00 89.44 338 TYR A N 1
ATOM 2806 C CA . TYR A 1 338 ? -3.948 -20.725 -21.898 1.00 89.44 338 TYR A CA 1
ATOM 2807 C C . TYR A 1 338 ? -4.691 -21.520 -22.978 1.00 89.44 338 TYR A C 1
ATOM 2809 O O . TYR A 1 338 ? -4.029 -22.152 -23.798 1.00 89.44 338 TYR A O 1
ATOM 2817 N N . PHE A 1 339 ? -6.028 -21.536 -22.968 1.00 91.62 339 PHE A N 1
ATOM 2818 C CA . PHE A 1 339 ? -6.821 -22.380 -23.874 1.00 91.62 339 PHE A CA 1
ATOM 2819 C C . PHE A 1 339 ? -7.458 -21.624 -25.051 1.00 91.62 339 PHE A C 1
ATOM 2821 O O . PHE A 1 339 ? -8.023 -22.273 -25.930 1.00 91.62 339 PHE A O 1
ATOM 2828 N N . ILE A 1 340 ? -7.387 -20.288 -25.087 1.00 92.12 340 ILE A N 1
ATOM 2829 C CA . ILE A 1 340 ? -7.901 -19.465 -26.193 1.00 92.12 340 ILE A CA 1
ATOM 2830 C C . ILE A 1 340 ? -6.756 -18.661 -26.815 1.00 92.12 340 ILE A C 1
ATOM 2832 O O . ILE A 1 340 ? -5.965 -18.042 -26.101 1.00 92.12 340 ILE A O 1
ATOM 2836 N N . ASP A 1 341 ? -6.697 -18.636 -28.148 1.00 87.56 341 ASP A N 1
ATOM 2837 C CA . ASP A 1 341 ? -5.763 -17.789 -28.893 1.00 87.56 341 ASP A CA 1
ATOM 2838 C C . ASP A 1 341 ? -6.002 -16.309 -28.559 1.00 87.56 341 ASP A C 1
ATOM 2840 O O . ASP A 1 341 ? -7.136 -15.834 -28.574 1.00 87.56 341 ASP A O 1
ATOM 2844 N N . ASP A 1 342 ? -4.933 -15.582 -28.217 1.00 88.44 342 ASP A N 1
ATOM 2845 C CA . ASP A 1 342 ? -5.002 -14.205 -27.692 1.00 88.44 342 ASP A CA 1
ATOM 2846 C C . ASP A 1 342 ? -5.851 -14.061 -26.404 1.00 88.44 342 ASP A C 1
ATOM 2848 O O . ASP A 1 342 ? -6.251 -12.969 -25.998 1.00 88.44 342 ASP A O 1
ATOM 2852 N N . GLY A 1 343 ? -6.102 -15.168 -25.698 1.00 88.06 343 GLY A N 1
ATOM 2853 C CA . GLY A 1 343 ? -6.948 -15.192 -24.510 1.00 88.06 343 GLY A CA 1
ATOM 2854 C C . GLY A 1 343 ? -6.442 -14.277 -23.394 1.00 88.06 343 GLY A C 1
ATOM 2855 O O . GLY A 1 343 ? -7.238 -13.618 -22.723 1.00 88.06 343 GLY A O 1
ATOM 2856 N N . PHE A 1 344 ? -5.123 -14.150 -23.216 1.00 89.81 344 PHE A N 1
ATOM 2857 C CA . PHE A 1 344 ? -4.561 -13.278 -22.180 1.00 89.81 344 PHE A CA 1
ATOM 2858 C C . PHE A 1 344 ? -4.950 -11.803 -22.360 1.00 89.81 344 PHE A C 1
ATOM 2860 O O . PHE A 1 344 ? -5.195 -11.127 -21.358 1.00 89.81 344 PHE A O 1
ATOM 2867 N N . SER A 1 345 ? -5.116 -11.337 -23.600 1.00 89.62 345 SER A N 1
ATOM 2868 C CA . SER A 1 345 ? -5.508 -9.958 -23.921 1.00 89.62 345 SER A CA 1
ATOM 2869 C C . SER A 1 345 ? -6.911 -9.598 -23.422 1.00 89.62 345 SER A C 1
ATOM 2871 O O . SER A 1 345 ? -7.176 -8.434 -23.120 1.00 89.62 345 SER A O 1
ATOM 2873 N N . TRP A 1 346 ? -7.791 -10.590 -23.255 1.00 87.81 346 TRP A N 1
ATOM 2874 C CA . TRP A 1 346 ? -9.191 -10.399 -22.844 1.00 87.81 346 TRP A CA 1
ATOM 2875 C C . TRP A 1 346 ? -9.503 -10.950 -21.453 1.00 87.81 346 TRP A C 1
ATOM 2877 O O . TRP A 1 346 ? -10.400 -10.468 -20.766 1.00 87.81 346 TRP A O 1
ATOM 2887 N N . SER A 1 347 ? -8.743 -11.942 -21.003 1.00 91.75 347 SER A N 1
ATOM 2888 C CA . SER A 1 347 ? -8.958 -12.656 -19.742 1.00 91.75 347 SER A CA 1
ATOM 2889 C C . SER A 1 347 ? -8.927 -11.761 -18.493 1.00 91.75 347 SER A C 1
ATOM 2891 O O . SER A 1 347 ? -9.559 -12.080 -17.486 1.00 91.75 347 SER A O 1
ATOM 2893 N N . TRP A 1 348 ? -8.248 -10.608 -18.538 1.00 88.44 348 TRP A N 1
ATOM 2894 C CA . TRP A 1 348 ? -8.222 -9.658 -17.420 1.00 88.44 348 TRP A CA 1
ATOM 2895 C C . TRP A 1 348 ? -9.610 -9.069 -17.108 1.00 88.44 348 TRP A C 1
ATOM 2897 O O . TRP A 1 348 ? -9.849 -8.641 -15.978 1.00 88.44 348 TRP A O 1
ATOM 2907 N N . LEU A 1 349 ? -10.551 -9.107 -18.060 1.00 91.06 349 LEU A N 1
ATOM 2908 C CA . LEU A 1 349 ? -11.933 -8.666 -17.854 1.00 91.06 349 LEU A CA 1
ATOM 2909 C C . LEU A 1 349 ? -12.640 -9.452 -16.740 1.00 91.06 349 LEU A C 1
ATOM 2911 O O . LEU A 1 349 ? -13.525 -8.906 -16.082 1.00 91.06 349 LEU A O 1
ATOM 2915 N N . PHE A 1 350 ? -12.231 -10.695 -16.460 1.00 94.19 350 PHE A N 1
ATOM 2916 C CA . PHE A 1 350 ? -12.809 -11.474 -15.362 1.00 94.19 350 PHE A CA 1
ATOM 2917 C C . PHE A 1 350 ? -12.574 -10.841 -13.989 1.00 94.19 350 PHE A C 1
ATOM 2919 O O . PHE A 1 350 ? -13.388 -11.048 -13.094 1.00 94.19 350 PHE A O 1
ATOM 2926 N N . PHE A 1 351 ? -11.547 -10.002 -13.812 1.00 91.56 351 PHE A N 1
ATOM 2927 C CA . PHE A 1 351 ? -11.350 -9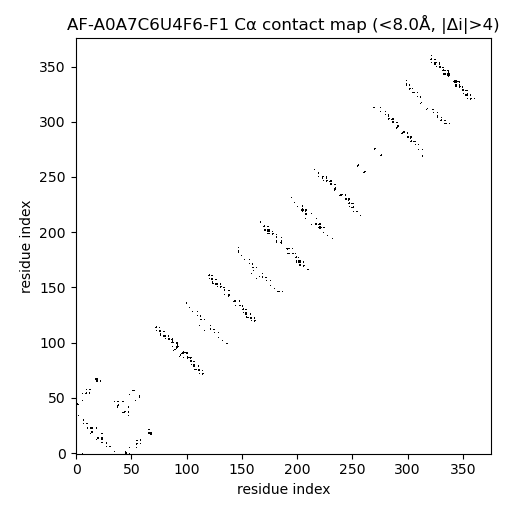.282 -12.550 1.00 91.56 351 PHE A CA 1
ATOM 2928 C C . PHE A 1 351 ? -12.463 -8.265 -12.257 1.00 91.56 351 PHE A C 1
ATOM 2930 O O . PHE A 1 351 ? -12.646 -7.899 -11.094 1.00 91.56 351 PHE A O 1
ATOM 2937 N N . PHE A 1 352 ? -13.268 -7.868 -13.252 1.00 91.94 352 PHE A N 1
ATOM 2938 C CA . PHE A 1 352 ? -14.476 -7.071 -13.018 1.00 91.94 352 PHE A CA 1
ATOM 2939 C C . PHE A 1 352 ? -15.582 -7.840 -12.289 1.00 91.94 352 PHE A C 1
ATOM 2941 O O . PHE A 1 352 ? -16.454 -7.202 -11.700 1.00 91.94 352 PHE A O 1
ATOM 2948 N N . LEU A 1 353 ? -15.535 -9.177 -12.232 1.00 90.25 353 LEU A N 1
ATOM 2949 C CA . LEU A 1 353 ? -16.465 -9.954 -11.408 1.00 90.25 353 LEU A CA 1
ATOM 2950 C C . LEU A 1 353 ? -16.397 -9.530 -9.936 1.00 90.25 353 LEU A C 1
ATOM 2952 O O . LEU A 1 353 ? -17.423 -9.519 -9.267 1.00 90.25 353 LEU A O 1
ATOM 2956 N N . ILE A 1 354 ? -15.229 -9.113 -9.438 1.00 88.69 354 ILE A N 1
ATOM 2957 C CA . ILE A 1 354 ? -15.058 -8.671 -8.047 1.00 88.69 354 ILE A CA 1
ATOM 2958 C C . ILE A 1 354 ? -15.934 -7.436 -7.741 1.00 88.69 354 ILE A C 1
ATOM 2960 O O . ILE A 1 354 ? -16.827 -7.552 -6.898 1.00 88.69 354 ILE A O 1
ATOM 2964 N N . PRO A 1 355 ? -15.758 -6.272 -8.407 1.00 84.25 355 PRO A N 1
ATOM 2965 C CA . PRO A 1 355 ? -16.602 -5.106 -8.157 1.00 84.25 355 PRO A CA 1
ATOM 2966 C C . PRO A 1 355 ? -18.061 -5.309 -8.586 1.00 84.25 355 PRO A C 1
ATOM 2968 O O . PRO A 1 355 ? -18.948 -4.814 -7.897 1.00 84.25 355 PRO A O 1
ATOM 2971 N N . ILE A 1 356 ? -18.341 -6.047 -9.669 1.00 88.88 356 ILE A N 1
ATOM 2972 C CA . ILE A 1 356 ? -19.723 -6.304 -10.118 1.00 88.88 356 ILE A CA 1
ATOM 2973 C C . ILE A 1 356 ? -20.501 -7.065 -9.041 1.00 88.88 356 ILE A C 1
ATOM 2975 O O . ILE A 1 356 ? -21.599 -6.659 -8.666 1.00 88.88 356 ILE A O 1
ATOM 2979 N N . THR A 1 357 ? -19.921 -8.138 -8.505 1.00 87.50 357 THR A N 1
ATOM 2980 C CA . THR A 1 357 ? -20.587 -8.959 -7.487 1.00 87.50 357 THR A CA 1
ATOM 2981 C C . THR A 1 357 ? -20.755 -8.189 -6.179 1.00 87.50 357 THR A C 1
ATOM 2983 O O . THR A 1 357 ? -21.797 -8.309 -5.537 1.00 87.50 357 THR A O 1
ATOM 2986 N N . ALA A 1 358 ? -19.780 -7.349 -5.813 1.00 82.75 358 ALA A N 1
ATOM 2987 C CA . ALA A 1 358 ? -19.898 -6.463 -4.657 1.00 82.75 358 ALA A CA 1
ATOM 2988 C C . ALA A 1 358 ? -21.079 -5.488 -4.801 1.00 82.75 358 ALA A C 1
ATOM 2990 O O . ALA A 1 358 ? -21.912 -5.410 -3.908 1.00 82.75 358 ALA A O 1
ATOM 2991 N N . ILE A 1 359 ? -21.217 -4.824 -5.954 1.00 82.00 359 ILE A N 1
ATOM 2992 C CA . ILE A 1 359 ? -22.328 -3.891 -6.219 1.00 82.00 359 ILE A CA 1
ATOM 2993 C C . ILE A 1 359 ? -23.688 -4.599 -6.163 1.00 82.00 359 ILE A C 1
ATOM 2995 O O . ILE A 1 359 ? -24.644 -4.051 -5.618 1.00 82.00 359 ILE A O 1
ATOM 2999 N N . ILE A 1 360 ? -23.783 -5.806 -6.730 1.00 85.06 360 ILE A N 1
ATOM 3000 C CA . ILE A 1 360 ? -25.030 -6.582 -6.748 1.00 85.06 360 ILE A CA 1
ATOM 3001 C C . ILE A 1 360 ? -25.442 -6.989 -5.329 1.00 85.06 360 ILE A C 1
ATOM 3003 O O . ILE A 1 360 ? -26.616 -6.873 -4.986 1.00 85.06 360 ILE A O 1
ATOM 3007 N N . THR A 1 361 ? -24.483 -7.432 -4.513 1.00 79.31 361 THR A N 1
ATOM 3008 C CA . THR A 1 361 ? -24.744 -7.954 -3.161 1.00 79.31 361 THR A CA 1
ATOM 3009 C C . THR A 1 361 ? -24.997 -6.821 -2.154 1.00 79.31 361 THR A C 1
ATOM 3011 O O . THR A 1 361 ? -25.958 -6.875 -1.395 1.00 79.31 361 THR A O 1
ATOM 3014 N N . ASP A 1 362 ? -24.235 -5.723 -2.209 1.00 70.81 362 ASP A N 1
ATOM 3015 C CA . ASP A 1 362 ? -24.481 -4.541 -1.359 1.00 70.81 362 ASP A CA 1
ATOM 3016 C C . ASP A 1 362 ? -25.813 -3.840 -1.703 1.00 70.81 362 ASP A C 1
ATOM 3018 O O . ASP A 1 362 ? -26.401 -3.128 -0.883 1.00 70.81 362 ASP A O 1
ATOM 3022 N N . GLY A 1 363 ? -26.290 -4.000 -2.943 1.00 55.97 363 GLY A N 1
ATOM 3023 C CA . GLY A 1 363 ? -27.575 -3.476 -3.401 1.00 55.97 363 GLY A CA 1
ATOM 3024 C C . GLY A 1 363 ? -28.790 -4.271 -2.909 1.00 55.97 363 GLY A C 1
ATOM 3025 O O . GLY A 1 363 ? -29.881 -3.699 -2.842 1.00 55.97 363 GLY A O 1
ATOM 3026 N N . SER A 1 364 ? -28.629 -5.556 -2.569 1.00 51.94 364 SER A N 1
ATOM 3027 C CA . SER A 1 364 ? -29.705 -6.389 -2.010 1.00 51.94 364 SER A CA 1
ATOM 3028 C C . SER A 1 364 ? -29.902 -6.163 -0.513 1.00 51.94 364 SER A C 1
ATOM 3030 O O . SER A 1 364 ? -31.046 -6.028 -0.088 1.00 51.94 364 SER A O 1
ATOM 3032 N N . ASP A 1 365 ? -28.823 -6.002 0.256 1.00 51.19 365 ASP A N 1
ATOM 3033 C CA . ASP A 1 365 ? -28.905 -5.830 1.717 1.00 51.19 365 ASP A CA 1
ATOM 3034 C C . ASP A 1 365 ? -29.627 -4.527 2.111 1.00 51.19 365 ASP A C 1
ATOM 3036 O O . ASP A 1 365 ? -30.391 -4.485 3.072 1.00 51.19 365 ASP A O 1
ATOM 3040 N N . LYS A 1 366 ? -29.482 -3.462 1.308 1.00 43.53 366 LYS A N 1
ATOM 3041 C CA . LYS A 1 366 ? -30.204 -2.193 1.524 1.00 43.53 366 LYS A CA 1
ATOM 3042 C C . LYS A 1 366 ? -31.711 -2.280 1.287 1.00 43.53 366 LYS A C 1
ATOM 3044 O O . LYS A 1 366 ? -32.445 -1.464 1.832 1.00 43.53 366 LYS A O 1
ATOM 3049 N N . LYS A 1 367 ? -32.173 -3.221 0.457 1.00 42.50 367 LYS A N 1
ATOM 3050 C CA . LYS A 1 367 ? -33.607 -3.404 0.190 1.00 42.50 367 LYS A CA 1
ATOM 3051 C C . LYS A 1 367 ? -34.307 -4.183 1.298 1.00 42.50 367 LYS A C 1
ATOM 3053 O O . LYS A 1 367 ? -35.497 -3.978 1.488 1.00 42.50 367 LYS A O 1
ATOM 3058 N N . GLU A 1 368 ? -33.597 -5.048 2.020 1.00 39.88 368 GLU A N 1
ATOM 3059 C CA . GLU A 1 368 ? -34.168 -5.766 3.166 1.00 39.88 368 GLU A CA 1
ATOM 3060 C C . GLU A 1 368 ? -34.309 -4.852 4.396 1.00 39.88 368 GLU A C 1
ATOM 3062 O O . GLU A 1 368 ? -35.324 -4.932 5.081 1.00 39.88 368 GLU A O 1
ATOM 3067 N N . GLU A 1 369 ? -33.385 -3.907 4.622 1.00 39.06 369 GLU A N 1
ATOM 3068 C CA . GLU A 1 369 ? -33.514 -2.920 5.714 1.00 39.06 369 GLU A CA 1
ATOM 3069 C C . GLU A 1 369 ? -34.663 -1.910 5.514 1.00 39.06 369 GLU A C 1
ATOM 3071 O O . GLU A 1 369 ? -35.235 -1.456 6.500 1.00 39.06 369 GLU A O 1
ATOM 3076 N N . GLU A 1 370 ? -35.025 -1.554 4.273 1.00 38.88 370 GLU A N 1
ATOM 3077 C CA . GLU A 1 370 ? -36.150 -0.633 4.008 1.00 38.88 370 GLU A CA 1
ATOM 3078 C C . GLU A 1 370 ? -37.526 -1.296 4.194 1.00 38.88 370 GLU A C 1
ATOM 3080 O O . GLU A 1 370 ? -38.479 -0.619 4.571 1.00 38.88 370 GLU A O 1
ATOM 3085 N N . VAL A 1 371 ? -37.647 -2.609 3.966 1.00 39.84 371 VAL A N 1
ATOM 3086 C CA . VAL A 1 371 ? -38.939 -3.319 4.042 1.00 39.84 371 VAL A CA 1
ATOM 3087 C C . VAL A 1 371 ? -39.338 -3.645 5.487 1.00 39.84 371 VAL A C 1
ATOM 3089 O O . VAL A 1 371 ? -40.529 -3.684 5.788 1.00 39.84 371 VAL A O 1
ATOM 3092 N N . ASP A 1 372 ? -38.373 -3.818 6.393 1.00 37.06 372 ASP A N 1
ATOM 3093 C CA . ASP A 1 372 ? -38.636 -4.178 7.798 1.00 37.06 372 ASP A CA 1
ATOM 3094 C C . ASP A 1 372 ? -38.925 -2.962 8.704 1.00 37.06 372 ASP A C 1
ATOM 3096 O O . ASP A 1 372 ? -39.365 -3.117 9.840 1.00 37.06 372 ASP A O 1
ATOM 3100 N N . THR A 1 373 ? -38.707 -1.730 8.223 1.00 44.84 373 THR A N 1
ATOM 3101 C CA . THR A 1 373 ? -38.984 -0.503 9.000 1.00 44.84 373 THR A CA 1
ATOM 3102 C C . THR A 1 373 ? -40.370 0.104 8.778 1.00 44.84 373 THR A C 1
ATOM 3104 O O . THR A 1 373 ? -40.719 1.058 9.470 1.00 44.84 373 THR A O 1
ATOM 3107 N N . ASP A 1 374 ? -41.161 -0.445 7.852 1.00 39.06 374 ASP A N 1
ATOM 3108 C CA . ASP A 1 374 ? -42.501 0.060 7.511 1.00 39.06 374 ASP A CA 1
ATOM 3109 C C . ASP A 1 374 ? -43.648 -0.749 8.154 1.00 39.06 374 ASP A C 1
ATOM 3111 O O . ASP A 1 374 ? -44.823 -0.502 7.871 1.00 39.06 374 ASP A O 1
ATOM 3115 N N . VAL A 1 375 ? -43.334 -1.688 9.055 1.00 42.50 375 VAL A N 1
ATOM 3116 C CA . VAL A 1 375 ? -44.330 -2.438 9.836 1.00 42.50 375 VAL A CA 1
ATOM 3117 C C . VAL A 1 375 ? -43.927 -2.484 11.313 1.00 42.50 375 VAL A C 1
ATOM 3119 O O . VAL A 1 375 ? -43.415 -3.491 11.781 1.00 42.50 375 VAL A O 1
ATOM 3122 N N . GLU A 1 376 ? -44.165 -1.387 12.039 1.00 34.09 376 GLU A N 1
ATOM 3123 C CA . GLU A 1 376 ? -44.642 -1.378 13.441 1.00 34.09 376 GLU A CA 1
ATOM 3124 C C . GLU A 1 376 ? -45.061 0.027 13.899 1.00 34.09 376 GLU A C 1
ATOM 3126 O O . GLU A 1 376 ? -44.242 0.975 13.814 1.00 34.09 376 GLU A O 1
#

pLDDT: mean 87.34, std 11.29, range [34.09, 96.56]

Mean predicted aligned error: 14.27 Å

Foldseek 3Di:
DALVVQLVVLLVVCVVQQFDPVVNVVVSVVLSVQQVVCVVVVHDSVVSCVVCDHSVVVCVVCVVVTHGDPLCLVVQLVVLVVVLVVQLCCCCVVVVPNQCSNLSCVSNVLSNLVRVPDDLVSQLVVLQSVLVNQLSVCCVPPVPNPPSNLSNVVNVLSVLVRPPDPLCSVLSCQQSVLVVCQRVVCVVPVVSVLLSVLSNCSNLLVVLVGPPNDPLSVVLNVLSVVLSVQLNVVCVVPVDNPVSVCSVVRSVVSCVVVVVDDPDDPVVLVVVPVVLVVVLVVLVCQLVVCCVVVVPPPQSCLSVLVVVVSVCCSPPNCPCVLSSQVSVLVNQLRVQVVVPDCSNVPSNVSNVCNVVVVVVNVVVVVVVVVVVVVDD

Radius of gyration: 30.6 Å; Cα contacts (8 Å, |Δi|>4): 311; chains: 1; bounding box: 77×66×67 Å

Nearest PDB structures (foldseek):
  6xi6-assembly1_A-3  TM=2.005E-01  e=1.363E+00  synthetic construct
  5ek0-assembly1_D  TM=1.932E-01  e=9.310E+00  unclassified

Sequence (376 aa):
MKKNEYLRELKVIFKKNNVDSKETEQIIADYEELFNEGLDQGLTEEEVVLKLGKPKDVYKSLKQDLKYKMKYEGKAVGLMVFFALILFFVLGQGFGLWDYSWLSFILIPITAIIVSVKGKNKFTGLSVFLSIIIFYVFGMEFGLWHPLWLVFLTIPITGIVVNVEKKQVLVALMPFLSIIIYILVSYIYPFFYKLGWPLFFLTPIVASFTKPHTKVKIWTGIILILSVALYTALSLKYDNWRLTLLVYLIPFFYALFTKQILINFPIKYLLKRPYLLALLIIIIVSYFALSIIFSGWTWTWTILLFIPMLFIYAEEKFKNIISYMPFISVILFYLLGYFIDDGFSWSWLFFFLIPITAIITDGSDKKEEEVDTDVE

Solvent-accessible surface area (backbone atoms only — not comparable to full-atom values): 20493 Å² total; per-residue (Å²): 104,52,69,75,56,51,55,48,51,33,53,50,52,42,56,75,68,42,39,25,70,68,59,49,52,50,54,51,50,55,52,49,52,57,50,49,54,34,45,77,72,69,44,52,61,52,58,40,42,65,73,68,43,55,54,68,56,47,48,62,71,45,54,85,80,57,60,56,56,76,69,64,51,61,58,57,29,55,53,33,50,56,52,20,51,52,48,22,49,47,34,22,76,71,69,65,37,52,94,58,17,65,61,33,56,54,50,29,63,51,46,40,37,69,65,67,39,69,76,69,63,30,55,35,60,48,32,50,57,54,26,51,51,54,42,50,56,44,25,70,79,67,64,36,56,73,74,44,61,59,49,55,53,47,27,62,50,41,41,39,68,67,73,43,57,81,88,50,32,66,41,70,45,28,60,58,52,28,51,51,51,40,51,57,47,23,71,77,35,68,72,38,60,79,66,37,64,64,45,62,50,48,28,62,36,50,49,22,74,37,86,80,83,43,74,69,35,45,51,50,24,52,44,43,53,51,32,49,54,49,30,52,55,50,22,70,73,67,73,40,68,72,70,34,54,59,47,56,50,56,47,50,51,52,34,45,76,69,58,74,55,77,88,79,69,73,54,70,63,39,71,75,34,65,69,58,45,50,51,51,50,50,43,54,51,49,32,53,52,50,24,64,77,65,71,33,63,91,62,36,61,48,50,59,49,52,54,62,48,50,51,47,40,69,76,57,43,76,76,57,59,54,80,44,28,65,48,53,22,52,39,49,23,51,51,37,30,75,76,36,90,74,17,57,84,57,21,65,60,40,55,51,50,40,64,52,45,42,54,58,52,62,56,49,58,59,55,57,60,61,62,66,69,77,73,129

Secondary structure (DSSP, 8-state):
--HHHHHHHHHHHHHHTTB-HHHHHHHHHHHHHHHHHHHHTT--HHHHHHHH--HHHHHHHHTTT--B---THHHHHHHHHHHHHHHHHIIIIIH--HHHHGGGGGHHHHHHHHHH--TTHHHHHHHHHHHHHHHHHHHHHH--HHHHGGGGGHHHHHHHHHHS-HHHHHHHHHHHHHHHHHHHHHHH-TTHHHH-GGGGGHHHHHHHTSSS--HHHHHHHHHHHHHHHHHHHHHHHH--TTGGGGGGHHHHHHHHHTTSS----THHHHHT-HHHHHHHHHHHHHHHHHHHHS--HHHHGGGGGHHHHHHHHHHHTTS-GGGGHHHHHHHHHHHHHHHSTTHHHHHGGGGGHHHHHHHHHHHHHHHHHHHTTS--